Protein AF-0000000087523730 (afdb_homodimer)

Nearest PDB structures (foldseek):
  9f14-assembly1_A  TM=7.411E-01  e=1.279E-22  Klebsiella aerogenes
  5y2v-assembly1_C  TM=6.244E-01  e=4.140E-24  Synechocystis sp. PCC 6803 substr. Kazusa
  5z50-assembly1_B  TM=9.264E-01  e=2.356E-17  Pseudomonas aeruginosa
  5z49-assembly1_A  TM=8.609E-01  e=8.687E-16  Synechococcus elongatus PCC 7942 = FACHB-805
  2hxr-assembly1_B  TM=8.585E-01  e=3.606E-14  Escherichia coli K-12

Radius of gyration: 27.17 Å; Cα contacts (8 Å, |Δi|>4): 1099; chains: 2; bounding box: 100×89×68 Å

Solvent-accessible surface area (backbone atoms only — not comparable to full-atom values): 34033 Å² total; per-residue (Å²): 131,81,76,76,62,86,78,50,71,44,54,87,37,62,63,60,18,47,43,34,44,35,30,22,65,74,42,52,24,61,28,9,15,8,4,59,65,75,38,49,47,66,53,34,49,43,11,40,50,40,45,29,62,73,63,72,43,68,34,61,39,74,60,85,93,41,67,38,71,31,74,58,22,50,52,44,38,68,60,41,42,42,55,46,43,29,60,73,25,35,60,60,32,39,47,45,41,60,52,36,65,80,39,38,62,38,35,37,28,24,33,62,60,42,52,56,56,62,37,50,65,54,52,52,50,43,41,72,77,37,70,73,47,43,52,35,44,42,62,32,53,74,70,57,37,50,50,32,39,36,34,48,71,28,69,33,29,42,46,67,71,91,74,76,54,90,64,44,40,74,49,73,75,44,73,29,46,31,24,36,37,28,27,61,85,37,79,63,68,79,43,88,73,72,48,69,75,69,48,26,84,45,31,28,43,36,44,48,74,90,38,69,65,32,49,52,53,50,49,49,32,52,77,67,71,42,68,74,40,79,48,34,38,37,51,56,69,68,43,51,54,52,42,17,54,70,61,65,26,28,35,76,42,58,43,70,70,60,48,75,72,46,61,74,50,30,34,78,37,79,37,58,90,73,36,72,63,49,49,30,24,46,35,36,45,53,90,62,79,71,50,71,67,48,45,52,51,46,36,71,77,42,74,65,68,90,61,78,70,85,58,80,71,77,77,78,75,131,131,82,78,76,60,83,78,46,69,46,52,88,36,60,63,60,16,46,42,34,43,34,30,22,66,74,40,53,25,63,33,8,14,10,2,57,65,73,39,50,48,65,53,31,48,44,10,39,51,39,44,30,60,74,64,72,43,68,35,62,38,73,60,85,94,42,68,36,73,29,74,57,22,51,52,44,37,60,43,41,41,40,54,46,40,30,60,72,24,32,60,61,30,40,45,45,40,60,52,33,65,81,38,38,61,41,36,36,26,24,33,62,59,42,52,56,56,60,38,51,65,53,52,52,52,44,42,73,75,37,70,72,47,43,53,34,44,42,61,33,53,73,70,58,35,50,51,32,40,27,30,44,70,27,69,32,30,43,46,66,70,91,73,74,52,83,45,43,39,73,47,74,76,44,75,29,44,32,24,36,38,29,27,59,86,35,81,62,67,79,42,87,72,72,47,69,75,70,48,24,84,45,31,27,43,36,44,47,72,89,38,69,65,32,49,52,53,51,48,49,31,54,76,67,69,42,70,74,40,81,48,35,39,36,51,57,67,67,41,50,53,51,43,16,55,71,60,64,26,27,35,76,42,59,41,69,72,61,48,75,72,47,58,74,52,30,34,77,38,76,38,56,90,74,36,72,64,48,50,30,24,46,35,36,44,54,88,61,78,69,50,71,69,49,45,54,51,46,37,70,74,42,72,66,70,90,60,74,70,87,54,79,70,75,75,77,70,129

InterPro domains:
  IPR000847 LysR, HTH, N-terminal domain [PF00126] (15-73)
  IPR000847 LysR, HTH, N-terminal domain [PR00039] (30-41)
  IPR000847 LysR, HTH, N-terminal domain [PR00039] (41-51)
  IPR000847 LysR, HTH, N-terminal domain [PR00039] (51-62)
  IPR000847 LysR, HTH, N-terminal domain [PS50931] (13-70)
  IPR005119 LysR, substrate-binding [PF03466] (102-302)
  IPR036388 Winged helix-like DNA-binding domain superfamily [G3DSA:1.10.10.10] (14-99)
  IPR036390 Winged helix DNA-binding domain superfamily [SSF46785] (14-93)

Foldseek 3Di:
DPDPDPLCVLAPPVLLLLQLLLLCVVVFHLVRSCVVSVHDSVSSVSSPVNVCVVVVHDQWDDDDPGIDGDPVVVLSNLVSVLVNLQVVLVVVLVCCCVVVQPQQEAEEEEAPLCVVQPCPVLVVVLCVVRVRHHYHYHHDDPVVRVSCQSNVVHLWYKWFDPDDRPQKDWDFDDWWFKKKKAFPPDPCVVPQADDLQNQAVWAEEEEDCPDPGNVQVVVLCVVVVRHHHHQHYDDDPVVRLVCRLVVSTMYIDTPSSADPVSVVGIDIHTPVVRGGITTITMMHGPPDDGRPSRLVSNVSSPNCPPVDDPPPPPPPDD/DDDPDPLCVLAPPVLLLLQLLLLCVVVFHLVRSCVVSVHDSVSSVSNPVNVCVVVVHDQWDDDDPGTDGDPVVVLSNLVSVLVNLQVVLVVVLVCCCVVVVPQQEAEEEEAPLCVVFPCPVLVVVLCVVRVRHHYHYHHDDPVVRVSCQSNVVHQWYKWFDPDDGPQKDWDFQDWWFKKKKAFCPDPCVVPQADDLQNQAVWAEEEEDCVDDGNVQVVVLCVVVVRHHHHQHYDDDPVVRLVCRLVVSTMYIDTPSSADPVSVVGIDIHTPVVRGPITTITMMHGPPDDGRPSRQVSNVSSPNCPPVDDPPPPPPPDD

Sequence (636 aa):
MPAQPARYYYKGNRLKQLRAFCALVKFGTLSRAADALYLGQSAVSLQLSALEEEMAVPLLERQGRNLRVTREGMALYELARPLIEGIDGIDESLRQTLSGMDTGELNIAAGESTILHLLPTLVRRNRERHPGVHVHLHNVTGRDGLALIRNDQVDLAIGSMLEVPPDIAYEPVYHFDPMLIAPLDHPLAQIAEPTLEDISPHGLILPPRRLSTWRLVDLVFQQRRVPYKLALEVGGWEVIKQYVAMGLGISIVTGFCLTASDRERLLVRNLRAYFPQRSYGVVVRKGRVLTPHARRFVDLVKPGLFTRGHSDPGHSERMPAQPARYYYKGNRLKQLRAFCALVKFGTLSRAADALYLGQSAVSLQLSALEEEMAVPLLERQGRNLRVTREGMALYELARPLIEGIDGIDESLRQTLSGMDTGELNIAAGESTILHLLPTLVRRNRERHPGVHVHLHNVTGRDGLALIRNDQVDLAIGSMLEVPPDIAYEPVYHFDPMLIAPLDHPLAQIAEPTLEDISPHGLILPPRRLSTWRLVDLVFQQRRVPYKLALEVGGWEVIKQYVAMGLGISIVTGFCLTASDRERLLVRNLRAYFPQRSYGVVVRKGRVLTPHARRFVDLVKPGLFTRGHSDPGHSER

pLDDT: mean 80.4, std 18.06, range [18.38, 98.62]

Organism: NCBI:txid634155

Structure (mmCIF, N/CA/C/O backbone):
data_AF-0000000087523730-model_v1
#
loop_
_entity.id
_entity.type
_entity.pdbx_description
1 polymer 'Transcriptional regulator /LysR family transcriptional regulator'
#
loop_
_atom_site.group_PDB
_atom_site.id
_atom_site.type_symbol
_atom_site.label_atom_id
_atom_site.label_alt_id
_atom_site.label_comp_id
_atom_site.label_asym_id
_atom_site.label_entity_id
_atom_site.label_seq_id
_atom_site.pdbx_PDB_ins_code
_atom_site.Cartn_x
_atom_site.Cartn_y
_atom_site.Cartn_z
_atom_site.occupancy
_atom_site.B_iso_or_equiv
_atom_site.auth_seq_id
_atom_site.auth_comp_id
_atom_site.auth_asym_id
_atom_site.auth_atom_id
_atom_site.pdbx_PDB_model_num
ATOM 1 N N . MET A 1 1 ? -21.469 58.531 0.129 1 28.03 1 MET A N 1
ATOM 2 C CA . MET A 1 1 ? -21.969 57.188 0.402 1 28.03 1 MET A CA 1
ATOM 3 C C . MET A 1 1 ? -20.969 56.406 1.229 1 28.03 1 MET A C 1
ATOM 5 O O . MET A 1 1 ? -19.766 56.375 0.909 1 28.03 1 MET A O 1
ATOM 9 N N . PRO A 1 2 ? -21.188 56.062 2.514 1 32.16 2 PRO A N 1
ATOM 10 C CA . PRO A 1 2 ? -20.172 55.625 3.471 1 32.16 2 PRO A CA 1
ATOM 11 C C . PRO A 1 2 ? -19.484 54.312 3.029 1 32.16 2 PRO A C 1
ATOM 13 O O . PRO A 1 2 ? -20.062 53.562 2.26 1 32.16 2 PRO A O 1
ATOM 16 N N . ALA A 1 3 ? -18.172 54.312 2.877 1 38.19 3 ALA A N 1
ATOM 17 C CA . ALA A 1 3 ? -17.328 53.188 2.473 1 38.19 3 ALA A CA 1
ATOM 18 C C . ALA A 1 3 ? -17.781 51.906 3.146 1 38.19 3 ALA A C 1
ATOM 20 O O . ALA A 1 3 ? -17.938 51.844 4.371 1 38.19 3 ALA A O 1
ATOM 21 N N . GLN A 1 4 ? -18.594 51.156 2.604 1 37.47 4 GLN A N 1
ATOM 22 C CA . GLN A 1 4 ? -19.062 49.875 3.125 1 37.47 4 GLN A CA 1
ATOM 23 C C . GLN A 1 4 ? -17.922 49.062 3.723 1 37.47 4 GLN A C 1
ATOM 25 O O . GLN A 1 4 ? -16.891 48.844 3.068 1 37.47 4 GLN A O 1
ATOM 30 N N . PRO A 1 5 ? -17.734 49.031 5.004 1 38.91 5 PRO A N 1
ATOM 31 C CA . PRO A 1 5 ? -16.562 48.656 5.801 1 38.91 5 PRO A CA 1
ATOM 32 C C . PRO A 1 5 ? -15.938 47.344 5.324 1 38.91 5 PRO A C 1
ATOM 34 O O . PRO A 1 5 ? -16.625 46.5 4.73 1 38.91 5 PRO A O 1
ATOM 37 N N . ALA A 1 6 ? -14.781 47.25 5 1 40.75 6 ALA A N 1
ATOM 38 C CA . ALA A 1 6 ? -13.852 46.156 4.66 1 40.75 6 ALA A CA 1
ATOM 39 C C . ALA A 1 6 ? -14.273 44.844 5.305 1 40.75 6 ALA A C 1
ATOM 41 O O . ALA A 1 6 ? -13.648 43.812 5.074 1 40.75 6 ALA A O 1
ATOM 42 N N . ARG A 1 7 ? -15.156 44.844 6.262 1 40.62 7 ARG A N 1
ATOM 43 C CA . ARG A 1 7 ? -15.711 43.75 7.051 1 40.62 7 ARG A CA 1
ATOM 44 C C . ARG A 1 7 ? -16.562 42.812 6.188 1 40.62 7 ARG A C 1
ATOM 46 O O . ARG A 1 7 ? -16.938 41.75 6.629 1 40.62 7 ARG A O 1
ATOM 53 N N . TYR A 1 8 ? -17.172 43.25 5.086 1 43.41 8 TYR A N 1
ATOM 54 C CA . TYR A 1 8 ? -18.188 42.531 4.305 1 43.41 8 TYR A CA 1
ATOM 55 C C . TYR A 1 8 ? -17.531 41.562 3.332 1 43.41 8 TYR A C 1
ATOM 57 O O . TYR A 1 8 ? -18.234 40.781 2.67 1 43.41 8 TYR A O 1
ATOM 65 N N . TYR A 1 9 ? -16.359 41.75 3.006 1 44.47 9 TYR A N 1
ATOM 66 C CA . TYR A 1 9 ? -15.742 40.938 1.956 1 44.47 9 TYR A CA 1
ATOM 67 C C . TYR A 1 9 ? -15.727 39.469 2.336 1 44.47 9 TYR A C 1
ATOM 69 O O . TYR A 1 9 ? -15.797 38.594 1.465 1 44.47 9 TYR A O 1
ATOM 77 N N . TYR A 1 10 ? -15.875 39.156 3.533 1 48.66 10 TYR A N 1
ATOM 78 C CA . TYR A 1 10 ? -15.867 37.75 3.992 1 48.66 10 TYR A CA 1
ATOM 79 C C . TYR A 1 10 ? -17.25 37.125 3.875 1 48.66 10 TYR A C 1
ATOM 81 O O . TYR A 1 10 ? -17.391 35.906 3.844 1 48.66 10 TYR A O 1
ATOM 89 N N . LYS A 1 11 ? -18.344 38.156 3.686 1 49.78 11 LYS A N 1
ATOM 90 C CA . LYS A 1 11 ? -19.75 37.781 3.523 1 49.78 11 LYS A CA 1
ATOM 91 C C . LYS A 1 11 ? -20.094 37.594 2.051 1 49.78 11 LYS A C 1
ATOM 93 O O . LYS A 1 11 ? -19.656 38.375 1.196 1 49.78 11 LYS A O 1
ATOM 98 N N . GLY A 1 12 ? -20.594 36.406 1.559 1 52.5 12 GLY A N 1
ATOM 99 C CA . GLY A 1 12 ? -21.062 36.125 0.215 1 52.5 12 GLY A CA 1
ATOM 100 C C . GLY A 1 12 ? -20.094 35.25 -0.578 1 52.5 12 GLY A C 1
ATOM 101 O O . GLY A 1 12 ? -20.359 34.938 -1.734 1 52.5 12 GLY A O 1
ATOM 102 N N . ASN A 1 13 ? -19.016 35.156 -0.11 1 58.72 13 ASN A N 1
ATOM 103 C CA . ASN A 1 13 ? -18.109 34.25 -0.839 1 58.72 13 ASN A CA 1
ATOM 104 C C . ASN A 1 13 ? -18.078 32.875 -0.23 1 58.72 13 ASN A C 1
ATOM 106 O O . ASN A 1 13 ? -17.219 32.562 0.585 1 58.72 13 ASN A O 1
ATOM 110 N N . ARG A 1 14 ? -19.156 32.156 -0.625 1 64.06 14 ARG A N 1
ATOM 111 C CA . ARG A 1 14 ? -19.406 30.812 -0.081 1 64.06 14 ARG A CA 1
ATOM 112 C C . ARG A 1 14 ? -18.188 29.906 -0.243 1 64.06 14 ARG A C 1
ATOM 114 O O . ARG A 1 14 ? -17.875 29.109 0.637 1 64.06 14 ARG A O 1
ATOM 121 N N . LEU A 1 15 ? -17.578 30.297 -1.226 1 70.06 15 LEU A N 1
ATOM 122 C CA . LEU A 1 15 ? -16.406 29.453 -1.482 1 70.06 15 LEU A CA 1
ATOM 123 C C . LEU A 1 15 ? -15.32 29.703 -0.445 1 70.06 15 LEU A C 1
ATOM 125 O O . LEU A 1 15 ? -14.734 28.766 0.088 1 70.06 15 LEU A O 1
ATOM 129 N N . LYS A 1 16 ? -15.102 30.953 -0.18 1 75 16 LYS A N 1
ATOM 130 C CA . LYS A 1 16 ? -14.094 31.281 0.816 1 75 16 LYS A CA 1
ATOM 131 C C . LYS A 1 16 ? -14.5 30.812 2.205 1 75 16 LYS A C 1
ATOM 133 O O . LYS A 1 16 ? -13.68 30.297 2.961 1 75 16 LYS A O 1
ATOM 138 N N . GLN A 1 17 ? -15.805 30.922 2.42 1 78.56 17 GLN A N 1
ATOM 139 C CA . GLN A 1 17 ? -16.344 30.5 3.707 1 78.56 17 GLN A CA 1
ATOM 140 C C . GLN A 1 17 ? -16.203 29 3.902 1 78.56 17 GLN A C 1
ATOM 142 O O . GLN A 1 17 ? -15.75 28.547 4.953 1 78.56 17 GLN A O 1
ATOM 147 N N . LEU A 1 18 ? -16.578 28.281 2.869 1 78.69 18 LEU A N 1
ATOM 148 C CA . LEU A 1 18 ? -16.516 26.828 2.938 1 78.69 18 LEU A CA 1
ATOM 149 C C . LEU A 1 18 ? -15.078 26.344 2.98 1 78.69 18 LEU A C 1
ATOM 151 O O . LEU A 1 18 ? -14.766 25.359 3.67 1 78.69 18 LEU A O 1
ATOM 155 N N . ARG A 1 19 ? -14.336 27.078 2.26 1 79 19 ARG A N 1
ATOM 156 C CA . ARG A 1 19 ? -12.914 26.75 2.324 1 79 19 ARG A CA 1
ATOM 157 C C . ARG A 1 19 ? -12.375 26.938 3.738 1 79 19 ARG A C 1
ATOM 159 O O . ARG A 1 19 ? -11.633 26.094 4.238 1 79 19 ARG A O 1
ATOM 166 N N . ALA A 1 20 ? -12.844 28 4.293 1 81.69 20 ALA A N 1
ATOM 167 C CA . ALA A 1 20 ? -12.422 28.297 5.66 1 81.69 20 ALA A CA 1
ATOM 168 C C . ALA A 1 20 ? -12.922 27.219 6.629 1 81.69 20 ALA A C 1
ATOM 170 O O . ALA A 1 20 ? -12.18 26.766 7.492 1 81.69 20 ALA A O 1
ATOM 171 N N . PHE A 1 21 ? -14.125 26.766 6.438 1 86.62 21 PHE A N 1
ATOM 172 C CA . PHE A 1 21 ? -14.766 25.766 7.293 1 86.62 21 PHE A CA 1
ATOM 173 C C . PHE A 1 21 ? -14.086 24.422 7.141 1 86.62 21 PHE A C 1
ATOM 175 O O . PHE A 1 21 ? -13.734 23.781 8.133 1 86.62 21 PHE A O 1
ATOM 182 N N . CYS A 1 22 ? -13.953 24.078 5.934 1 81.06 22 CYS A N 1
ATOM 183 C CA . CYS A 1 22 ? -13.312 22.797 5.668 1 81.06 22 CYS A CA 1
ATOM 184 C C . CYS A 1 22 ? -11.891 22.766 6.219 1 81.06 22 CYS A C 1
ATOM 186 O O . CYS A 1 22 ? -11.453 21.75 6.766 1 81.06 22 CYS A O 1
ATOM 188 N N . ALA A 1 23 ? -11.266 23.891 6.047 1 79.81 23 ALA A N 1
ATOM 189 C CA . ALA A 1 23 ? -9.906 23.984 6.57 1 79.81 23 ALA A CA 1
ATOM 190 C C . ALA A 1 23 ? -9.898 23.875 8.094 1 79.81 23 ALA A C 1
ATOM 192 O O . ALA A 1 23 ? -9.039 23.203 8.664 1 79.81 23 ALA A O 1
ATOM 193 N N . LEU A 1 24 ? -10.906 24.422 8.641 1 83.38 24 LEU A N 1
ATOM 194 C CA . LEU A 1 24 ? -11.008 24.359 10.102 1 83.38 24 LEU A CA 1
ATOM 195 C C . LEU A 1 24 ? -11.234 22.922 10.562 1 83.38 24 LEU A C 1
ATOM 197 O O . LEU A 1 24 ? -10.609 22.469 11.523 1 83.38 24 LEU A O 1
ATOM 201 N N . VAL A 1 25 ? -12.086 22.25 9.977 1 80.25 25 VAL A N 1
ATOM 202 C CA . VAL A 1 25 ? -12.43 20.875 10.359 1 80.25 25 VAL A CA 1
ATOM 203 C C . VAL A 1 25 ? -11.234 19.953 10.109 1 80.25 25 VAL A C 1
ATOM 205 O O . VAL A 1 25 ? -10.906 19.109 10.945 1 80.25 25 VAL A O 1
ATOM 208 N N . LYS A 1 26 ? -10.719 20.203 8.953 1 74.5 26 LYS A N 1
ATOM 209 C CA . LYS A 1 26 ? -9.602 19.375 8.516 1 74.5 26 LYS A CA 1
ATOM 210 C C . LYS A 1 26 ? -8.398 19.547 9.438 1 74.5 26 LYS A C 1
ATOM 212 O O . LYS A 1 26 ? -7.746 18.562 9.805 1 74.5 26 LYS A O 1
ATOM 217 N N . PHE A 1 27 ? -8.281 20.828 9.859 1 73.69 27 PHE A N 1
ATOM 218 C CA . PHE A 1 27 ? -7.031 21.125 10.539 1 73.69 27 PHE A CA 1
ATOM 219 C C . PHE A 1 27 ? -7.27 21.328 12.031 1 73.69 27 PHE A C 1
ATOM 221 O O . PHE A 1 27 ? -6.316 21.375 12.82 1 73.69 27 PHE A O 1
ATOM 228 N N . GLY A 1 28 ? -8.523 21.422 12.43 1 76.81 28 GLY A N 1
ATOM 229 C CA . GLY A 1 28 ? -8.93 21.297 13.82 1 76.81 28 GLY A CA 1
ATOM 230 C C . GLY A 1 28 ? -8.953 22.625 14.547 1 76.81 28 GLY A C 1
ATOM 231 O O . GLY A 1 28 ? -9.688 22.781 15.531 1 76.81 28 GLY A O 1
ATOM 232 N N . THR A 1 29 ? -8.148 23.594 14.125 1 78.88 29 THR A N 1
ATOM 233 C CA . THR A 1 29 ? -8.148 24.875 14.828 1 78.88 29 THR A CA 1
ATOM 234 C C . THR A 1 29 ? -8.219 26.031 13.844 1 78.88 29 THR A C 1
ATOM 236 O O . THR A 1 29 ? -7.867 25.875 12.672 1 78.88 29 THR A O 1
ATOM 239 N N . LEU A 1 30 ? -8.531 27.281 14.32 1 80.44 30 LEU A N 1
ATOM 240 C CA . LEU A 1 30 ? -8.703 28.484 13.5 1 80.44 30 LEU A CA 1
ATOM 241 C C . LEU A 1 30 ? -7.363 28.953 12.938 1 80.44 30 LEU A C 1
ATOM 243 O O . LEU A 1 30 ? -7.285 29.375 11.789 1 80.44 30 LEU A O 1
ATOM 247 N N . SER A 1 31 ? -6.477 28.766 13.727 1 79.75 31 SER A N 1
ATOM 248 C CA . SER A 1 31 ? -5.148 29.219 13.32 1 79.75 31 SER A CA 1
ATOM 249 C C . SER A 1 31 ? -4.586 28.344 12.211 1 79.75 31 SER A C 1
ATOM 251 O O . SER A 1 31 ? -4.07 28.844 11.211 1 79.75 31 SER A O 1
ATOM 253 N N . ARG A 1 32 ? -4.703 27.125 12.328 1 78.12 32 ARG A N 1
ATOM 254 C CA . ARG A 1 32 ? -4.238 26.172 11.312 1 78.12 32 ARG A CA 1
ATOM 255 C C . ARG A 1 32 ? -5.031 26.328 10.016 1 78.12 32 ARG A C 1
ATOM 257 O O . ARG A 1 32 ? -4.473 26.219 8.93 1 78.12 32 ARG A O 1
ATOM 264 N N . ALA A 1 33 ? -6.219 26.484 10.156 1 81.81 33 ALA A N 1
ATOM 265 C CA . ALA A 1 33 ? -7.078 26.719 9 1 81.81 33 ALA A CA 1
ATOM 266 C C . ALA A 1 33 ? -6.668 28 8.266 1 81.81 33 ALA A C 1
ATOM 268 O O . ALA A 1 33 ? -6.605 28.016 7.031 1 81.81 33 ALA A O 1
ATOM 269 N N . ALA A 1 34 ? -6.414 29.016 8.938 1 80.31 34 ALA A N 1
ATOM 270 C CA . ALA A 1 34 ? -6.012 30.297 8.367 1 80.31 34 ALA A CA 1
ATOM 271 C C . ALA A 1 34 ? -4.688 30.172 7.621 1 80.31 34 ALA A C 1
ATOM 273 O O . ALA A 1 34 ? -4.551 30.672 6.5 1 80.31 34 ALA A O 1
ATOM 274 N N . ASP A 1 35 ? -3.863 29.406 8.117 1 75.06 35 ASP A N 1
ATOM 275 C CA . ASP A 1 35 ? -2.572 29.141 7.488 1 75.06 35 ASP A CA 1
ATOM 276 C C . ASP A 1 35 ? -2.746 28.375 6.176 1 75.06 35 ASP A C 1
ATOM 278 O O . ASP A 1 35 ? -2.125 28.719 5.168 1 75.06 35 ASP A O 1
ATOM 282 N N . ALA A 1 36 ? -3.578 27.469 6.25 1 74.12 36 ALA A N 1
ATOM 283 C CA . ALA A 1 36 ? -3.82 26.609 5.09 1 74.12 36 ALA A CA 1
ATOM 284 C C . ALA A 1 36 ? -4.445 27.406 3.945 1 74.12 36 ALA A C 1
ATOM 286 O O . ALA A 1 36 ? -4.207 27.109 2.773 1 74.12 36 ALA A O 1
ATOM 287 N N . LEU A 1 37 ? -5.066 28.391 4.273 1 74.5 37 LEU A N 1
ATOM 288 C CA . LEU A 1 37 ? -5.824 29.141 3.285 1 74.5 37 LEU A CA 1
ATOM 289 C C . LEU A 1 37 ? -5.102 30.438 2.916 1 74.5 37 LEU A C 1
ATOM 291 O O . LEU A 1 37 ? -5.562 31.188 2.059 1 74.5 37 LEU A O 1
ATOM 295 N N . TYR A 1 38 ? -3.973 30.609 3.52 1 71.31 38 TYR A N 1
ATOM 296 C CA . TYR A 1 38 ? -3.221 31.844 3.322 1 71.31 38 TYR A CA 1
ATOM 297 C C . TYR A 1 38 ? -4.086 33.062 3.613 1 71.31 38 TYR A C 1
ATOM 299 O O . TYR A 1 38 ? -4.109 34.031 2.834 1 71.31 38 TYR A O 1
ATOM 307 N N . LEU A 1 39 ? -4.754 32.906 4.746 1 76.69 39 LEU A N 1
ATOM 308 C CA . LEU A 1 39 ? -5.613 34 5.207 1 76.69 39 LEU A CA 1
ATOM 309 C C . LEU A 1 39 ? -5.297 34.344 6.652 1 76.69 39 LEU A C 1
ATOM 311 O O . LEU A 1 39 ? -4.598 33.625 7.348 1 76.69 39 LEU A O 1
ATOM 315 N N . GLY A 1 40 ? -5.703 35.5 7.066 1 75.88 40 GLY A N 1
ATOM 316 C CA . GLY A 1 40 ? -5.652 35.875 8.469 1 75.88 40 GLY A CA 1
ATOM 317 C C . GLY A 1 40 ? -6.68 35.156 9.312 1 75.88 40 GLY A C 1
ATOM 318 O O . GLY A 1 40 ? -7.754 34.781 8.828 1 75.88 40 GLY A O 1
ATOM 319 N N . GLN A 1 41 ? -6.219 34.906 10.57 1 81.44 41 GLN A N 1
ATOM 320 C CA . GLN A 1 41 ? -7.137 34.25 11.484 1 81.44 41 GLN A CA 1
ATOM 321 C C . GLN A 1 41 ? -8.461 35 11.578 1 81.44 41 GLN A C 1
ATOM 323 O O . GLN A 1 41 ? -9.523 34.375 11.664 1 81.44 41 GLN A O 1
ATOM 328 N N . SER A 1 42 ? -8.273 36.25 11.672 1 82.06 42 SER A N 1
ATOM 329 C CA . SER A 1 42 ? -9.484 37.062 11.734 1 82.06 42 SER A CA 1
ATOM 330 C C . SER A 1 42 ? -10.344 36.844 10.484 1 82.06 42 SER A C 1
ATOM 332 O O . SER A 1 42 ? -11.57 36.781 10.578 1 82.06 42 SER A O 1
ATOM 334 N N . ALA A 1 43 ? -9.656 36.781 9.422 1 79.5 43 ALA A N 1
ATOM 335 C CA . ALA A 1 43 ? -10.383 36.562 8.172 1 79.5 43 ALA A CA 1
ATOM 336 C C . ALA A 1 43 ? -11.086 35.219 8.164 1 79.5 43 ALA A C 1
ATOM 338 O O . ALA A 1 43 ? -12.25 35.125 7.75 1 79.5 43 ALA A O 1
ATOM 339 N N . VAL A 1 44 ? -10.469 34.281 8.672 1 85.06 44 VAL A N 1
ATOM 340 C CA . VAL A 1 44 ? -11.062 32.938 8.727 1 85.06 44 VAL A CA 1
ATOM 341 C C . VAL A 1 44 ? -12.219 32.938 9.719 1 85.06 44 VAL A C 1
ATOM 343 O O . VAL A 1 44 ? -13.281 32.375 9.43 1 85.06 44 VAL A O 1
ATOM 346 N N . SER A 1 45 ? -11.992 33.562 10.797 1 85 45 SER A N 1
ATOM 347 C CA . SER A 1 45 ? -13.047 33.656 11.805 1 85 45 SER A CA 1
ATOM 348 C C . SER A 1 45 ? -14.281 34.375 11.266 1 85 45 SER A C 1
ATOM 350 O O . SER A 1 45 ? -15.406 33.938 11.508 1 85 45 SER A O 1
ATOM 352 N N . LEU A 1 46 ? -13.898 35.344 10.609 1 81.38 46 LEU A N 1
ATOM 353 C CA . LEU A 1 46 ? -14.992 36.094 10.023 1 81.38 46 LEU A CA 1
ATOM 354 C C . LEU A 1 46 ? -15.734 35.281 8.977 1 81.38 46 LEU A C 1
ATOM 356 O O . LEU A 1 46 ? -16.969 35.344 8.898 1 81.38 46 LEU A O 1
ATOM 360 N N . GLN A 1 47 ? -14.977 34.594 8.219 1 83.25 47 GLN A N 1
ATOM 361 C CA . GLN A 1 47 ? -15.586 33.719 7.23 1 83.25 47 GLN A CA 1
ATOM 362 C C . GLN A 1 47 ? -16.469 32.656 7.902 1 83.25 47 GLN A C 1
ATOM 364 O O . GLN A 1 47 ? -17.562 32.375 7.43 1 83.25 47 GLN A O 1
ATOM 369 N N . LEU A 1 48 ? -16 32.156 9 1 85.69 48 LEU A N 1
ATOM 370 C CA . LEU A 1 48 ? -16.703 31.109 9.727 1 85.69 48 LEU A CA 1
ATOM 371 C C . LEU A 1 48 ? -17.984 31.656 10.367 1 85.69 48 LEU A C 1
ATOM 373 O O . LEU A 1 48 ? -19.031 31.016 10.305 1 85.69 48 LEU A O 1
ATOM 377 N N . SER A 1 49 ? -17.781 32.781 10.953 1 83.5 49 SER A N 1
ATOM 378 C CA . SER A 1 49 ? -18.938 33.438 11.562 1 83.5 49 SER A CA 1
ATOM 379 C C . SER A 1 49 ? -20 33.781 10.523 1 83.5 49 SER A C 1
ATOM 381 O O . SER A 1 49 ? -21.188 33.594 10.75 1 83.5 49 SER A O 1
ATOM 383 N N . ALA A 1 50 ? -19.438 34.25 9.469 1 79.25 50 ALA A N 1
ATOM 384 C CA . ALA A 1 50 ? -20.344 34.594 8.375 1 79.25 50 ALA A CA 1
ATOM 385 C C . ALA A 1 50 ? -21.062 33.344 7.855 1 79.25 50 ALA A C 1
ATOM 387 O O . ALA A 1 50 ? -22.25 33.375 7.566 1 79.25 50 ALA A O 1
ATOM 388 N N . LEU A 1 51 ? -20.391 32.25 7.75 1 80.81 51 LEU A N 1
ATOM 389 C CA . LEU A 1 51 ? -20.953 30.984 7.281 1 80.81 51 LEU A CA 1
ATOM 390 C C . LEU A 1 51 ? -22.047 30.5 8.227 1 80.81 51 LEU A C 1
ATOM 392 O O . LEU A 1 51 ? -23.125 30.109 7.781 1 80.81 51 LEU A O 1
ATOM 396 N N . GLU A 1 52 ? -21.75 30.594 9.5 1 81.69 52 GLU A N 1
ATOM 397 C CA . GLU A 1 52 ? -22.703 30.156 10.5 1 81.69 52 GLU A CA 1
ATOM 398 C C . GLU A 1 52 ? -23.953 31.047 10.5 1 81.69 52 GLU A C 1
ATOM 400 O O . GLU A 1 52 ? -25.078 30.547 10.617 1 81.69 52 GLU A O 1
ATOM 405 N N . GLU A 1 53 ? -23.672 32.25 10.383 1 79.81 53 GLU A N 1
ATOM 406 C CA . GLU A 1 53 ? -24.766 33.219 10.359 1 79.81 53 GLU A CA 1
ATOM 407 C C . GLU A 1 53 ? -25.656 33 9.125 1 79.81 53 GLU A C 1
ATOM 409 O O . GLU A 1 53 ? -26.891 32.969 9.234 1 79.81 53 GLU A O 1
ATOM 414 N N . GLU A 1 54 ? -24.969 32.781 8.047 1 76.88 54 GLU A N 1
ATOM 415 C CA . GLU A 1 54 ? -25.719 32.656 6.805 1 76.88 54 GLU A CA 1
ATOM 416 C C . GLU A 1 54 ? -26.453 31.312 6.766 1 76.88 54 GLU A C 1
ATOM 418 O O . GLU A 1 54 ? -27.547 31.219 6.211 1 76.88 54 GLU A O 1
ATOM 423 N N . MET A 1 55 ? -25.891 30.297 7.332 1 76.31 55 MET A N 1
ATOM 424 C CA . MET A 1 55 ? -26.5 28.969 7.312 1 76.31 55 MET A CA 1
ATOM 425 C C . MET A 1 55 ? -27.484 28.797 8.461 1 76.31 55 MET A C 1
ATOM 427 O O . MET A 1 55 ? -28.25 27.844 8.484 1 76.31 55 MET A O 1
ATOM 431 N N . ALA A 1 56 ? -27.469 29.688 9.359 1 78.25 56 ALA A N 1
ATOM 432 C CA . ALA A 1 56 ? -28.359 29.703 10.523 1 78.25 56 ALA A CA 1
ATOM 433 C C . ALA A 1 56 ? -28.297 28.375 11.281 1 78.25 56 ALA A C 1
ATOM 435 O O . ALA A 1 56 ? -29.312 27.891 11.773 1 78.25 56 ALA A O 1
ATOM 436 N N . VAL A 1 57 ? -27.234 27.703 11.203 1 78.12 57 VAL A N 1
ATOM 437 C CA . VAL A 1 57 ? -26.969 26.469 11.938 1 78.12 57 VAL A CA 1
ATOM 438 C C . VAL A 1 57 ? -25.609 26.562 12.633 1 78.12 57 VAL A C 1
ATOM 440 O O . VAL A 1 57 ? -24.641 27.078 12.07 1 78.12 57 VAL A O 1
ATOM 443 N N . PRO A 1 58 ? -25.609 26.156 13.867 1 82.19 58 PRO A N 1
ATOM 444 C CA . PRO A 1 58 ? -24.297 26.125 14.531 1 82.19 58 PRO A CA 1
ATOM 445 C C . PRO A 1 58 ? -23.359 25.062 13.969 1 82.19 58 PRO A C 1
ATOM 447 O O . PRO A 1 58 ? -23.734 23.891 13.891 1 82.19 58 PRO A O 1
ATOM 450 N N . LEU A 1 59 ? -22.266 25.516 13.445 1 84.94 59 LEU A N 1
ATOM 451 C CA . LEU A 1 59 ? -21.312 24.594 12.852 1 84.94 59 LEU A CA 1
ATOM 452 C C . LEU A 1 59 ? -20.188 24.281 13.82 1 84.94 59 LEU A C 1
ATOM 454 O O . LEU A 1 59 ? -19.562 23.234 13.734 1 84.94 59 LEU A O 1
ATOM 458 N N . LEU A 1 60 ? -20 25.219 14.68 1 85.25 60 LEU A N 1
ATOM 459 C CA . LEU A 1 60 ? -18.922 25.125 15.664 1 85.25 60 LEU A CA 1
ATOM 460 C C . LEU A 1 60 ? -19.453 25.438 17.062 1 85.25 60 LEU A C 1
ATOM 462 O O . LEU A 1 60 ? -20.391 26.219 17.219 1 85.25 60 LEU A O 1
ATOM 466 N N . GLU A 1 61 ? -18.984 24.625 17.953 1 81.38 61 GLU A N 1
ATOM 467 C CA . GLU A 1 61 ? -19.344 24.906 19.344 1 81.38 61 GLU A CA 1
ATOM 468 C C . GLU A 1 61 ? -18.109 25.094 20.203 1 81.38 61 GLU A C 1
ATOM 470 O O . GLU A 1 61 ? -17.094 24.438 19.984 1 81.38 61 GLU A O 1
ATOM 475 N N . ARG A 1 62 ? -18.125 26.016 20.953 1 71.94 62 ARG A N 1
ATOM 476 C CA . ARG A 1 62 ? -17.016 26.281 21.859 1 71.94 62 ARG A CA 1
ATOM 477 C C . ARG A 1 62 ? -17.047 25.359 23.078 1 71.94 62 ARG A C 1
ATOM 479 O O . ARG A 1 62 ? -18.109 25.188 23.688 1 71.94 62 ARG A O 1
ATOM 486 N N . GLN A 1 63 ? -16.234 24.578 23.219 1 68.62 63 GLN A N 1
ATOM 487 C CA . GLN A 1 63 ? -16.047 23.828 24.469 1 68.62 63 GLN A CA 1
ATOM 488 C C . GLN A 1 63 ? -14.82 24.312 25.234 1 68.62 63 GLN A C 1
ATOM 490 O O . GLN A 1 63 ? -13.703 23.844 25 1 68.62 63 GLN A O 1
ATOM 495 N N . GLY A 1 64 ? -15 25.25 26.047 1 61.66 64 GLY A N 1
ATOM 496 C CA . GLY A 1 64 ? -13.891 25.922 26.703 1 61.66 64 GLY A CA 1
ATOM 497 C C . GLY A 1 64 ? -13.047 26.75 25.75 1 61.66 64 GLY A C 1
ATOM 498 O O . GLY A 1 64 ? -13.562 27.625 25.047 1 61.66 64 GLY A O 1
ATOM 499 N N . ARG A 1 65 ? -11.773 26.312 25.547 1 61.34 65 ARG A N 1
ATOM 500 C CA . ARG A 1 65 ? -10.852 27.047 24.688 1 61.34 65 ARG A CA 1
ATOM 501 C C . ARG A 1 65 ? -10.789 26.422 23.297 1 61.34 65 ARG A C 1
ATOM 503 O O . ARG A 1 65 ? -10.211 27.016 22.375 1 61.34 65 ARG A O 1
ATOM 510 N N . ASN A 1 66 ? -11.492 25.375 23.141 1 67.94 66 ASN A N 1
ATOM 511 C CA . ASN A 1 66 ? -11.367 24.656 21.891 1 67.94 66 ASN A CA 1
ATOM 512 C C . ASN A 1 66 ? -12.633 24.766 21.047 1 67.94 66 ASN A C 1
ATOM 514 O O . ASN A 1 66 ? -13.734 24.891 21.594 1 67.94 66 ASN A O 1
ATOM 518 N N . LEU A 1 67 ? -12.43 24.875 19.766 1 75.94 67 LEU A N 1
ATOM 519 C CA . LEU A 1 67 ? -13.531 24.828 18.812 1 75.94 67 LEU A CA 1
ATOM 520 C C . LEU A 1 67 ? -13.805 23.406 18.344 1 75.94 67 LEU A C 1
ATOM 522 O O . LEU A 1 67 ? -12.875 22.703 17.938 1 75.94 67 LEU A O 1
ATOM 526 N N . ARG A 1 68 ? -15.023 23.031 18.672 1 80.81 68 ARG A N 1
ATOM 527 C CA . ARG A 1 68 ? -15.438 21.703 18.219 1 80.81 68 ARG A CA 1
ATOM 528 C C . ARG A 1 68 ? -16.469 21.797 17.094 1 80.81 68 ARG A C 1
ATOM 530 O O . ARG A 1 68 ? -17.312 22.688 17.094 1 80.81 68 ARG A O 1
ATOM 537 N N . VAL A 1 69 ? -16.375 20.828 16.25 1 81.25 69 VAL A N 1
ATOM 538 C CA . VAL A 1 69 ? -17.312 20.75 15.148 1 81.25 69 VAL A CA 1
ATOM 539 C C . VAL A 1 69 ? -18.609 20.094 15.609 1 81.25 69 VAL A C 1
ATOM 541 O O . VAL A 1 69 ? -18.578 19.062 16.281 1 81.25 69 VAL A O 1
ATOM 544 N N . THR A 1 70 ? -19.812 20.75 15.422 1 79.81 70 THR A N 1
ATOM 545 C CA . THR A 1 70 ? -21.109 20.203 15.773 1 79.81 70 THR A CA 1
ATOM 546 C C . THR A 1 70 ? -21.516 19.078 14.828 1 79.81 70 THR A C 1
ATOM 548 O O . THR A 1 70 ? -20.812 18.812 13.844 1 79.81 70 THR A O 1
ATOM 551 N N . ARG A 1 71 ? -22.516 18.453 15.156 1 71.94 71 ARG A N 1
ATOM 552 C CA . ARG A 1 71 ? -23.078 17.438 14.273 1 71.94 71 ARG A CA 1
ATOM 553 C C . ARG A 1 71 ? -23.422 18.031 12.914 1 71.94 71 ARG A C 1
ATOM 555 O O . ARG A 1 71 ? -23.156 17.422 11.875 1 71.94 71 ARG A O 1
ATOM 562 N N . GLU A 1 72 ? -23.922 19.188 13.016 1 73.75 72 GLU A N 1
ATOM 563 C CA . GLU A 1 72 ? -24.266 19.922 11.797 1 73.75 72 GLU A CA 1
ATOM 564 C C . GLU A 1 72 ? -23.016 20.312 11.023 1 73.75 72 GLU A C 1
ATOM 566 O O . GLU A 1 72 ? -23 20.266 9.789 1 73.75 72 GLU A O 1
ATOM 571 N N . GLY A 1 73 ? -22.047 20.594 11.805 1 78.5 73 GLY A N 1
ATOM 572 C CA . GLY A 1 73 ? -20.766 20.938 11.188 1 78.5 73 GLY A CA 1
ATOM 573 C C . GLY A 1 73 ? -20.125 19.766 10.469 1 78.5 73 GLY A C 1
ATOM 574 O O . GLY A 1 73 ? -19.625 19.906 9.352 1 78.5 73 GLY A O 1
ATOM 575 N N . MET A 1 74 ? -20.234 18.719 11.094 1 76.75 74 MET A N 1
ATOM 576 C CA . MET A 1 74 ? -19.656 17.531 10.484 1 76.75 74 MET A CA 1
ATOM 577 C C . MET A 1 74 ? -20.406 17.141 9.219 1 76.75 74 MET A C 1
ATOM 579 O O . MET A 1 74 ? -19.797 16.734 8.227 1 76.75 74 MET A O 1
ATOM 583 N N . ALA A 1 75 ? -21.641 17.375 9.312 1 68.75 75 ALA A N 1
ATOM 584 C CA . ALA A 1 75 ? -22.469 17.109 8.133 1 68.75 75 ALA A CA 1
ATOM 585 C C . ALA A 1 75 ? -22.094 18.062 6.988 1 68.75 75 ALA A C 1
ATOM 587 O O . ALA A 1 75 ? -21.969 17.625 5.84 1 68.75 75 ALA A O 1
ATOM 588 N N . LEU A 1 76 ? -21.859 19.266 7.312 1 74.12 76 LEU A N 1
ATOM 589 C CA . LEU A 1 76 ? -21.469 20.234 6.301 1 74.12 76 LEU A CA 1
ATOM 590 C C . LEU A 1 76 ? -20.078 19.922 5.75 1 74.12 76 LEU A C 1
ATOM 592 O O . LEU A 1 76 ? -19.859 20.031 4.543 1 74.12 76 LEU A O 1
ATOM 596 N N . TYR A 1 77 ? -19.297 19.531 6.656 1 77.81 77 TYR A N 1
ATOM 597 C CA . TYR A 1 77 ? -17.938 19.203 6.23 1 77.81 77 TYR A CA 1
ATOM 598 C C . TYR A 1 77 ? -17.938 18.062 5.215 1 77.81 77 TYR A C 1
ATOM 600 O O . TYR A 1 77 ? -17.266 18.141 4.188 1 77.81 77 TYR A O 1
ATOM 608 N N . GLU A 1 78 ? -18.688 17.25 5.469 1 65.94 78 GLU A N 1
ATOM 609 C CA . GLU A 1 78 ? -18.797 16.094 4.59 1 65.94 78 GLU A CA 1
ATOM 610 C C . GLU A 1 78 ? -19.344 16.484 3.219 1 65.94 78 GLU A C 1
ATOM 612 O O . GLU A 1 78 ? -18.906 15.938 2.197 1 65.94 78 GLU A O 1
ATOM 617 N N . LEU A 1 79 ? -20.125 17.5 3.316 1 60.19 79 LEU A N 1
ATOM 618 C CA . LEU A 1 79 ? -20.766 17.969 2.082 1 60.19 79 LEU A CA 1
ATOM 619 C C . LEU A 1 79 ? -19.844 18.922 1.327 1 60.19 79 LEU A C 1
ATOM 621 O O . LEU A 1 79 ? -19.766 18.859 0.099 1 60.19 79 LEU A O 1
ATOM 625 N N . ALA A 1 80 ? -19.156 19.719 2.09 1 69.31 80 ALA A N 1
ATOM 626 C CA . ALA A 1 80 ? -18.438 20.844 1.494 1 69.31 80 ALA A CA 1
ATOM 627 C C . ALA A 1 80 ? -17.047 20.422 1.038 1 69.31 80 ALA A C 1
ATOM 629 O O . ALA A 1 80 ? -16.531 20.922 0.032 1 69.31 80 ALA A O 1
ATOM 630 N N . ARG A 1 81 ? -16.516 19.562 1.738 1 69.25 81 ARG A N 1
ATOM 631 C CA . ARG A 1 81 ? -15.102 19.219 1.539 1 69.25 81 ARG A CA 1
ATOM 632 C C . ARG A 1 81 ? -14.844 18.766 0.106 1 69.25 81 ARG A C 1
ATOM 634 O O . ARG A 1 81 ? -13.961 19.297 -0.569 1 69.25 81 ARG A O 1
ATOM 641 N N . PRO A 1 82 ? -15.617 18.062 -0.443 1 57.34 82 PRO A N 1
ATOM 642 C CA . PRO A 1 82 ? -15.383 17.656 -1.83 1 57.34 82 PRO A CA 1
ATOM 643 C C . PRO A 1 82 ? -15.594 18.797 -2.822 1 57.34 82 PRO A C 1
ATOM 645 O O . PRO A 1 82 ? -14.898 18.875 -3.838 1 57.34 82 PRO A O 1
ATOM 648 N N . LEU A 1 83 ? -16.406 19.625 -2.51 1 56.19 83 LEU A N 1
ATOM 649 C CA . LEU A 1 83 ? -16.688 20.766 -3.367 1 56.19 83 LEU A CA 1
ATOM 650 C C . LEU A 1 83 ? -15.523 21.75 -3.389 1 56.19 83 LEU A C 1
ATOM 652 O O . LEU A 1 83 ? -15.125 22.234 -4.453 1 56.19 83 LEU A O 1
ATOM 656 N N . ILE A 1 84 ? -14.992 21.938 -2.258 1 62.53 84 ILE A N 1
ATOM 657 C CA . ILE A 1 84 ? -13.875 22.875 -2.141 1 62.53 84 ILE A CA 1
ATOM 658 C C . ILE A 1 84 ? -12.633 22.281 -2.795 1 62.53 84 ILE A C 1
ATOM 660 O O . ILE A 1 84 ? -11.922 22.953 -3.535 1 62.53 84 ILE A O 1
ATOM 664 N N . GLU A 1 85 ? -12.383 21.109 -2.545 1 59.41 85 GLU A N 1
ATOM 665 C CA . GLU A 1 85 ? -11.242 20.422 -3.156 1 59.41 85 GLU A CA 1
ATOM 666 C C . GLU A 1 85 ? -11.375 20.391 -4.676 1 59.41 85 GLU A C 1
ATOM 668 O O . GLU A 1 85 ? -10.383 20.562 -5.391 1 59.41 85 GLU A O 1
ATOM 673 N N . GLY A 1 86 ? -12.492 20.25 -5.207 1 53.03 86 GLY A N 1
ATOM 674 C CA . GLY A 1 86 ? -12.789 20.312 -6.629 1 53.03 86 GLY A CA 1
ATOM 675 C C . GLY A 1 86 ? -12.523 21.672 -7.238 1 53.03 86 GLY A C 1
ATOM 676 O O . GLY A 1 86 ? -11.922 21.766 -8.312 1 53.03 86 GLY A O 1
ATOM 677 N N . ILE A 1 87 ? -12.867 22.641 -6.551 1 52.31 87 ILE A N 1
ATOM 678 C CA . ILE A 1 87 ? -12.68 24.016 -7.031 1 52.31 87 ILE A CA 1
ATOM 679 C C . ILE A 1 87 ? -11.195 24.359 -7.031 1 52.31 87 ILE A C 1
ATOM 681 O O . ILE A 1 87 ? -10.695 24.953 -7.988 1 52.31 87 ILE A O 1
ATOM 685 N N . ASP A 1 88 ? -10.586 23.891 -6.043 1 53.94 88 ASP A N 1
ATOM 686 C CA . ASP A 1 88 ? -9.164 24.219 -5.93 1 53.94 88 ASP A CA 1
ATOM 687 C C . ASP A 1 88 ? -8.344 23.438 -6.945 1 53.94 88 ASP A C 1
ATOM 689 O O . ASP A 1 88 ? -7.285 23.891 -7.383 1 53.94 88 ASP A O 1
ATOM 693 N N . GLY A 1 89 ? -8.852 22.328 -7.309 1 50.41 89 GLY A N 1
ATOM 694 C CA . GLY A 1 89 ? -8.18 21.484 -8.281 1 50.41 89 GLY A CA 1
ATOM 695 C C . GLY A 1 89 ? -8.633 21.734 -9.711 1 50.41 89 GLY A C 1
ATOM 696 O O . GLY A 1 89 ? -8.266 21 -10.625 1 50.41 89 GLY A O 1
ATOM 697 N N . ILE A 1 90 ? -9.32 22.734 -9.852 1 47.12 90 ILE A N 1
ATOM 698 C CA . ILE A 1 90 ? -9.977 22.953 -11.125 1 47.12 90 ILE A CA 1
ATOM 699 C C . ILE A 1 90 ? -8.938 23.203 -12.211 1 47.12 90 ILE A C 1
ATOM 701 O O . ILE A 1 90 ? -9.094 22.75 -13.352 1 47.12 90 ILE A O 1
ATOM 705 N N . ASP A 1 91 ? -8.023 23.938 -11.789 1 46 91 ASP A N 1
ATOM 706 C CA . ASP A 1 91 ? -7.027 24.203 -12.812 1 46 91 ASP A CA 1
ATOM 707 C C . ASP A 1 91 ? -6.312 22.922 -13.242 1 46 91 ASP A C 1
ATOM 709 O O . ASP A 1 91 ? -6.105 22.688 -14.438 1 46 91 ASP A O 1
ATOM 713 N N . GLU A 1 92 ? -5.922 22.203 -12.289 1 44.41 92 GLU A N 1
ATOM 714 C CA . GLU A 1 92 ? -5.289 20.938 -12.633 1 44.41 92 GLU A CA 1
ATOM 715 C C . GLU A 1 92 ? -6.254 20.031 -13.391 1 44.41 92 GLU A C 1
ATOM 717 O O . GLU A 1 92 ? -5.867 19.391 -14.367 1 44.41 92 GLU A O 1
ATOM 722 N N . SER A 1 93 ? -7.434 20.188 -12.906 1 44.5 93 SER A N 1
ATOM 723 C CA . SER A 1 93 ? -8.477 19.438 -13.594 1 44.5 93 SER A CA 1
ATOM 724 C C . SER A 1 93 ? -8.711 19.984 -15 1 44.5 93 SER A C 1
ATOM 726 O O . SER A 1 93 ? -8.914 19.219 -15.945 1 44.5 93 SER A O 1
ATOM 728 N N . LEU A 1 94 ? -8.656 21.266 -14.977 1 41.69 94 LEU A N 1
ATOM 729 C CA . LEU A 1 94 ? -8.797 21.906 -16.281 1 41.69 94 LEU A CA 1
ATOM 730 C C . LEU A 1 94 ? -7.625 21.547 -17.188 1 41.69 94 LEU A C 1
ATOM 732 O O . LEU A 1 94 ? -7.82 21.234 -18.359 1 41.69 94 LEU A O 1
ATOM 736 N N . ARG A 1 95 ? -6.531 21.703 -16.656 1 42 95 ARG A N 1
ATOM 737 C CA . ARG A 1 95 ? -5.383 21.312 -17.469 1 42 95 ARG A CA 1
ATOM 738 C C . ARG A 1 95 ? -5.477 19.844 -17.875 1 42 95 ARG A C 1
ATOM 740 O O . ARG A 1 95 ? -5.18 19.5 -19.016 1 42 95 ARG A O 1
ATOM 747 N N . GLN A 1 96 ? -5.836 19.141 -16.891 1 42.5 96 GLN A N 1
ATOM 748 C CA . GLN A 1 96 ? -6.039 17.734 -17.219 1 42.5 96 GLN A CA 1
ATOM 749 C C . GLN A 1 96 ? -7.168 17.562 -18.234 1 42.5 96 GLN A C 1
ATOM 751 O O . GLN A 1 96 ? -7.062 16.75 -19.156 1 42.5 96 GLN A O 1
ATOM 756 N N . THR A 1 97 ? -8.18 18.328 -17.938 1 40.72 97 THR A N 1
ATOM 757 C CA . THR A 1 97 ? -9.281 18.359 -18.891 1 40.72 97 THR A CA 1
ATOM 758 C C . THR A 1 97 ? -8.82 18.938 -20.234 1 40.72 97 THR A C 1
ATOM 760 O O . THR A 1 97 ? -9.164 18.406 -21.297 1 40.72 97 THR A O 1
ATOM 763 N N . LEU A 1 98 ? -8.258 20.047 -20.062 1 40.44 98 LEU A N 1
ATOM 764 C CA . LEU A 1 98 ? -7.789 20.641 -21.312 1 40.44 98 LEU A CA 1
ATOM 765 C C . LEU A 1 98 ? -6.734 19.75 -21.969 1 40.44 98 LEU A C 1
ATOM 767 O O . LEU A 1 98 ? -6.699 19.625 -23.188 1 40.44 98 LEU A O 1
ATOM 771 N N . SER A 1 99 ? -5.832 19.438 -21.172 1 40.53 99 SER A N 1
ATOM 772 C CA . SER A 1 99 ? -4.902 18.484 -21.75 1 40.53 99 SER A CA 1
ATOM 773 C C . SER A 1 99 ? -5.602 17.156 -22.062 1 40.53 99 SER A C 1
ATOM 775 O O . SER A 1 99 ? -5.199 16.438 -22.969 1 40.53 99 SER A O 1
ATOM 777 N N . GLY A 1 100 ? -6.566 16.766 -21.234 1 42.59 100 GLY A N 1
ATOM 778 C CA . GLY A 1 100 ? -7.398 15.586 -21.469 1 42.59 100 GLY A CA 1
ATOM 779 C C . GLY A 1 100 ? -8.344 15.75 -22.641 1 42.59 100 GLY A C 1
ATOM 780 O O . GLY A 1 100 ? -9.094 14.828 -22.969 1 42.59 100 GLY A O 1
ATOM 781 N N . MET A 1 101 ? -8.867 16.938 -22.891 1 39.66 101 MET A N 1
ATOM 782 C CA . MET A 1 101 ? -9.75 17 -24.062 1 39.66 101 MET A CA 1
ATOM 783 C C . MET A 1 101 ? -9.25 16.078 -25.156 1 39.66 101 MET A C 1
ATOM 785 O O . MET A 1 101 ? -10.023 15.336 -25.766 1 39.66 101 MET A O 1
ATOM 789 N N . ASP A 1 102 ? -8.195 16.516 -25.828 1 41.56 102 ASP A N 1
ATOM 790 C CA . ASP A 1 102 ? -7.785 15.602 -26.891 1 41.56 102 ASP A CA 1
ATOM 791 C C . ASP A 1 102 ? -6.863 14.508 -26.344 1 41.56 102 ASP A C 1
ATOM 793 O O . ASP A 1 102 ? -6.32 13.711 -27.109 1 41.56 102 ASP A O 1
ATOM 797 N N . THR A 1 103 ? -6.328 14.625 -25.156 1 50.72 103 THR A N 1
ATOM 798 C CA . THR A 1 103 ? -5.273 13.672 -24.828 1 50.72 103 THR A CA 1
ATOM 799 C C . THR A 1 103 ? -5.863 12.375 -24.281 1 50.72 103 THR A C 1
ATOM 801 O O . THR A 1 103 ? -6.898 12.398 -23.609 1 50.72 103 THR A O 1
ATOM 804 N N . GLY A 1 104 ? -5.969 11.273 -24.953 1 73.19 104 GLY A N 1
ATOM 805 C CA . GLY A 1 104 ? -6.316 9.859 -24.906 1 73.19 104 GLY A CA 1
ATOM 806 C C . GLY A 1 104 ? -5.984 9.203 -23.578 1 73.19 104 GLY A C 1
ATOM 807 O O . GLY A 1 104 ? -5.617 8.031 -23.547 1 73.19 104 GLY A O 1
ATOM 808 N N . GLU A 1 105 ? -6.188 10.117 -22.328 1 82.62 105 GLU A N 1
ATOM 809 C CA . GLU A 1 105 ? -5.859 9.461 -21.078 1 82.62 105 GLU A CA 1
ATOM 810 C C . GLU A 1 105 ? -7.117 9.156 -20.266 1 82.62 105 GLU A C 1
ATOM 812 O O . GLU A 1 105 ? -8.047 9.969 -20.219 1 82.62 105 GLU A O 1
ATOM 817 N N . LEU A 1 106 ? -7.164 8.07 -19.641 1 89.88 106 LEU A N 1
ATOM 818 C CA . LEU A 1 106 ? -8.242 7.609 -18.766 1 89.88 106 LEU A CA 1
ATOM 819 C C . LEU A 1 106 ? -7.699 7.199 -17.406 1 89.88 106 LEU A C 1
ATOM 821 O O . LEU A 1 106 ? -6.891 6.273 -17.312 1 89.88 106 LEU A O 1
ATOM 825 N N . ASN A 1 107 ? -8.102 8 -16.328 1 92.69 107 ASN A N 1
ATOM 826 C CA . ASN A 1 107 ? -7.672 7.723 -14.953 1 92.69 107 ASN A CA 1
ATOM 827 C C . ASN A 1 107 ? -8.758 7.004 -14.164 1 92.69 107 ASN A C 1
ATOM 829 O O . ASN A 1 107 ? -9.844 7.551 -13.953 1 92.69 107 ASN A O 1
ATOM 833 N N . ILE A 1 108 ? -8.422 5.77 -13.711 1 95.31 108 ILE A N 1
ATOM 834 C CA . ILE A 1 108 ? -9.383 4.949 -12.977 1 95.31 108 ILE A CA 1
ATOM 835 C C . ILE A 1 108 ? -8.82 4.594 -11.609 1 95.31 108 ILE A C 1
ATOM 837 O O . ILE A 1 108 ? -7.707 4.066 -11.508 1 95.31 108 ILE A O 1
ATOM 841 N N . ALA A 1 109 ? -9.578 4.918 -10.578 1 95.88 109 ALA A N 1
ATOM 842 C CA . ALA A 1 109 ? -9.203 4.492 -9.234 1 95.88 109 ALA A CA 1
ATOM 843 C C . ALA A 1 109 ? -9.922 3.201 -8.852 1 95.88 109 ALA A C 1
ATOM 845 O O . ALA A 1 109 ? -11.102 3.02 -9.164 1 95.88 109 ALA A O 1
ATOM 846 N N . ALA A 1 110 ? -9.195 2.293 -8.242 1 95.31 110 ALA A N 1
ATOM 847 C CA . ALA A 1 110 ? -9.766 1.043 -7.746 1 95.31 110 ALA A CA 1
ATOM 848 C C . ALA A 1 110 ? -8.844 0.386 -6.723 1 95.31 110 ALA A C 1
ATOM 850 O O . ALA A 1 110 ? -7.641 0.658 -6.699 1 95.31 110 ALA A O 1
ATOM 851 N N . GLY A 1 111 ? -9.461 -0.37 -5.891 1 92 111 GLY A N 1
ATOM 852 C CA . GLY A 1 111 ? -8.641 -1.193 -5.012 1 92 111 GLY A CA 1
ATOM 853 C C . GLY A 1 111 ? -7.871 -2.271 -5.754 1 92 111 GLY A C 1
ATOM 854 O O . GLY A 1 111 ? -8.219 -2.629 -6.879 1 92 111 GLY A O 1
ATOM 855 N N . GLU A 1 112 ? -6.918 -2.836 -5.086 1 91 112 GLU A N 1
ATOM 856 C CA . GLU A 1 112 ? -6.008 -3.797 -5.699 1 91 112 GLU A CA 1
ATOM 857 C C . GLU A 1 112 ? -6.762 -5.012 -6.23 1 91 112 GLU A C 1
ATOM 859 O O . GLU A 1 112 ? -6.527 -5.449 -7.359 1 91 112 GLU A O 1
ATOM 864 N N . SER A 1 113 ? -7.605 -5.504 -5.48 1 91.62 113 SER A N 1
ATOM 865 C CA . SER A 1 113 ? -8.336 -6.695 -5.895 1 91.62 113 SER A CA 1
ATOM 866 C C . SER A 1 113 ? -9.203 -6.414 -7.117 1 91.62 113 SER A C 1
ATOM 868 O O . SER A 1 113 ? -9.359 -7.273 -7.984 1 91.62 113 SER A O 1
ATOM 870 N N . THR A 1 114 ? -9.781 -5.266 -7.082 1 93.69 114 THR A N 1
ATOM 871 C CA . THR A 1 114 ? -10.586 -4.871 -8.234 1 93.69 114 THR A CA 1
ATOM 872 C C . THR A 1 114 ? -9.719 -4.773 -9.484 1 93.69 114 THR A C 1
ATOM 874 O O . THR A 1 114 ? -10.109 -5.25 -10.555 1 93.69 114 THR A O 1
ATOM 877 N N . ILE A 1 115 ? -8.578 -4.23 -9.359 1 95.12 115 ILE A N 1
ATOM 878 C CA . ILE A 1 115 ? -7.652 -4.055 -10.469 1 95.12 115 ILE A CA 1
ATOM 879 C C . ILE A 1 115 ? -7.156 -5.418 -10.945 1 95.12 115 ILE A C 1
ATOM 881 O O . ILE A 1 115 ? -6.961 -5.629 -12.148 1 95.12 115 ILE A O 1
ATOM 885 N N . LEU A 1 116 ? -7.105 -6.348 -10.078 1 94 116 LEU A N 1
ATOM 886 C CA . LEU A 1 116 ? -6.539 -7.656 -10.383 1 94 116 LEU A CA 1
ATOM 887 C C . LEU A 1 116 ? -7.578 -8.562 -11.031 1 94 116 LEU A C 1
ATOM 889 O O . LEU A 1 116 ? -7.254 -9.352 -11.914 1 94 116 LEU A O 1
ATOM 893 N N . HIS A 1 117 ? -8.82 -8.398 -10.586 1 93.69 117 HIS A N 1
ATOM 894 C CA . HIS A 1 117 ? -9.742 -9.492 -10.891 1 93.69 117 HIS A CA 1
ATOM 895 C C . HIS A 1 117 ? -10.938 -8.992 -11.703 1 93.69 117 HIS A C 1
ATOM 897 O O . HIS A 1 117 ? -11.57 -9.773 -12.414 1 93.69 117 HIS A O 1
ATOM 903 N N . LEU A 1 118 ? -11.242 -7.762 -11.594 1 93.06 118 LEU A N 1
ATOM 904 C CA . LEU A 1 118 ? -12.43 -7.262 -12.266 1 93.06 118 LEU A CA 1
ATOM 905 C C . LEU A 1 118 ? -12.055 -6.43 -13.492 1 93.06 118 LEU A C 1
ATOM 907 O O . LEU A 1 118 ? -12.672 -6.566 -14.555 1 93.06 118 LEU A O 1
ATOM 911 N N . LEU A 1 119 ? -10.969 -5.688 -13.43 1 94.81 119 LEU A N 1
ATOM 912 C CA . LEU A 1 119 ? -10.672 -4.664 -14.422 1 94.81 119 LEU A CA 1
ATOM 913 C C . LEU A 1 119 ? -9.914 -5.258 -15.609 1 94.81 119 LEU A C 1
ATOM 915 O O . LEU A 1 119 ? -9.938 -4.703 -16.703 1 94.81 119 LEU A O 1
ATOM 919 N N . PRO A 1 120 ? -9.234 -6.375 -15.422 1 92.38 120 PRO A N 1
ATOM 920 C CA . PRO A 1 120 ? -8.367 -6.82 -16.516 1 92.38 120 PRO A CA 1
ATOM 921 C C . PRO A 1 120 ? -9.117 -7 -17.828 1 92.38 120 PRO A C 1
ATOM 923 O O . PRO A 1 120 ? -8.664 -6.523 -18.875 1 92.38 120 PRO A O 1
ATOM 926 N N . THR A 1 121 ? -10.227 -7.578 -17.812 1 90.88 121 THR A N 1
ATOM 927 C CA . THR A 1 121 ? -10.992 -7.805 -19.031 1 90.88 121 THR A CA 1
ATOM 928 C C . THR A 1 121 ? -11.5 -6.48 -19.609 1 90.88 121 THR A C 1
ATOM 930 O O . THR A 1 121 ? -11.516 -6.289 -20.828 1 90.88 121 THR A O 1
ATOM 933 N N . LEU A 1 122 ? -11.852 -5.613 -18.734 1 93.5 122 LEU A N 1
ATOM 934 C CA . LEU A 1 122 ? -12.352 -4.305 -19.156 1 93.5 122 LEU A CA 1
ATOM 935 C C . LEU A 1 122 ? -11.227 -3.471 -19.766 1 93.5 122 LEU A C 1
ATOM 937 O O . LEU A 1 122 ? -11.43 -2.807 -20.781 1 93.5 122 LEU A O 1
ATOM 941 N N . VAL A 1 123 ? -10.125 -3.523 -19.141 1 92.94 123 VAL A N 1
ATOM 942 C CA . VAL A 1 123 ? -8.969 -2.779 -19.625 1 92.94 123 VAL A CA 1
ATOM 943 C C . VAL A 1 123 ? -8.531 -3.326 -20.984 1 92.94 123 VAL A C 1
ATOM 945 O O . VAL A 1 123 ? -8.219 -2.559 -21.891 1 92.94 123 VAL A O 1
ATOM 948 N N . ARG A 1 124 ? -8.5 -4.633 -21.109 1 91.44 124 ARG A N 1
ATOM 949 C CA . ARG A 1 124 ? -8.141 -5.258 -22.375 1 91.44 124 ARG A CA 1
ATOM 950 C C . ARG A 1 124 ? -9.094 -4.836 -23.484 1 91.44 124 ARG A C 1
ATOM 952 O O . ARG A 1 124 ? -8.664 -4.449 -24.562 1 91.44 124 ARG A O 1
ATOM 959 N N . ARG A 1 125 ? -10.352 -4.863 -23.234 1 91.81 125 ARG A N 1
ATOM 960 C CA . ARG A 1 125 ? -11.359 -4.488 -24.219 1 91.81 125 ARG A CA 1
ATOM 961 C C . ARG A 1 125 ? -11.234 -3.018 -24.609 1 91.81 125 ARG A C 1
ATOM 963 O O . ARG A 1 125 ? -11.406 -2.654 -25.766 1 91.81 125 ARG A O 1
ATOM 970 N N . ASN A 1 126 ? -10.992 -2.264 -23.609 1 91.56 126 ASN A N 1
ATOM 971 C CA . ASN A 1 126 ? -10.812 -0.842 -23.875 1 91.56 126 ASN A CA 1
ATOM 972 C C . ASN A 1 126 ? -9.625 -0.593 -24.797 1 91.56 126 ASN A C 1
ATOM 974 O O . ASN A 1 126 ? -9.695 0.243 -25.703 1 91.56 126 ASN A O 1
ATOM 978 N N . ARG A 1 127 ? -8.602 -1.253 -24.531 1 87.19 127 ARG A N 1
ATOM 979 C CA . ARG A 1 127 ? -7.398 -1.103 -25.328 1 87.19 127 ARG A CA 1
ATOM 980 C C . ARG A 1 127 ? -7.652 -1.539 -26.781 1 87.19 127 ARG A C 1
ATOM 982 O O . ARG A 1 127 ? -7.148 -0.919 -27.719 1 87.19 127 ARG A O 1
ATOM 989 N N . GLU A 1 128 ? -8.328 -2.586 -26.969 1 88.5 128 GLU A N 1
ATOM 990 C CA . GLU A 1 128 ? -8.656 -3.104 -28.297 1 88.5 128 GLU A CA 1
ATOM 991 C C . GLU A 1 128 ? -9.555 -2.133 -29.062 1 88.5 128 GLU A C 1
ATOM 993 O O . GLU A 1 128 ? -9.359 -1.918 -30.266 1 88.5 128 GLU A O 1
ATOM 998 N N . ARG A 1 129 ? -10.453 -1.546 -28.391 1 88.56 129 ARG A N 1
ATOM 999 C CA . ARG A 1 129 ? -11.445 -0.678 -29.031 1 88.56 129 ARG A CA 1
ATOM 1000 C C . ARG A 1 129 ? -10.906 0.741 -29.188 1 88.56 129 ARG A C 1
ATOM 1002 O O . ARG A 1 129 ? -11.273 1.448 -30.125 1 88.56 129 ARG A O 1
ATOM 1009 N N . HIS A 1 130 ? -10.078 1.118 -28.203 1 87.06 130 HIS A N 1
ATOM 1010 C CA . HIS A 1 130 ? -9.562 2.482 -28.172 1 87.06 130 HIS A CA 1
ATOM 1011 C C . HIS A 1 130 ? -8.062 2.5 -27.906 1 87.06 130 HIS A C 1
ATOM 1013 O O . HIS A 1 130 ? -7.617 3.025 -26.891 1 87.06 130 HIS A O 1
ATOM 1019 N N . PRO A 1 131 ? -7.316 2.094 -28.875 1 81.25 131 PRO A N 1
ATOM 1020 C CA . PRO A 1 131 ? -5.871 1.948 -28.672 1 81.25 131 PRO A CA 1
ATOM 1021 C C . PRO A 1 131 ? -5.176 3.281 -28.406 1 81.25 131 PRO A C 1
ATOM 1023 O O . PRO A 1 131 ? -4.062 3.303 -27.875 1 81.25 131 PRO A O 1
ATOM 1026 N N . GLY A 1 132 ? -5.75 4.371 -28.672 1 77.31 132 GLY A N 1
ATOM 1027 C CA . GLY A 1 132 ? -5.133 5.672 -28.469 1 77.31 132 GLY A CA 1
ATOM 1028 C C . GLY A 1 132 ? -5.34 6.215 -27.062 1 77.31 132 GLY A C 1
ATOM 1029 O O . GLY A 1 132 ? -4.727 7.215 -26.688 1 77.31 132 GLY A O 1
ATOM 1030 N N . VAL A 1 133 ? -6.133 5.5 -26.312 1 82.19 133 VAL A N 1
ATOM 1031 C CA . VAL A 1 133 ? -6.422 5.965 -24.953 1 82.19 133 VAL A CA 1
ATOM 1032 C C . VAL A 1 133 ? -5.43 5.348 -23.969 1 82.19 133 VAL A C 1
ATOM 1034 O O . VAL A 1 133 ? -5.254 4.129 -23.938 1 82.19 133 VAL A O 1
ATOM 1037 N N . HIS A 1 134 ? -4.75 6.16 -23.219 1 83.19 134 HIS A N 1
ATOM 1038 C CA . HIS A 1 134 ? -3.83 5.699 -22.188 1 83.19 134 HIS A CA 1
ATOM 1039 C C . HIS A 1 134 ? -4.535 5.57 -20.844 1 83.19 134 HIS A C 1
ATOM 1041 O O . HIS A 1 134 ? -4.992 6.566 -20.281 1 83.19 134 HIS A O 1
ATOM 1047 N N . VAL A 1 135 ? -4.516 4.344 -20.375 1 88.25 135 VAL A N 1
ATOM 1048 C CA . VAL A 1 135 ? -5.211 4.074 -19.125 1 88.25 135 VAL A CA 1
ATOM 1049 C C . VAL A 1 135 ? -4.219 4.141 -17.953 1 88.25 135 VAL A C 1
ATOM 1051 O O . VAL A 1 135 ? -3.133 3.561 -18.031 1 88.25 135 VAL A O 1
ATOM 1054 N N . HIS A 1 136 ? -4.621 4.895 -16.953 1 90.75 136 HIS A N 1
ATOM 1055 C CA . HIS A 1 136 ? -3.896 4.961 -15.68 1 90.75 136 HIS A CA 1
ATOM 1056 C C . HIS A 1 136 ? -4.73 4.395 -14.539 1 90.75 136 HIS A C 1
ATOM 1058 O O . HIS A 1 136 ? -5.777 4.945 -14.195 1 90.75 136 HIS A O 1
ATOM 1064 N N . LEU A 1 137 ? -4.234 3.289 -14.016 1 94.06 137 LEU A N 1
ATOM 1065 C CA . LEU A 1 137 ? -4.926 2.674 -12.883 1 94.06 137 LEU A CA 1
ATOM 1066 C C . LEU A 1 137 ? -4.301 3.109 -11.562 1 94.06 137 LEU A C 1
ATOM 1068 O O . LEU A 1 137 ? -3.117 2.861 -11.32 1 94.06 137 LEU A O 1
ATOM 1072 N N . HIS A 1 138 ? -5.125 3.734 -10.805 1 91.94 138 HIS A N 1
ATOM 1073 C CA . HIS A 1 138 ? -4.699 4.152 -9.469 1 91.94 138 HIS A CA 1
ATOM 1074 C C . HIS A 1 138 ? -5.09 3.127 -8.414 1 91.94 138 HIS A C 1
ATOM 1076 O O . HIS A 1 138 ? -6.273 2.98 -8.094 1 91.94 138 HIS A O 1
ATOM 1082 N N . ASN A 1 139 ? -4.086 2.473 -7.949 1 91.06 139 ASN A N 1
ATOM 1083 C CA . ASN A 1 139 ? -4.285 1.499 -6.883 1 91.06 139 ASN A CA 1
ATOM 1084 C C . ASN A 1 139 ? -4.418 2.178 -5.52 1 91.06 139 ASN A C 1
ATOM 1086 O O . ASN A 1 139 ? -3.416 2.568 -4.918 1 91.06 139 ASN A O 1
ATOM 1090 N N . VAL A 1 140 ? -5.621 2.215 -5.035 1 85 140 VAL A N 1
ATOM 1091 C CA . VAL A 1 140 ? -5.871 3.008 -3.838 1 85 140 VAL A CA 1
ATOM 1092 C C . VAL A 1 140 ? -6.93 2.322 -2.977 1 85 140 VAL A C 1
ATOM 1094 O O . VAL A 1 140 ? -7.688 1.48 -3.465 1 85 140 VAL A O 1
ATOM 1097 N N . THR A 1 141 ? -6.859 2.703 -1.681 1 76.62 141 THR A N 1
ATOM 1098 C CA . THR A 1 141 ? -7.922 2.271 -0.78 1 76.62 141 THR A CA 1
ATOM 1099 C C . THR A 1 141 ? -9.18 3.117 -0.979 1 76.62 141 THR A C 1
ATOM 1101 O O . THR A 1 141 ? -9.148 4.129 -1.681 1 76.62 141 THR A O 1
ATOM 1104 N N . GLY A 1 142 ? -10.328 2.643 -0.355 1 74.19 142 GLY A N 1
ATOM 1105 C CA . GLY A 1 142 ? -11.594 3.342 -0.493 1 74.19 142 GLY A CA 1
ATOM 1106 C C . GLY A 1 142 ? -11.5 4.816 -0.149 1 74.19 142 GLY A C 1
ATOM 1107 O O . GLY A 1 142 ? -11.953 5.668 -0.918 1 74.19 142 GLY A O 1
ATOM 1108 N N . ARG A 1 143 ? -10.82 5.098 0.925 1 69.06 143 ARG A N 1
ATOM 1109 C CA . ARG A 1 143 ? -10.719 6.488 1.368 1 69.06 143 ARG A CA 1
ATOM 1110 C C . ARG A 1 143 ? -9.883 7.312 0.399 1 69.06 143 ARG A C 1
ATOM 1112 O O . ARG A 1 143 ? -10.281 8.414 0.007 1 69.06 143 ARG A O 1
ATOM 1119 N N . ASP A 1 144 ? -8.852 6.812 0.006 1 75.38 144 ASP A N 1
ATOM 1120 C CA . ASP A 1 144 ? -7.973 7.512 -0.929 1 75.38 144 ASP A CA 1
ATOM 1121 C C . ASP A 1 144 ? -8.625 7.645 -2.303 1 75.38 144 ASP A C 1
ATOM 1123 O O . ASP A 1 144 ? -8.461 8.656 -2.982 1 75.38 144 ASP A O 1
ATOM 1127 N N . GLY A 1 145 ? -9.359 6.648 -2.594 1 85.44 145 GLY A N 1
ATOM 1128 C CA . GLY A 1 145 ? -10.078 6.707 -3.859 1 85.44 145 GLY A CA 1
ATOM 1129 C C . GLY A 1 145 ? -11.109 7.812 -3.912 1 85.44 145 GLY A C 1
ATOM 1130 O O . GLY A 1 145 ? -11.227 8.516 -4.918 1 85.44 145 GLY A O 1
ATOM 1131 N N . LEU A 1 146 ? -11.773 7.965 -2.859 1 83.94 146 LEU A N 1
ATOM 1132 C CA . LEU A 1 146 ? -12.781 9.016 -2.779 1 83.94 146 LEU A CA 1
ATOM 1133 C C . LEU A 1 146 ? -12.148 10.391 -2.881 1 83.94 146 LEU A C 1
ATOM 1135 O O . LEU A 1 146 ? -12.703 11.289 -3.518 1 83.94 146 LEU A O 1
ATOM 1139 N N . ALA A 1 147 ? -11.023 10.484 -2.285 1 79.19 147 ALA A N 1
ATOM 1140 C CA . ALA A 1 147 ? -10.305 11.75 -2.359 1 79.19 147 ALA A CA 1
ATOM 1141 C C . ALA A 1 147 ? -9.906 12.07 -3.797 1 79.19 147 ALA A C 1
ATOM 1143 O O . ALA A 1 147 ? -10.008 13.219 -4.238 1 79.19 147 ALA A O 1
ATOM 1144 N N . LEU A 1 148 ? -9.531 11.078 -4.508 1 85.56 148 LEU A N 1
ATOM 1145 C CA . LEU A 1 148 ? -9.133 11.266 -5.898 1 85.56 148 LEU A CA 1
ATOM 1146 C C . LEU A 1 148 ? -10.328 11.68 -6.75 1 85.56 148 LEU A C 1
ATOM 1148 O O . LEU A 1 148 ? -10.203 12.531 -7.633 1 85.56 148 LEU A O 1
ATOM 1152 N N . ILE A 1 149 ? -11.469 11.086 -6.438 1 88.25 149 ILE A N 1
ATOM 1153 C CA . ILE A 1 149 ? -12.695 11.414 -7.156 1 88.25 149 ILE A CA 1
ATOM 1154 C C . ILE A 1 149 ? -13.109 12.852 -6.848 1 88.25 149 ILE A C 1
ATOM 1156 O O . ILE A 1 149 ? -13.414 13.625 -7.762 1 88.25 149 ILE A O 1
ATOM 1160 N N . ARG A 1 150 ? -13 13.156 -5.637 1 80.25 150 ARG A N 1
ATOM 1161 C CA . ARG A 1 150 ? -13.438 14.469 -5.184 1 80.25 150 ARG A CA 1
ATOM 1162 C C . ARG A 1 150 ? -12.547 15.57 -5.754 1 80.25 150 ARG A C 1
ATOM 1164 O O . ARG A 1 150 ? -13.023 16.672 -6.055 1 80.25 150 ARG A O 1
ATOM 1171 N N . ASN A 1 151 ? -11.344 15.203 -5.934 1 74.69 151 ASN A N 1
ATOM 1172 C CA . ASN A 1 151 ? -10.375 16.172 -6.43 1 74.69 151 ASN A CA 1
ATOM 1173 C C . ASN A 1 151 ? -10.203 16.078 -7.941 1 74.69 151 ASN A C 1
ATOM 1175 O O . ASN A 1 151 ? -9.289 16.688 -8.508 1 74.69 151 ASN A O 1
ATOM 1179 N N . ASP A 1 152 ? -10.93 15.352 -8.516 1 78.88 152 ASP A N 1
ATOM 1180 C CA . ASP A 1 152 ? -10.953 15.172 -9.961 1 78.88 152 ASP A CA 1
ATOM 1181 C C . ASP A 1 152 ? -9.594 14.719 -10.492 1 78.88 152 ASP A C 1
ATOM 1183 O O . ASP A 1 152 ? -9.164 15.148 -11.562 1 78.88 152 ASP A O 1
ATOM 1187 N N . GLN A 1 153 ? -8.984 13.953 -9.68 1 82.12 153 GLN A N 1
ATOM 1188 C CA . GLN A 1 153 ? -7.691 13.414 -10.086 1 82.12 153 GLN A CA 1
ATOM 1189 C C . GLN A 1 153 ? -7.855 12.117 -10.859 1 82.12 153 GLN A C 1
ATOM 1191 O O . GLN A 1 153 ? -6.91 11.648 -11.5 1 82.12 153 GLN A O 1
ATOM 1196 N N . VAL A 1 154 ? -9.062 11.633 -10.766 1 92.12 154 VAL A N 1
ATOM 1197 C CA . VAL A 1 154 ? -9.422 10.469 -11.57 1 92.12 154 VAL A CA 1
ATOM 1198 C C . VAL A 1 154 ? -10.773 10.703 -12.25 1 92.12 154 VAL A C 1
ATOM 1200 O O . VAL A 1 154 ? -11.57 11.531 -11.797 1 92.12 154 VAL A O 1
ATOM 1203 N N . ASP A 1 155 ? -10.938 9.977 -13.375 1 91 155 ASP A N 1
ATOM 1204 C CA . ASP A 1 155 ? -12.172 10.117 -14.125 1 91 155 ASP A CA 1
ATOM 1205 C C . ASP A 1 155 ? -13.312 9.352 -13.461 1 91 155 ASP A C 1
ATOM 1207 O O . ASP A 1 155 ? -14.469 9.781 -13.492 1 91 155 ASP A O 1
ATOM 1211 N N . LEU A 1 156 ? -13 8.281 -12.914 1 94.75 156 LEU A N 1
ATOM 1212 C CA . LEU A 1 156 ? -13.961 7.41 -12.25 1 94.75 156 LEU A CA 1
ATOM 1213 C C . LEU A 1 156 ? -13.25 6.414 -11.336 1 94.75 156 LEU A C 1
ATOM 1215 O O . LEU A 1 156 ? -12.016 6.324 -11.352 1 94.75 156 LEU A O 1
ATOM 1219 N N . ALA A 1 157 ? -14.07 5.797 -10.555 1 96.62 157 ALA A N 1
ATOM 1220 C CA . ALA A 1 157 ? -13.578 4.68 -9.758 1 96.62 157 ALA A CA 1
ATOM 1221 C C . ALA A 1 157 ? -14.469 3.449 -9.922 1 96.62 157 ALA A C 1
ATOM 1223 O O . ALA A 1 157 ? -15.625 3.564 -10.32 1 96.62 157 ALA A O 1
ATOM 1224 N N . ILE A 1 158 ? -13.82 2.334 -9.781 1 96.19 158 ILE A N 1
ATOM 1225 C CA . ILE A 1 158 ? -14.547 1.073 -9.727 1 96.19 158 ILE A CA 1
ATOM 1226 C C . ILE A 1 158 ? -14.312 0.405 -8.367 1 96.19 158 ILE A C 1
ATOM 1228 O O . ILE A 1 158 ? -13.172 0.148 -7.988 1 96.19 158 ILE A O 1
ATOM 1232 N N . GLY A 1 159 ? -15.367 0.192 -7.672 1 93.81 159 GLY A N 1
ATOM 1233 C CA . GLY A 1 159 ? -15.234 -0.413 -6.355 1 93.81 159 GLY A CA 1
ATOM 1234 C C . GLY A 1 159 ? -16.562 -0.619 -5.656 1 93.81 159 GLY A C 1
ATOM 1235 O O . GLY A 1 159 ? -17.609 -0.681 -6.309 1 93.81 159 GLY A O 1
ATOM 1236 N N . SER A 1 160 ? -16.422 -0.838 -4.363 1 91 160 SER A N 1
ATOM 1237 C CA . SER A 1 160 ? -17.594 -1.095 -3.521 1 91 160 SER A CA 1
ATOM 1238 C C . SER A 1 160 ? -17.844 0.067 -2.568 1 91 160 SER A C 1
ATOM 1240 O O . SER A 1 160 ? -16.906 0.661 -2.035 1 91 160 SER A O 1
ATOM 1242 N N . MET A 1 161 ? -19.125 0.381 -2.479 1 86.44 161 MET A N 1
ATOM 1243 C CA . MET A 1 161 ? -19.547 1.406 -1.525 1 86.44 161 MET A CA 1
ATOM 1244 C C . MET A 1 161 ? -20.734 0.928 -0.691 1 86.44 161 MET A C 1
ATOM 1246 O O . MET A 1 161 ? -21.766 0.553 -1.238 1 86.44 161 MET A O 1
ATOM 1250 N N . LEU A 1 162 ? -20.453 0.977 0.602 1 77.75 162 LEU A N 1
ATOM 1251 C CA . LEU A 1 162 ? -21.562 0.642 1.483 1 77.75 162 LEU A CA 1
ATOM 1252 C C . LEU A 1 162 ? -22.438 1.868 1.761 1 77.75 162 LEU A C 1
ATOM 1254 O O . LEU A 1 162 ? -23.656 1.788 1.728 1 77.75 162 LEU A O 1
ATOM 1258 N N . GLU A 1 163 ? -21.734 2.906 2.1 1 79.44 163 GLU A N 1
ATOM 1259 C CA . GLU A 1 163 ? -22.375 4.207 2.25 1 79.44 163 GLU A CA 1
ATOM 1260 C C . GLU A 1 163 ? -21.938 5.172 1.154 1 79.44 163 GLU A C 1
ATOM 1262 O O . GLU A 1 163 ? -20.734 5.363 0.933 1 79.44 163 GLU A O 1
ATOM 1267 N N . VAL A 1 164 ? -22.969 5.672 0.521 1 86.25 164 VAL A N 1
ATOM 1268 C CA . VAL A 1 164 ? -22.672 6.574 -0.587 1 86.25 164 VAL A CA 1
ATOM 1269 C C . VAL A 1 164 ? -22.828 8.023 -0.135 1 86.25 164 VAL A C 1
ATOM 1271 O O . VAL A 1 164 ? -23.953 8.461 0.161 1 86.25 164 VAL A O 1
ATOM 1274 N N . PRO A 1 165 ? -21.75 8.703 -0.135 1 84.12 165 PRO A N 1
ATOM 1275 C CA . PRO A 1 165 ? -21.875 10.125 0.211 1 84.12 165 PRO A CA 1
ATOM 1276 C C . PRO A 1 165 ? -22.719 10.898 -0.787 1 84.12 165 PRO A C 1
ATOM 1278 O O . PRO A 1 165 ? -22.812 10.523 -1.958 1 84.12 165 PRO A O 1
ATOM 1281 N N . PRO A 1 166 ? -23.25 12 -0.333 1 82 166 PRO A N 1
ATOM 1282 C CA . PRO A 1 166 ? -24.188 12.758 -1.181 1 82 166 PRO A CA 1
ATOM 1283 C C . PRO A 1 166 ? -23.516 13.328 -2.426 1 82 166 PRO A C 1
ATOM 1285 O O . PRO A 1 166 ? -24.172 13.562 -3.439 1 82 166 PRO A O 1
ATOM 1288 N N . ASP A 1 167 ? -22.266 13.516 -2.357 1 84.44 167 ASP A N 1
ATOM 1289 C CA . ASP A 1 167 ? -21.547 14.141 -3.467 1 84.44 167 ASP A CA 1
ATOM 1290 C C . ASP A 1 167 ? -21.031 13.102 -4.449 1 84.44 167 ASP A C 1
ATOM 1292 O O . ASP A 1 167 ? -20.344 13.438 -5.414 1 84.44 167 ASP A O 1
ATOM 1296 N N . ILE A 1 168 ? -21.469 11.898 -4.195 1 92.19 168 ILE A N 1
ATOM 1297 C CA . ILE A 1 168 ? -20.953 10.789 -4.988 1 92.19 168 ILE A CA 1
ATOM 1298 C C . ILE A 1 168 ? -22.109 10.062 -5.668 1 92.19 168 ILE A C 1
ATOM 1300 O O . ILE A 1 168 ? -23.172 9.859 -5.066 1 92.19 168 ILE A O 1
ATOM 1304 N N . ALA A 1 169 ? -21.938 9.789 -6.949 1 92.44 169 ALA A N 1
ATOM 1305 C CA . ALA A 1 169 ? -22.844 8.875 -7.648 1 92.44 169 ALA A CA 1
ATOM 1306 C C . ALA A 1 169 ? -22.234 7.473 -7.73 1 92.44 169 ALA A C 1
ATOM 1308 O O . ALA A 1 169 ? -21.062 7.312 -8.086 1 92.44 169 ALA A O 1
ATOM 1309 N N . TYR A 1 170 ? -22.984 6.574 -7.348 1 94.69 170 TYR A N 1
ATOM 1310 C CA . TYR A 1 170 ? -22.562 5.176 -7.328 1 94.69 170 TYR A CA 1
ATOM 1311 C C . TYR A 1 170 ? -23.594 4.297 -8.039 1 94.69 170 TYR A C 1
ATOM 1313 O O . TYR A 1 170 ? -24.781 4.332 -7.727 1 94.69 170 TYR A O 1
ATOM 1321 N N . GLU A 1 171 ? -23.156 3.5 -9.039 1 95 171 GLU A N 1
ATOM 1322 C CA . GLU A 1 171 ? -24 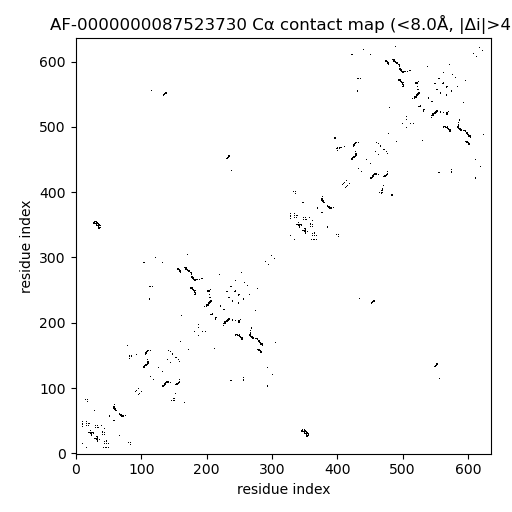2.531 -9.734 1 95 171 GLU A CA 1
ATOM 1323 C C . GLU A 1 171 ? -23.438 1.118 -9.609 1 95 171 GLU A C 1
ATOM 1325 O O . GLU A 1 171 ? -22.484 0.763 -10.297 1 95 171 GLU A O 1
ATOM 1330 N N . PRO A 1 172 ? -24.094 0.375 -8.75 1 94.75 172 PRO A N 1
ATOM 1331 C CA . PRO A 1 172 ? -23.656 -1.021 -8.641 1 94.75 172 PRO A CA 1
ATOM 1332 C C . PRO A 1 172 ? -23.969 -1.83 -9.898 1 94.75 172 PRO A C 1
ATOM 1334 O O . PRO A 1 172 ? -25.016 -1.654 -10.516 1 94.75 172 PRO A O 1
ATOM 1337 N N . VAL A 1 173 ? -23.031 -2.668 -10.312 1 96.06 173 VAL A N 1
ATOM 1338 C CA . VAL A 1 173 ? -23.172 -3.471 -11.523 1 96.06 173 VAL A CA 1
ATOM 1339 C C . VAL A 1 173 ? -22.969 -4.949 -11.188 1 96.06 173 VAL A C 1
ATOM 1341 O O . VAL A 1 173 ? -23.719 -5.805 -11.664 1 96.06 173 VAL A O 1
ATOM 1344 N N . TYR A 1 174 ? -22 -5.195 -10.336 1 95.75 174 TYR A N 1
ATOM 1345 C CA . TYR A 1 174 ? -21.656 -6.57 -9.977 1 95.75 174 TYR A CA 1
ATOM 1346 C C . TYR A 1 174 ? -22.078 -6.879 -8.547 1 95.75 174 TYR A C 1
ATOM 1348 O O . TYR A 1 174 ? -22.109 -5.984 -7.695 1 95.75 174 TYR A O 1
ATOM 1356 N N . HIS A 1 175 ? -22.375 -8.109 -8.289 1 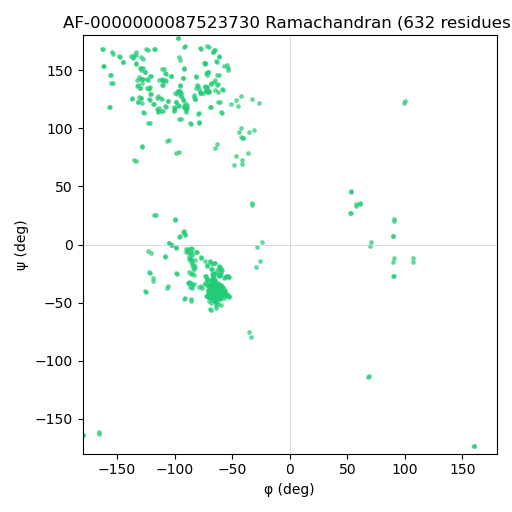95.94 175 HIS A N 1
ATOM 1357 C CA . HIS A 1 175 ? -22.688 -8.625 -6.961 1 95.94 175 HIS A CA 1
ATOM 1358 C C . HIS A 1 175 ? -22 -9.961 -6.715 1 95.94 175 HIS A C 1
ATOM 1360 O O . HIS A 1 175 ? -22.125 -10.891 -7.516 1 95.94 175 HIS A O 1
ATOM 1366 N N . PHE A 1 176 ? -21.281 -9.961 -5.617 1 96.31 176 PHE A N 1
ATOM 1367 C CA . PHE A 1 176 ? -20.484 -11.156 -5.359 1 96.31 176 PHE A CA 1
ATOM 1368 C C . PHE A 1 176 ? -20.797 -11.719 -3.977 1 96.31 176 PHE A C 1
ATOM 1370 O O . PHE A 1 176 ? -21.016 -10.969 -3.029 1 96.31 176 PHE A O 1
ATOM 1377 N N . ASP A 1 177 ? -20.688 -12.992 -3.898 1 96.69 177 ASP A N 1
ATOM 1378 C CA . ASP A 1 177 ? -20.969 -13.688 -2.65 1 96.69 177 ASP A CA 1
ATOM 1379 C C . ASP A 1 177 ? -19.781 -13.625 -1.696 1 96.69 177 ASP A C 1
ATOM 1381 O O . ASP A 1 177 ? -18.641 -13.562 -2.135 1 96.69 177 ASP A O 1
ATOM 1385 N N . PRO A 1 178 ? -20.156 -13.539 -0.356 1 95.88 178 PRO A N 1
ATOM 1386 C CA . PRO A 1 178 ? -19.109 -13.773 0.632 1 95.88 178 PRO A CA 1
ATOM 1387 C C . PRO A 1 178 ? -18.656 -15.234 0.689 1 95.88 178 PRO A C 1
ATOM 1389 O O . PRO A 1 178 ? -19.5 -16.141 0.725 1 95.88 178 PRO A O 1
ATOM 1392 N N . MET A 1 179 ? -17.406 -15.484 0.652 1 97.75 179 MET A N 1
ATOM 1393 C CA . MET A 1 179 ? -16.875 -16.844 0.603 1 97.75 179 MET A CA 1
ATOM 1394 C C . MET A 1 179 ? -15.969 -17.125 1.798 1 97.75 179 MET A C 1
ATOM 1396 O O . MET A 1 179 ? -15.078 -16.328 2.098 1 97.75 179 MET A O 1
ATOM 1400 N N . LEU A 1 180 ? -16.234 -18.156 2.408 1 98.25 180 LEU A N 1
ATOM 1401 C CA . LEU A 1 180 ? -15.32 -18.672 3.418 1 98.25 180 LEU A CA 1
ATOM 1402 C C . LEU A 1 180 ? -14.133 -19.375 2.764 1 98.25 180 LEU A C 1
ATOM 1404 O O . LEU A 1 180 ? -14.312 -20.188 1.855 1 98.25 180 LEU A O 1
ATOM 1408 N N . ILE A 1 181 ? -12.914 -19.031 3.221 1 98.5 181 ILE A N 1
ATOM 1409 C CA . ILE A 1 181 ? -11.75 -19.766 2.736 1 98.5 181 ILE A CA 1
ATOM 1410 C C . ILE A 1 181 ? -10.977 -20.344 3.918 1 98.5 181 ILE A C 1
ATOM 1412 O O . ILE A 1 181 ? -10.906 -19.734 4.984 1 98.5 181 ILE A O 1
ATOM 1416 N N . ALA A 1 182 ? -10.484 -21.484 3.734 1 98.62 182 ALA A N 1
ATOM 1417 C CA . ALA A 1 182 ? -9.68 -22.234 4.695 1 98.62 182 ALA A CA 1
ATOM 1418 C C . ALA A 1 182 ? -8.648 -23.109 3.986 1 98.62 182 ALA A C 1
ATOM 1420 O O . ALA A 1 182 ? -8.719 -23.297 2.77 1 98.62 182 ALA A O 1
ATOM 1421 N N . PRO A 1 183 ? -7.605 -23.547 4.789 1 97.56 183 PRO A N 1
ATOM 1422 C CA . PRO A 1 183 ? -6.707 -24.531 4.172 1 97.56 183 PRO A CA 1
ATOM 1423 C C . PRO A 1 183 ? -7.441 -25.781 3.676 1 97.56 183 PRO A C 1
ATOM 1425 O O . PRO A 1 183 ? -8.492 -26.141 4.215 1 97.56 183 PRO A O 1
ATOM 1428 N N . LEU A 1 184 ? -6.867 -26.438 2.682 1 95.44 184 LEU A N 1
ATOM 1429 C CA . LEU A 1 184 ? -7.512 -27.578 2.033 1 95.44 184 LEU A CA 1
ATOM 1430 C C . LEU A 1 184 ? -7.789 -28.703 3.037 1 95.44 184 LEU A C 1
ATOM 1432 O O . LEU A 1 184 ? -8.82 -29.359 2.963 1 95.44 184 LEU A O 1
ATOM 1436 N N . ASP A 1 185 ? -6.934 -28.844 3.955 1 94.81 185 ASP A N 1
ATOM 1437 C CA . ASP A 1 185 ? -7.059 -29.938 4.91 1 94.81 185 ASP A CA 1
ATOM 1438 C C . ASP A 1 185 ? -7.672 -29.453 6.223 1 94.81 185 ASP A C 1
ATOM 1440 O O . ASP A 1 185 ? -7.539 -30.109 7.258 1 94.81 185 ASP A O 1
ATOM 1444 N N . HIS A 1 186 ? -8.32 -28.406 6.199 1 96.56 186 HIS A N 1
ATOM 1445 C CA . HIS A 1 186 ? -8.938 -27.828 7.395 1 96.56 186 HIS A CA 1
ATOM 1446 C C . HIS A 1 186 ? -10.133 -28.656 7.848 1 96.56 186 HIS A C 1
ATOM 1448 O O . HIS A 1 186 ? -10.852 -29.234 7.023 1 96.56 186 HIS A O 1
ATOM 1454 N N . PRO A 1 187 ? -10.445 -28.734 9.094 1 96.12 187 PRO A N 1
ATOM 1455 C CA . PRO A 1 187 ? -11.594 -29.484 9.609 1 96.12 187 PRO A CA 1
ATOM 1456 C C . PRO A 1 187 ? -12.906 -29.047 8.969 1 96.12 187 PRO A C 1
ATOM 1458 O O . PRO A 1 187 ? -13.828 -29.859 8.844 1 96.12 187 PRO A O 1
ATOM 1461 N N . LEU A 1 188 ? -13.016 -27.953 8.57 1 97 188 LEU A N 1
ATOM 1462 C CA . LEU A 1 188 ? -14.227 -27.422 7.957 1 97 188 LEU A CA 1
ATOM 1463 C C . LEU A 1 188 ? -14.484 -28.094 6.609 1 97 188 LEU A C 1
ATOM 1465 O O . LEU A 1 188 ? -15.578 -27.969 6.051 1 97 188 LEU A O 1
ATOM 1469 N N . ALA A 1 189 ? -13.453 -28.734 6.074 1 95.25 189 ALA A N 1
ATOM 1470 C CA . ALA A 1 189 ? -13.594 -29.422 4.793 1 95.25 189 ALA A CA 1
ATOM 1471 C C . ALA A 1 189 ? -14.656 -30.516 4.867 1 95.25 189 ALA A C 1
ATOM 1473 O O . ALA A 1 189 ? -15.258 -30.875 3.854 1 95.25 189 ALA A O 1
ATOM 1474 N N . GLN A 1 190 ? -14.953 -30.906 6.035 1 95.31 190 GLN A N 1
ATOM 1475 C CA . GLN A 1 190 ? -15.906 -32 6.242 1 95.31 190 GLN A CA 1
ATOM 1476 C C . GLN A 1 190 ? -17.328 -31.469 6.363 1 95.31 190 GLN A C 1
ATOM 1478 O O . GLN A 1 190 ? -18.281 -32.25 6.434 1 95.31 190 GLN A O 1
ATOM 1483 N N . ILE A 1 191 ? -17.453 -30.234 6.398 1 95.56 191 ILE A N 1
ATOM 1484 C CA . ILE A 1 191 ? -18.75 -29.609 6.535 1 95.56 191 ILE A CA 1
ATOM 1485 C C . ILE A 1 191 ? -19.141 -28.906 5.23 1 95.56 191 ILE A C 1
ATOM 1487 O O . ILE A 1 191 ? -18.5 -27.922 4.84 1 95.56 191 ILE A O 1
ATOM 1491 N N . ALA A 1 192 ? -20.109 -29.281 4.547 1 93.44 192 ALA A N 1
ATOM 1492 C CA . ALA A 1 192 ? -20.5 -28.75 3.244 1 93.44 192 ALA A CA 1
ATOM 1493 C C . ALA A 1 192 ? -21.031 -27.328 3.373 1 93.44 192 ALA A C 1
ATOM 1495 O O . ALA A 1 192 ? -20.734 -26.469 2.537 1 93.44 192 ALA A O 1
ATOM 1496 N N . GLU A 1 193 ? -21.828 -27.062 4.449 1 95.69 193 GLU A N 1
ATOM 1497 C CA . GLU A 1 193 ? -22.391 -25.75 4.719 1 95.69 193 GLU A CA 1
ATOM 1498 C C . GLU A 1 193 ? -22.094 -25.297 6.148 1 95.69 193 GLU A C 1
ATOM 1500 O O . GLU A 1 193 ? -22.953 -25.406 7.027 1 95.69 193 GLU A O 1
ATOM 1505 N N . PRO A 1 194 ? -20.984 -24.75 6.316 1 96.81 194 PRO A N 1
ATOM 1506 C CA . PRO A 1 194 ? -20.594 -24.359 7.68 1 96.81 194 PRO A CA 1
ATOM 1507 C C . PRO A 1 194 ? -21.484 -23.25 8.242 1 96.81 194 PRO A C 1
ATOM 1509 O O . PRO A 1 194 ? -21.859 -22.328 7.52 1 96.81 194 PRO A O 1
ATOM 1512 N N . THR A 1 195 ? -21.797 -23.391 9.492 1 96.94 195 THR A N 1
ATOM 1513 C CA . THR A 1 195 ? -22.484 -22.344 10.234 1 96.94 195 THR A CA 1
ATOM 1514 C C . THR A 1 195 ? -21.5 -21.406 10.906 1 96.94 195 THR A C 1
ATOM 1516 O O . THR A 1 195 ? -20.281 -21.656 10.898 1 96.94 195 THR A O 1
ATOM 1519 N N . LEU A 1 196 ? -22.047 -20.344 11.422 1 97.12 196 LEU A N 1
ATOM 1520 C CA . LEU A 1 196 ? -21.188 -19.438 12.164 1 97.12 196 LEU A CA 1
ATOM 1521 C C . LEU A 1 196 ? -20.594 -20.109 13.383 1 97.12 196 LEU A C 1
ATOM 1523 O O . LEU A 1 196 ? -19.453 -19.828 13.766 1 97.12 196 LEU A O 1
ATOM 1527 N N . GLU A 1 197 ? -21.344 -21 13.953 1 96.75 197 GLU A N 1
ATOM 1528 C CA . GLU A 1 197 ? -20.875 -21.75 15.109 1 96.75 197 GLU A CA 1
ATOM 1529 C C . GLU A 1 197 ? -19.719 -22.672 14.727 1 96.75 197 GLU A C 1
ATOM 1531 O O . GLU A 1 197 ? -18.812 -22.906 15.531 1 96.75 197 GLU A O 1
ATOM 1536 N N . ASP A 1 198 ? -19.812 -23.172 13.531 1 97.25 198 ASP A N 1
ATOM 1537 C CA . ASP A 1 198 ? -18.719 -24.016 13.039 1 97.25 198 ASP A CA 1
ATOM 1538 C C . ASP A 1 198 ? -17.453 -23.188 12.828 1 97.25 198 ASP A C 1
ATOM 1540 O O . ASP A 1 198 ? -16.344 -23.719 12.984 1 97.25 198 ASP A O 1
ATOM 1544 N N . ILE A 1 199 ? -17.594 -21.891 12.461 1 97.5 199 ILE A N 1
ATOM 1545 C CA . ILE A 1 199 ? -16.5 -21 12.109 1 97.5 199 ILE A CA 1
ATOM 1546 C C . ILE A 1 199 ? -15.891 -20.406 13.375 1 97.5 199 ILE A C 1
ATOM 1548 O O . ILE A 1 199 ? -14.672 -20.188 13.445 1 97.5 199 ILE A O 1
ATOM 1552 N N . SER A 1 200 ? -16.641 -20.328 14.352 1 95.81 200 SER A N 1
ATOM 1553 C CA . SER A 1 200 ? -16.375 -19.578 15.578 1 95.81 200 SER A CA 1
ATOM 1554 C C . SER A 1 200 ? -15.086 -20.047 16.25 1 95.81 200 SER A C 1
ATOM 1556 O O . SER A 1 200 ? -14.297 -19.234 16.734 1 95.81 200 SER A O 1
ATOM 1558 N N . PRO A 1 201 ? -14.805 -21.312 16.203 1 95 201 PRO A N 1
ATOM 1559 C CA . PRO A 1 201 ? -13.625 -21.766 16.938 1 95 201 PRO A CA 1
ATOM 1560 C C . PRO A 1 201 ? -12.312 -21.453 16.219 1 95 201 PRO A C 1
ATOM 1562 O O . PRO A 1 201 ? -11.234 -21.594 16.812 1 95 201 PRO A O 1
ATOM 1565 N N . HIS A 1 202 ? -12.391 -21.078 15.07 1 95.75 202 HIS A N 1
ATOM 1566 C CA . HIS A 1 202 ? -11.195 -20.906 14.258 1 95.75 202 HIS A CA 1
ATOM 1567 C C . HIS A 1 202 ? -10.828 -19.422 14.133 1 95.75 202 HIS A C 1
ATOM 1569 O O . HIS A 1 202 ? -11.711 -18.562 14.07 1 95.75 202 HIS A O 1
ATOM 1575 N N . GLY A 1 203 ? -9.523 -19.141 14.102 1 93.88 203 GLY A N 1
ATOM 1576 C CA . GLY A 1 203 ? -9.055 -17.766 13.977 1 93.88 203 GLY A CA 1
ATOM 1577 C C . GLY A 1 203 ? -9.273 -17.172 12.602 1 93.88 203 GLY A C 1
ATOM 1578 O O . GLY A 1 203 ? -8.898 -17.781 11.594 1 93.88 203 GLY A O 1
ATOM 1579 N N . LEU A 1 204 ? -9.836 -15.992 12.609 1 95.06 204 LEU A N 1
ATOM 1580 C CA . LEU A 1 204 ? -10.117 -15.297 11.359 1 95.06 204 LEU A CA 1
ATOM 1581 C C . LEU A 1 204 ? -8.992 -14.32 11.016 1 95.06 204 LEU A C 1
ATOM 1583 O O . LEU A 1 204 ? -8.508 -13.602 11.891 1 95.06 204 LEU A O 1
ATOM 1587 N N . ILE A 1 205 ? -8.57 -14.383 9.805 1 94.5 205 ILE A N 1
ATOM 1588 C CA . ILE A 1 205 ? -7.738 -13.336 9.227 1 94.5 205 ILE A CA 1
ATOM 1589 C C . ILE A 1 205 ? -8.617 -12.273 8.578 1 94.5 205 ILE A C 1
ATOM 1591 O O . ILE A 1 205 ? -9.328 -12.547 7.609 1 94.5 205 ILE A O 1
ATOM 1595 N N . LEU A 1 206 ? -8.586 -11.102 9.086 1 92.38 206 LEU A N 1
ATOM 1596 C CA . LEU A 1 206 ? -9.508 -10.07 8.633 1 92.38 206 LEU A CA 1
ATOM 1597 C C . LEU A 1 206 ? -8.766 -8.789 8.273 1 92.38 206 LEU A C 1
ATOM 1599 O O . LEU A 1 206 ? -7.66 -8.547 8.773 1 92.38 206 LEU A O 1
ATOM 1603 N N . PRO A 1 207 ? -9.375 -8.039 7.34 1 88.12 207 PRO A N 1
ATOM 1604 C CA . PRO A 1 207 ? -8.812 -6.711 7.098 1 88.12 207 PRO A CA 1
ATOM 1605 C C . PRO A 1 207 ? -8.953 -5.785 8.305 1 88.12 207 PRO A C 1
ATOM 1607 O O . PRO A 1 207 ? -9.633 -6.125 9.273 1 88.12 207 PRO A O 1
ATOM 1610 N N . PRO A 1 208 ? -8.219 -4.668 8.219 1 77.94 208 PRO A N 1
ATOM 1611 C CA . PRO A 1 208 ? -8.281 -3.736 9.352 1 77.94 208 PRO A CA 1
ATOM 1612 C C . PRO A 1 208 ? -9.711 -3.334 9.703 1 77.94 208 PRO A C 1
ATOM 1614 O O . PRO A 1 208 ? -10.57 -3.23 8.82 1 77.94 208 PRO A O 1
ATOM 1617 N N . ARG A 1 209 ? -9.891 -3.016 10.953 1 69.25 209 ARG A N 1
ATOM 1618 C CA . ARG A 1 209 ? -11.195 -2.766 11.562 1 69.25 209 ARG A CA 1
ATOM 1619 C C . ARG A 1 209 ? -11.898 -1.586 10.891 1 69.25 209 ARG A C 1
ATOM 1621 O O . ARG A 1 209 ? -13.125 -1.531 10.844 1 69.25 209 ARG A O 1
ATOM 1628 N N . ARG A 1 210 ? -11.164 -0.738 10.305 1 60.78 210 ARG A N 1
ATOM 1629 C CA . ARG A 1 210 ? -11.766 0.465 9.742 1 60.78 210 ARG A CA 1
ATOM 1630 C C . ARG A 1 210 ? -12.375 0.181 8.375 1 60.78 210 ARG A C 1
ATOM 1632 O O . ARG A 1 210 ? -13.156 0.983 7.859 1 60.78 210 ARG A O 1
ATOM 1639 N N . LEU A 1 211 ? -12.125 -0.956 7.965 1 67.44 211 LEU A N 1
ATOM 1640 C CA . LEU A 1 211 ? -12.625 -1.281 6.633 1 67.44 211 LEU A CA 1
ATOM 1641 C C . LEU A 1 211 ? -13.969 -1.999 6.719 1 67.44 211 LEU A C 1
ATOM 1643 O O . LEU A 1 211 ? -14.289 -2.609 7.738 1 67.44 211 LEU A O 1
ATOM 1647 N N . SER A 1 212 ? -14.734 -2.002 5.699 1 71.06 212 SER A N 1
ATOM 1648 C CA . SER A 1 212 ? -16.125 -2.434 5.617 1 71.06 212 SER A CA 1
ATOM 1649 C C . SER A 1 212 ? -16.25 -3.932 5.879 1 71.06 212 SER A C 1
ATOM 1651 O O . SER A 1 212 ? -17.219 -4.375 6.492 1 71.06 212 SER A O 1
ATOM 1653 N N . THR A 1 213 ? -15.266 -4.641 5.512 1 78.62 213 THR A N 1
ATOM 1654 C CA . THR A 1 213 ? -15.391 -6.09 5.637 1 78.62 213 THR A CA 1
ATOM 1655 C C . THR A 1 213 ? -15.414 -6.508 7.102 1 78.62 213 THR A C 1
ATOM 1657 O O . THR A 1 213 ? -16.234 -7.34 7.504 1 78.62 213 THR A O 1
ATOM 1660 N N . TRP A 1 214 ? -14.547 -5.891 7.84 1 80.69 214 TRP A N 1
ATOM 1661 C CA . TRP A 1 214 ? -14.516 -6.219 9.258 1 80.69 214 TRP A CA 1
ATOM 1662 C C . TRP A 1 214 ? -15.844 -5.898 9.93 1 80.69 214 TRP A C 1
ATOM 1664 O O . TRP A 1 214 ? -16.375 -6.699 10.703 1 80.69 214 TRP A O 1
ATOM 1674 N N . ARG A 1 215 ? -16.344 -4.781 9.625 1 78.94 215 ARG A N 1
ATOM 1675 C CA . ARG A 1 215 ? -17.594 -4.34 10.219 1 78.94 215 ARG A CA 1
ATOM 1676 C C . ARG A 1 215 ? -18.734 -5.316 9.906 1 78.94 215 ARG A C 1
ATOM 1678 O O . ARG A 1 215 ? -19.547 -5.625 10.773 1 78.94 215 ARG A O 1
ATOM 1685 N N . LEU A 1 216 ? -18.766 -5.727 8.742 1 83.31 216 LEU A N 1
ATOM 1686 C CA . LEU A 1 216 ? -19.812 -6.66 8.328 1 83.31 216 LEU A CA 1
ATOM 1687 C C . LEU A 1 216 ? -19.672 -7.992 9.055 1 83.31 216 LEU A C 1
ATOM 1689 O O . LEU A 1 216 ? -20.656 -8.555 9.531 1 83.31 216 LEU A O 1
ATOM 1693 N N . VAL A 1 217 ? -18.469 -8.461 9.148 1 90.25 217 VAL A N 1
ATOM 1694 C CA . VAL A 1 217 ? -18.219 -9.727 9.828 1 90.25 217 VAL A CA 1
ATOM 1695 C C . VAL A 1 217 ? -18.578 -9.594 11.305 1 90.25 217 VAL A C 1
ATOM 1697 O O . VAL A 1 217 ? -19.297 -10.445 11.852 1 90.25 217 VAL A O 1
ATOM 1700 N N . ASP A 1 218 ? -18.156 -8.523 11.812 1 87.44 218 ASP A N 1
ATOM 1701 C CA . ASP A 1 218 ? -18.422 -8.273 13.227 1 87.44 218 ASP A CA 1
ATOM 1702 C C . ASP A 1 218 ? -19.922 -8.18 13.492 1 87.44 218 ASP A C 1
ATOM 1704 O O . ASP A 1 218 ? -20.438 -8.797 14.43 1 87.44 218 ASP A O 1
ATOM 1708 N N . LEU A 1 219 ? -20.625 -7.469 12.672 1 86.44 219 LEU A N 1
ATOM 1709 C CA . LEU A 1 219 ? -22.062 -7.258 12.82 1 86.44 219 LEU A CA 1
ATOM 1710 C C . LEU A 1 219 ? -22.812 -8.578 12.719 1 86.44 219 LEU A C 1
ATOM 1712 O O . LEU A 1 219 ? -23.688 -8.859 13.531 1 86.44 219 LEU A O 1
ATOM 1716 N N . VAL A 1 220 ? -22.453 -9.391 11.812 1 91.12 220 VAL A N 1
ATOM 1717 C CA . VAL A 1 220 ? -23.172 -10.641 11.562 1 91.12 220 VAL A CA 1
ATOM 1718 C C . VAL A 1 220 ? -22.953 -11.609 12.719 1 91.12 220 VAL A C 1
ATOM 1720 O O . VAL A 1 220 ? -23.906 -12.227 13.211 1 91.12 220 VAL A O 1
ATOM 1723 N N . PHE A 1 221 ? -21.766 -11.703 13.203 1 92.94 221 PHE A N 1
ATOM 1724 C CA . PHE A 1 221 ? -21.484 -12.594 14.328 1 92.94 221 PHE A CA 1
ATOM 1725 C C . PHE A 1 221 ? -22.156 -12.086 15.602 1 92.94 221 PHE A C 1
ATOM 1727 O O . PHE A 1 221 ? -22.688 -12.883 16.375 1 92.94 221 PHE A O 1
ATOM 1734 N N . GLN A 1 222 ? -22.125 -10.836 15.758 1 90.31 222 GLN A N 1
ATOM 1735 C CA . GLN A 1 222 ? -22.75 -10.234 16.922 1 90.31 222 GLN A CA 1
ATOM 1736 C C . GLN A 1 222 ? -24.266 -10.445 16.906 1 90.31 222 GLN A C 1
ATOM 1738 O O . GLN A 1 222 ? -24.875 -10.781 17.922 1 90.31 222 GLN A O 1
ATOM 1743 N N . GLN A 1 223 ? -24.875 -10.164 15.805 1 89.44 223 GLN A N 1
ATOM 1744 C CA . GLN A 1 223 ? -26.328 -10.305 15.648 1 89.44 223 GLN A CA 1
ATOM 1745 C C . GLN A 1 223 ? -26.781 -11.719 15.984 1 89.44 223 GLN A C 1
ATOM 1747 O O . GLN A 1 223 ? -27.891 -11.914 16.5 1 89.44 223 GLN A O 1
ATOM 1752 N N . ARG A 1 224 ? -25.906 -12.664 15.805 1 92.62 224 ARG A N 1
ATOM 1753 C CA . ARG A 1 224 ? -26.25 -14.062 16.047 1 92.62 224 ARG A CA 1
ATOM 1754 C C . ARG A 1 224 ? -25.656 -14.539 17.375 1 92.62 224 ARG A C 1
ATOM 1756 O O . ARG A 1 224 ? -25.766 -15.719 17.719 1 92.62 224 ARG A O 1
ATOM 1763 N N . ARG A 1 225 ? -24.984 -13.68 18.031 1 93.81 225 ARG A N 1
ATOM 1764 C CA . ARG A 1 225 ? -24.422 -13.93 19.344 1 93.81 225 ARG A CA 1
ATOM 1765 C C . ARG A 1 225 ? -23.422 -15.078 19.312 1 93.81 225 ARG A C 1
ATOM 1767 O O . ARG A 1 225 ? -23.453 -15.969 20.172 1 93.81 225 ARG A O 1
ATOM 1774 N N . VAL A 1 226 ? -22.734 -15.188 18.297 1 94.38 226 VAL A N 1
ATOM 1775 C CA . VAL A 1 226 ? -21.656 -16.141 18.141 1 94.38 226 VAL A CA 1
ATOM 1776 C C . VAL A 1 226 ? -20.312 -15.422 18.219 1 94.38 226 VAL A C 1
ATOM 1778 O O . VAL A 1 226 ? -20.078 -14.438 17.5 1 94.38 226 VAL A O 1
ATOM 1781 N N . PRO A 1 227 ? -19.484 -15.828 19.109 1 93.25 227 PRO A N 1
ATOM 1782 C CA . PRO A 1 227 ? -18.172 -15.18 19.172 1 93.25 227 PRO A CA 1
ATOM 1783 C C . PRO A 1 227 ? -17.25 -15.602 18.016 1 93.25 227 PRO A C 1
ATOM 1785 O O . PRO A 1 227 ? -17.5 -16.609 17.359 1 93.25 227 PRO A O 1
ATOM 1788 N N . TYR A 1 228 ? -16.312 -14.758 17.734 1 91.06 228 TYR A N 1
ATOM 1789 C CA . TYR A 1 228 ? -15.258 -15.148 16.797 1 91.06 228 TYR A CA 1
ATOM 1790 C C . TYR A 1 228 ? -13.883 -14.734 17.312 1 91.06 228 TYR A C 1
ATOM 1792 O O . TYR A 1 228 ? -13.781 -13.914 18.219 1 91.06 228 TYR A O 1
ATOM 1800 N N . LYS A 1 229 ? -12.844 -15.383 16.688 1 87.81 229 LYS A N 1
ATOM 1801 C CA . LYS A 1 229 ? -11.461 -15.125 17.062 1 87.81 229 LYS A CA 1
ATOM 1802 C C . LYS A 1 229 ? -10.703 -14.453 15.906 1 87.81 229 LYS A C 1
ATOM 1804 O O . LYS A 1 229 ? -10.914 -14.805 14.742 1 87.81 229 LYS A O 1
ATOM 1809 N N . LEU A 1 230 ? -9.883 -13.555 16.359 1 86.19 230 LEU A N 1
ATOM 1810 C CA . LEU A 1 230 ? -9.016 -12.922 15.367 1 86.19 230 LEU A CA 1
ATOM 1811 C C . LEU A 1 230 ? -7.629 -13.555 15.375 1 86.19 230 LEU A C 1
ATOM 1813 O O . LEU A 1 230 ? -6.969 -13.594 16.406 1 86.19 230 LEU A O 1
ATOM 1817 N N . ALA A 1 231 ? -7.199 -14.062 14.25 1 87.56 231 ALA A N 1
ATOM 1818 C CA . ALA A 1 231 ? -5.867 -14.648 14.125 1 87.56 231 ALA A CA 1
ATOM 1819 C C . ALA A 1 231 ? -4.844 -13.609 13.68 1 87.56 231 ALA A C 1
ATOM 1821 O O . ALA A 1 231 ? -3.709 -13.602 14.156 1 87.56 231 ALA A O 1
ATOM 1822 N N . LEU A 1 232 ? -5.203 -12.82 12.68 1 88.62 232 LEU A N 1
ATOM 1823 C CA . LEU A 1 232 ? -4.312 -11.852 12.047 1 88.62 232 LEU A CA 1
ATOM 1824 C C . LEU A 1 232 ? -5.113 -10.719 11.406 1 88.62 232 LEU A C 1
ATOM 1826 O O . LEU A 1 232 ? -6.16 -10.961 10.805 1 88.62 232 LEU A O 1
ATOM 1830 N N . GLU A 1 233 ? -4.617 -9.531 11.555 1 89.25 233 GLU A N 1
ATOM 1831 C CA . GLU A 1 233 ? -5.191 -8.375 10.867 1 89.25 233 GLU A CA 1
ATOM 1832 C C . GLU A 1 233 ? -4.273 -7.891 9.75 1 89.25 233 GLU A C 1
ATOM 1834 O O . GLU A 1 233 ? -3.125 -7.516 10 1 89.25 233 GLU A O 1
ATOM 1839 N N . VAL A 1 234 ? -4.824 -7.945 8.562 1 90.12 234 VAL A N 1
ATOM 1840 C CA . VAL A 1 234 ? -3.998 -7.52 7.441 1 90.12 234 VAL A CA 1
ATOM 1841 C C . VAL A 1 234 ? -4.891 -7.078 6.281 1 90.12 234 VAL A C 1
ATOM 1843 O O . VAL A 1 234 ? -5.969 -7.637 6.07 1 90.12 234 VAL A O 1
ATOM 1846 N N . GLY A 1 235 ? -4.41 -6.113 5.574 1 87.5 235 GLY A N 1
ATOM 1847 C CA . GLY A 1 235 ? -5.133 -5.652 4.398 1 87.5 235 GLY A CA 1
ATOM 1848 C C . GLY A 1 235 ? -4.707 -6.359 3.123 1 87.5 235 GLY A C 1
ATOM 1849 O O . GLY A 1 235 ? -3.549 -6.758 2.984 1 87.5 235 GLY A O 1
ATOM 1850 N N . GLY A 1 236 ? -5.695 -6.461 2.105 1 89.75 236 GLY A N 1
ATOM 1851 C CA . GLY A 1 236 ? -5.41 -7.039 0.802 1 89.75 236 GLY A CA 1
ATOM 1852 C C . GLY A 1 236 ? -5.867 -8.477 0.673 1 89.75 236 GLY A C 1
ATOM 1853 O O . GLY A 1 236 ? -5.352 -9.367 1.358 1 89.75 236 GLY A O 1
ATOM 1854 N N . TRP A 1 237 ? -6.699 -8.727 -0.269 1 92.25 237 TRP A N 1
ATOM 1855 C CA . TRP A 1 237 ? -7.266 -10.062 -0.449 1 92.25 237 TRP A CA 1
ATOM 1856 C C . TRP A 1 237 ? -6.184 -11.062 -0.831 1 92.25 237 TRP A C 1
ATOM 1858 O O . TRP A 1 237 ? -6.223 -12.219 -0.404 1 92.25 237 TRP A O 1
ATOM 1868 N N . GLU A 1 238 ? -5.242 -10.641 -1.571 1 93.88 238 GLU A N 1
ATOM 1869 C CA . GLU A 1 238 ? -4.164 -11.547 -1.957 1 93.88 238 GLU A CA 1
ATOM 1870 C C . GLU A 1 238 ? -3.354 -11.992 -0.742 1 93.88 238 GLU A C 1
ATOM 1872 O O . GLU A 1 238 ? -2.975 -13.156 -0.636 1 93.88 238 GLU A O 1
ATOM 1877 N N . VAL A 1 239 ? -3.123 -11.031 0.104 1 93.56 239 VAL A N 1
ATOM 1878 C CA . VAL A 1 239 ? -2.387 -11.336 1.327 1 93.56 239 VAL A CA 1
ATOM 1879 C C . VAL A 1 239 ? -3.186 -12.32 2.178 1 93.56 239 VAL A C 1
ATOM 1881 O O . VAL A 1 239 ? -2.641 -13.32 2.656 1 93.56 239 VAL A O 1
ATOM 1884 N N . ILE A 1 240 ? -4.418 -12.031 2.303 1 95.38 240 ILE A N 1
ATOM 1885 C CA . ILE A 1 240 ? -5.285 -12.875 3.125 1 95.38 240 ILE A CA 1
ATOM 1886 C C . ILE A 1 240 ? -5.316 -14.289 2.562 1 95.38 240 ILE A C 1
ATOM 1888 O O . ILE A 1 240 ? -5.145 -15.266 3.303 1 95.38 240 ILE A O 1
ATOM 1892 N N . LYS A 1 241 ? -5.484 -14.453 1.29 1 96.31 241 LYS A N 1
ATOM 1893 C CA . LYS A 1 241 ? -5.512 -15.773 0.661 1 96.31 241 LYS A CA 1
ATOM 1894 C C . LYS A 1 241 ? -4.215 -16.531 0.922 1 96.31 241 LYS A C 1
ATOM 1896 O O . LYS A 1 241 ? -4.238 -17.719 1.239 1 96.31 241 LYS A O 1
ATOM 1901 N N . GLN A 1 242 ? -3.115 -15.789 0.816 1 93.88 242 GLN A N 1
ATOM 1902 C CA . GLN A 1 242 ? -1.813 -16.422 1.016 1 93.88 242 GLN A CA 1
ATOM 1903 C C . GLN A 1 242 ? -1.656 -16.922 2.451 1 93.88 242 GLN A C 1
ATOM 1905 O O . GLN A 1 242 ? -1.202 -18.031 2.68 1 93.88 242 GLN A O 1
ATOM 1910 N N . TYR A 1 243 ? -2.006 -16.156 3.393 1 95.12 243 TYR A N 1
ATOM 1911 C CA . TYR A 1 243 ? -1.816 -16.5 4.797 1 95.12 243 TYR A CA 1
ATOM 1912 C C . TYR A 1 243 ? -2.787 -17.594 5.223 1 95.12 243 TYR A C 1
ATOM 1914 O O . TYR A 1 243 ? -2.461 -18.422 6.074 1 95.12 243 TYR A O 1
ATOM 1922 N N . VAL A 1 244 ? -3.963 -17.625 4.613 1 96.94 244 VAL A N 1
ATOM 1923 C CA . VAL A 1 244 ? -4.883 -18.734 4.84 1 96.94 244 VAL A CA 1
ATOM 1924 C C . VAL A 1 244 ? -4.285 -20.031 4.285 1 96.94 244 VAL A C 1
ATOM 1926 O O . VAL A 1 244 ? -4.293 -21.062 4.957 1 96.94 244 VAL A O 1
ATOM 1929 N N . ALA A 1 245 ? -3.752 -19.969 3.121 1 95.19 245 ALA A N 1
ATOM 1930 C CA . ALA A 1 245 ? -3.15 -21.141 2.49 1 95.19 245 ALA A CA 1
ATOM 1931 C C . ALA A 1 245 ? -1.996 -21.688 3.328 1 95.19 245 ALA A C 1
ATOM 1933 O O . ALA A 1 245 ? -1.731 -22.891 3.322 1 95.19 245 ALA A O 1
ATOM 1934 N N . MET A 1 246 ? -1.419 -20.797 4.09 1 92.19 246 MET A N 1
ATOM 1935 C CA . MET A 1 246 ? -0.278 -21.156 4.922 1 92.19 246 MET A CA 1
ATOM 1936 C C . MET A 1 246 ? -0.741 -21.75 6.254 1 92.19 246 MET A C 1
ATOM 1938 O O . MET A 1 246 ? 0.08 -22.141 7.078 1 92.19 246 MET A O 1
ATOM 1942 N N . GLY A 1 247 ? -1.985 -21.672 6.48 1 92.81 247 GLY A N 1
ATOM 1943 C CA . GLY A 1 247 ? -2.533 -22.297 7.672 1 92.81 247 GLY A CA 1
ATOM 1944 C C . GLY A 1 247 ? -2.562 -21.375 8.875 1 92.81 247 GLY A C 1
ATOM 1945 O O . GLY A 1 247 ? -2.664 -21.828 10.016 1 92.81 247 GLY A O 1
ATOM 1946 N N . LEU A 1 248 ? -2.531 -20.094 8.625 1 92.12 248 LEU A N 1
ATOM 1947 C CA . LEU A 1 248 ? -2.449 -19.156 9.742 1 92.12 248 LEU A CA 1
ATOM 1948 C C . LEU A 1 248 ? -3.844 -18.766 10.227 1 92.12 248 LEU A C 1
ATOM 1950 O O . LEU A 1 248 ? -3.982 -18.062 11.227 1 92.12 248 LEU A O 1
ATOM 1954 N N . GLY A 1 249 ? -4.832 -19.234 9.57 1 94.81 249 GLY A N 1
ATOM 1955 C CA . GLY A 1 249 ? -6.219 -18.953 9.906 1 94.81 249 GLY A CA 1
ATOM 1956 C C . GLY A 1 249 ? -7.176 -19.203 8.75 1 94.81 249 GLY A C 1
ATOM 1957 O O . GLY A 1 249 ? -6.809 -19.844 7.762 1 94.81 249 GLY A O 1
ATOM 1958 N N . ILE A 1 250 ? -8.422 -18.828 8.961 1 98.06 250 ILE A N 1
ATOM 1959 C CA . ILE A 1 250 ? -9.453 -18.844 7.926 1 98.06 250 ILE A CA 1
ATOM 1960 C C . ILE A 1 250 ? -9.961 -17.422 7.688 1 98.06 250 ILE A C 1
ATOM 1962 O O . ILE A 1 250 ? -9.594 -16.5 8.414 1 98.06 250 ILE A O 1
ATOM 1966 N N . SER A 1 251 ? -10.711 -17.266 6.617 1 97.75 251 SER A N 1
ATOM 1967 C CA . SER A 1 251 ? -11.18 -15.898 6.348 1 97.75 251 SER A CA 1
ATOM 1968 C C . SER A 1 251 ? -12.477 -15.914 5.543 1 97.75 251 SER A C 1
ATOM 1970 O O . SER A 1 251 ? -12.945 -16.969 5.121 1 97.75 251 SER A O 1
ATOM 1972 N N . ILE A 1 252 ? -13.125 -14.766 5.508 1 96.62 252 ILE A N 1
ATOM 1973 C CA . ILE A 1 252 ? -14.289 -14.5 4.668 1 96.62 252 ILE A CA 1
ATOM 1974 C C . ILE A 1 252 ? -13.945 -13.43 3.637 1 96.62 252 ILE A C 1
ATOM 1976 O O . ILE A 1 252 ? -13.625 -12.289 4 1 96.62 252 ILE A O 1
ATOM 1980 N N . VAL A 1 253 ? -13.992 -13.828 2.412 1 96.19 253 VAL A N 1
ATOM 1981 C CA . VAL A 1 253 ? -13.578 -12.914 1.351 1 96.19 253 VAL A CA 1
ATOM 1982 C C . VAL A 1 253 ? -14.719 -12.742 0.349 1 96.19 253 VAL A C 1
ATOM 1984 O O . VAL A 1 253 ? -15.711 -13.461 0.401 1 96.19 253 VAL A O 1
ATOM 1987 N N . THR A 1 254 ? -14.57 -11.734 -0.522 1 94.31 254 THR A N 1
ATOM 1988 C CA . THR A 1 254 ? -15.523 -11.562 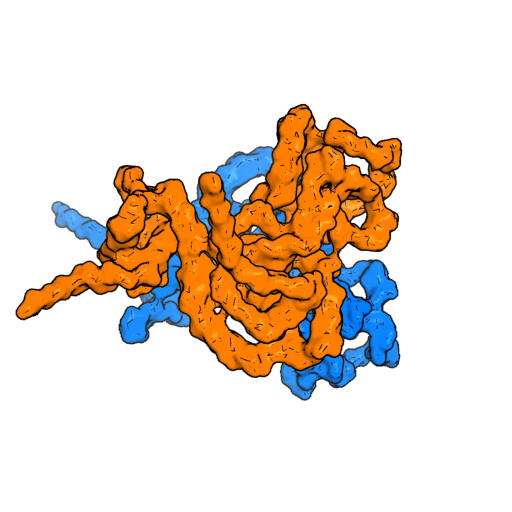-1.612 1 94.31 254 THR A CA 1
ATOM 1989 C C . THR A 1 254 ? -15.219 -12.523 -2.756 1 94.31 254 THR A C 1
ATOM 1991 O O . THR A 1 254 ? -14.07 -12.633 -3.193 1 94.31 254 THR A O 1
ATOM 1994 N N . GLY A 1 255 ? -16.109 -13.125 -3.307 1 95.94 255 GLY A N 1
ATOM 1995 C CA . GLY A 1 255 ? -15.977 -14.25 -4.219 1 95.94 255 GLY A CA 1
ATOM 1996 C C . GLY A 1 255 ? -15.203 -13.898 -5.477 1 95.94 255 GLY A C 1
ATOM 1997 O O . GLY A 1 255 ? -14.547 -14.758 -6.066 1 95.94 255 GLY A O 1
ATOM 1998 N N . PHE A 1 256 ? -15.219 -12.633 -5.898 1 93.88 256 PHE A N 1
ATOM 1999 C CA . PHE A 1 256 ? -14.641 -12.305 -7.191 1 93.88 256 PHE A CA 1
ATOM 2000 C C . PHE A 1 256 ? -13.117 -12.406 -7.141 1 93.88 256 PHE A C 1
ATOM 2002 O O . PHE A 1 256 ? -12.461 -12.461 -8.18 1 93.88 256 PHE A O 1
ATOM 2009 N N . CYS A 1 257 ? -12.539 -12.406 -5.898 1 94.94 257 CYS A N 1
ATOM 2010 C CA . CYS A 1 257 ? -11.086 -12.422 -5.812 1 94.94 257 CYS A CA 1
ATOM 2011 C C . CYS A 1 257 ? -10.547 -13.844 -5.871 1 94.94 257 CYS A C 1
ATOM 2013 O O . CYS A 1 257 ? -9.336 -14.062 -5.879 1 94.94 257 CYS A O 1
ATOM 2015 N N . LEU A 1 258 ? -11.438 -14.828 -5.926 1 96.81 258 LEU A N 1
ATOM 2016 C CA . LEU A 1 258 ? -11.039 -16.234 -5.957 1 96.81 258 LEU A CA 1
ATOM 2017 C C . LEU A 1 258 ? -10.898 -16.734 -7.391 1 96.81 258 LEU A C 1
ATOM 2019 O O . LEU A 1 258 ? -11.875 -16.766 -8.133 1 96.81 258 LEU A O 1
ATOM 2023 N N . THR A 1 259 ? -9.68 -17.125 -7.68 1 93.25 259 THR A N 1
ATOM 2024 C CA . THR A 1 259 ? -9.383 -17.656 -9.008 1 93.25 259 THR A CA 1
ATOM 2025 C C . THR A 1 259 ? -9.414 -19.172 -9 1 93.25 259 THR A C 1
ATOM 2027 O O . THR A 1 259 ? -9.602 -19.797 -7.953 1 93.25 259 THR A O 1
ATOM 2030 N N . ALA A 1 260 ? -9.195 -19.766 -10.234 1 91.38 260 ALA A N 1
ATOM 2031 C CA . ALA A 1 260 ? -9.086 -21.219 -10.336 1 91.38 260 ALA A CA 1
ATOM 2032 C C . ALA A 1 260 ? -7.898 -21.75 -9.539 1 91.38 260 ALA A C 1
ATOM 2034 O O . ALA A 1 260 ? -8 -22.781 -8.883 1 91.38 260 ALA A O 1
ATOM 2035 N N . SER A 1 261 ? -6.816 -20.953 -9.57 1 90.5 261 SER A N 1
ATOM 2036 C CA . SER A 1 261 ? -5.629 -21.344 -8.82 1 90.5 261 SER A CA 1
ATOM 2037 C C . SER A 1 261 ? -5.891 -21.328 -7.32 1 90.5 261 SER A C 1
ATOM 2039 O O . SER A 1 261 ? -5.379 -22.172 -6.586 1 90.5 261 SER A O 1
ATOM 2041 N N . ASP A 1 262 ? -6.66 -20.406 -6.883 1 95.12 262 ASP A N 1
ATOM 2042 C CA . ASP A 1 262 ? -7.016 -20.344 -5.469 1 95.12 262 ASP A CA 1
ATOM 2043 C C . ASP A 1 262 ? -7.824 -21.578 -5.055 1 95.12 262 ASP A C 1
ATOM 2045 O O . ASP A 1 262 ? -7.609 -22.125 -3.979 1 95.12 262 ASP A O 1
ATOM 2049 N N . ARG A 1 263 ? -8.711 -21.984 -5.934 1 94.5 263 ARG A N 1
ATOM 2050 C CA . ARG A 1 263 ? -9.602 -23.109 -5.625 1 94.5 263 ARG A CA 1
ATOM 2051 C C . ARG A 1 263 ? -8.836 -24.422 -5.57 1 94.5 263 ARG A C 1
ATOM 2053 O O . ARG A 1 263 ? -9.336 -25.422 -5.043 1 94.5 263 ARG A O 1
ATOM 2060 N N . GLU A 1 264 ? -7.617 -24.438 -6.062 1 93.81 264 GLU A N 1
ATOM 2061 C CA . GLU A 1 264 ? -6.762 -25.625 -5.988 1 93.81 264 GLU A CA 1
ATOM 2062 C C . GLU A 1 264 ? -6.027 -25.688 -4.652 1 93.81 264 GLU A C 1
ATOM 2064 O O . GLU A 1 264 ? -5.582 -26.766 -4.242 1 93.81 264 GLU A O 1
ATOM 2069 N N . ARG A 1 265 ? -5.973 -24.578 -3.988 1 94.88 265 ARG A N 1
ATOM 2070 C CA . ARG A 1 265 ? -5.121 -24.578 -2.803 1 94.88 265 ARG A CA 1
ATOM 2071 C C . ARG A 1 265 ? -5.91 -24.188 -1.56 1 94.88 265 ARG A C 1
ATOM 2073 O O . ARG A 1 265 ? -5.391 -24.25 -0.443 1 94.88 265 ARG A O 1
ATOM 2080 N N . LEU A 1 266 ? -7.145 -23.812 -1.767 1 97.75 266 LEU A N 1
ATOM 2081 C CA . LEU A 1 266 ? -7.977 -23.375 -0.652 1 97.75 266 LEU A CA 1
ATOM 2082 C C . LEU A 1 266 ? -9.328 -24.078 -0.665 1 97.75 266 LEU A C 1
ATOM 2084 O O . LEU A 1 266 ? -9.867 -24.375 -1.733 1 97.75 266 LEU A O 1
ATOM 2088 N N . LEU A 1 267 ? -9.828 -24.359 0.489 1 98.19 267 LEU A N 1
ATOM 2089 C CA . LEU A 1 267 ? -11.234 -24.688 0.658 1 98.19 267 LEU A CA 1
ATOM 2090 C C . LEU A 1 267 ? -12.109 -23.453 0.495 1 98.19 267 LEU A C 1
ATOM 2092 O O . LEU A 1 267 ? -11.812 -22.406 1.067 1 98.19 267 LEU A O 1
ATOM 2096 N N . VAL A 1 268 ? -13.117 -23.609 -0.252 1 98.12 268 VAL A N 1
ATOM 2097 C CA . VAL A 1 268 ? -14.008 -22.484 -0.501 1 98.12 268 VAL A CA 1
ATOM 2098 C C . VAL A 1 268 ? -15.453 -22.906 -0.241 1 98.12 268 VAL A C 1
ATOM 2100 O O . VAL A 1 268 ? -15.938 -23.875 -0.814 1 98.12 268 VAL A O 1
ATOM 2103 N N . ARG A 1 269 ? -16.141 -22.125 0.622 1 98.06 269 ARG A N 1
ATOM 2104 C CA . ARG A 1 269 ? -17.531 -22.359 0.94 1 98.06 269 ARG A CA 1
ATOM 2105 C C . ARG A 1 269 ? -18.344 -21.062 0.865 1 98.06 269 ARG A C 1
ATOM 2107 O O . ARG A 1 269 ? -17.875 -20.016 1.304 1 98.06 269 ARG A O 1
ATOM 2114 N N . ASN A 1 270 ? -19.469 -21.203 0.383 1 97.56 270 ASN A N 1
ATOM 2115 C CA . ASN A 1 270 ? -20.328 -20.047 0.247 1 97.56 270 ASN A CA 1
ATOM 2116 C C . ASN A 1 270 ? -21.031 -19.703 1.562 1 97.56 270 ASN A C 1
ATOM 2118 O O . ASN A 1 270 ? -21.562 -20.594 2.234 1 97.56 270 ASN A O 1
ATOM 2122 N N . LEU A 1 271 ? -21.062 -18.406 1.948 1 97.06 271 LEU A N 1
ATOM 2123 C CA . LEU A 1 271 ? -21.688 -17.984 3.203 1 97.06 271 LEU A CA 1
ATOM 2124 C C . LEU A 1 271 ? -22.859 -17.047 2.945 1 97.06 271 LEU A C 1
ATOM 2126 O O . LEU A 1 271 ? -23.203 -16.219 3.803 1 97.06 271 LEU A O 1
ATOM 2130 N N . ARG A 1 272 ? -23.438 -17.172 1.792 1 95.12 272 ARG A N 1
ATOM 2131 C CA . ARG A 1 272 ? -24.531 -16.312 1.392 1 95.12 272 ARG A CA 1
ATOM 2132 C C . ARG A 1 272 ? -25.703 -16.422 2.361 1 95.12 272 ARG A C 1
ATOM 2134 O O . ARG A 1 272 ? -26.547 -15.523 2.445 1 95.12 272 ARG A O 1
ATOM 2141 N N . ALA A 1 273 ? -25.812 -17.438 3.076 1 95.19 273 ALA A N 1
ATOM 2142 C CA . ALA A 1 273 ? -26.875 -17.641 4.059 1 95.19 273 ALA A CA 1
ATOM 2143 C C . ALA A 1 273 ? -26.734 -16.656 5.227 1 95.19 273 ALA A C 1
ATOM 2145 O O . ALA A 1 273 ? -27.703 -16.359 5.906 1 95.19 273 ALA A O 1
ATOM 2146 N N . TYR A 1 274 ? -25.562 -16.125 5.406 1 94.5 274 TYR A N 1
ATOM 2147 C CA . TYR A 1 274 ? -25.297 -15.336 6.602 1 94.5 274 TYR A CA 1
ATOM 2148 C C . TYR A 1 274 ? -24.922 -13.906 6.234 1 94.5 274 TYR A C 1
ATOM 2150 O O . TYR A 1 274 ? -25.125 -12.984 7.023 1 94.5 274 TYR A O 1
ATOM 2158 N N . PHE A 1 275 ? -24.297 -13.766 5.086 1 93.69 275 PHE A N 1
ATOM 2159 C CA . PHE A 1 275 ? -23.797 -12.461 4.688 1 93.69 275 PHE A CA 1
ATOM 2160 C C . PHE A 1 275 ? -24.422 -12.008 3.377 1 93.69 275 PHE A C 1
ATOM 2162 O O . PHE A 1 275 ? -24.656 -12.82 2.477 1 93.69 275 PHE A O 1
ATOM 2169 N N . PRO A 1 276 ? -24.641 -10.672 3.297 1 90.31 276 PRO A N 1
ATOM 2170 C CA . PRO A 1 276 ? -25.141 -10.164 2.018 1 90.31 276 PRO A CA 1
ATOM 2171 C C . PRO A 1 276 ? -24.062 -10.148 0.929 1 90.31 276 PRO A C 1
ATOM 2173 O O . PRO A 1 276 ? -22.875 -10.148 1.234 1 90.31 276 PRO A O 1
ATOM 2176 N N . GLN A 1 277 ? -24.562 -10.195 -0.277 1 94.19 277 GLN A N 1
ATOM 2177 C CA . GLN A 1 277 ? -23.641 -9.977 -1.388 1 94.19 277 GLN A CA 1
ATOM 2178 C C . GLN A 1 277 ? -23.016 -8.586 -1.326 1 94.19 277 GLN A C 1
ATOM 2180 O O . GLN A 1 277 ? -23.656 -7.633 -0.888 1 94.19 277 GLN A O 1
ATOM 2185 N N . ARG A 1 278 ? -21.766 -8.586 -1.768 1 92.44 278 ARG A N 1
ATOM 2186 C CA . ARG A 1 278 ? -21.062 -7.309 -1.888 1 92.44 278 ARG A CA 1
ATOM 2187 C C . ARG A 1 278 ? -21.188 -6.754 -3.303 1 92.44 278 ARG A C 1
ATOM 2189 O O . ARG A 1 278 ? -20.922 -7.461 -4.277 1 92.44 278 ARG A O 1
ATOM 2196 N N . SER A 1 279 ? -21.625 -5.5 -3.391 1 93.12 279 SER A N 1
ATOM 2197 C CA . SER A 1 279 ? -21.781 -4.887 -4.707 1 93.12 279 SER A CA 1
ATOM 2198 C C . SER A 1 279 ? -20.516 -4.129 -5.109 1 93.12 279 SER A C 1
ATOM 2200 O O . SER A 1 279 ? -19.812 -3.578 -4.258 1 93.12 279 SER A O 1
ATOM 2202 N N . TYR A 1 280 ? -20.25 -4.215 -6.387 1 95 280 TYR A N 1
ATOM 2203 C CA . TYR A 1 280 ? -19.203 -3.416 -7.023 1 95 280 TYR A CA 1
ATOM 2204 C C . TYR A 1 280 ? -19.75 -2.678 -8.242 1 95 280 TYR A C 1
ATOM 2206 O O . TYR A 1 280 ? -20.609 -3.193 -8.953 1 95 280 TYR A O 1
ATOM 2214 N N . GLY A 1 281 ? -19.25 -1.463 -8.391 1 96 281 GLY A N 1
ATOM 2215 C CA . GLY A 1 281 ? -19.75 -0.674 -9.508 1 96 281 GLY A CA 1
ATOM 2216 C C . GLY A 1 281 ? -18.906 0.546 -9.805 1 96 281 GLY A C 1
ATOM 2217 O O . GLY A 1 281 ? -17.719 0.579 -9.469 1 96 281 GLY A O 1
ATOM 2218 N N . VAL A 1 282 ? -19.531 1.425 -10.516 1 96.69 282 VAL A N 1
ATOM 2219 C CA . VAL A 1 282 ? -18.859 2.629 -10.977 1 96.69 282 VAL A CA 1
ATOM 2220 C C . VAL A 1 282 ? -19.156 3.789 -10.031 1 96.69 282 VAL A C 1
ATOM 2222 O O . VAL A 1 282 ? -20.297 3.969 -9.602 1 96.69 282 VAL A O 1
ATOM 2225 N N . VAL A 1 283 ? -18.109 4.453 -9.68 1 95.56 283 VAL A N 1
ATOM 2226 C CA . VAL A 1 283 ? -18.188 5.609 -8.797 1 95.56 283 VAL A CA 1
ATOM 2227 C C . VAL A 1 283 ? -17.75 6.867 -9.547 1 95.56 283 VAL A C 1
ATOM 2229 O O . VAL A 1 283 ? -16.656 6.895 -10.125 1 95.56 283 VAL A O 1
ATOM 2232 N N . VAL A 1 284 ? -18.562 7.828 -9.539 1 93.44 284 VAL A N 1
ATOM 2233 C CA . VAL A 1 284 ? -18.203 9.117 -10.117 1 93.44 284 VAL A CA 1
ATOM 2234 C C . VAL A 1 284 ? -18.656 10.242 -9.195 1 93.44 284 VAL A C 1
ATOM 2236 O O . VAL A 1 284 ? -19.469 10.031 -8.289 1 93.44 284 VAL A O 1
ATOM 2239 N N . ARG A 1 285 ? -18.047 11.344 -9.414 1 89.06 285 ARG A N 1
ATOM 2240 C CA . ARG A 1 285 ? -18.516 12.523 -8.695 1 89.06 285 ARG A CA 1
ATOM 2241 C C . ARG A 1 285 ? -19.859 13 -9.227 1 89.06 285 ARG A C 1
ATOM 2243 O O . ARG A 1 285 ? -20.062 13.047 -10.445 1 89.06 285 ARG A O 1
ATOM 2250 N N . LYS A 1 286 ? -20.688 13.289 -8.289 1 84.62 286 LYS A N 1
ATOM 2251 C CA . LYS A 1 286 ? -21.984 13.805 -8.727 1 84.62 286 LYS A CA 1
ATOM 2252 C C . LYS A 1 286 ? -21.844 15.117 -9.477 1 84.62 286 LYS A C 1
ATOM 2254 O O . LYS A 1 286 ? -21.094 16 -9.047 1 84.62 286 LYS A O 1
ATOM 2259 N N . GLY A 1 287 ? -22.484 15.195 -10.617 1 76.38 287 GLY A N 1
ATOM 2260 C CA . GLY A 1 287 ? -22.484 16.422 -11.391 1 76.38 287 GLY A CA 1
ATOM 2261 C C . GLY A 1 287 ? -21.328 16.484 -12.391 1 76.38 287 GLY A C 1
ATOM 2262 O O . GLY A 1 287 ? -21.328 17.344 -13.273 1 76.38 287 GLY A O 1
ATOM 2263 N N . ARG A 1 288 ? -20.469 15.633 -12.25 1 77.38 288 ARG A N 1
ATOM 2264 C CA . ARG A 1 288 ? -19.359 15.641 -13.188 1 77.38 288 ARG A CA 1
ATOM 2265 C C . ARG A 1 288 ? -19.766 15.023 -14.523 1 77.38 288 ARG A C 1
ATOM 2267 O O . ARG A 1 288 ? -20.438 13.992 -14.555 1 77.38 288 ARG A O 1
ATOM 2274 N N . VAL A 1 289 ? -19.422 15.797 -15.562 1 73.88 289 VAL A N 1
ATOM 2275 C CA . VAL A 1 289 ? -19.625 15.25 -16.906 1 73.88 289 VAL A CA 1
ATOM 2276 C C . VAL A 1 289 ? -18.438 14.359 -17.281 1 73.88 289 VAL A C 1
ATOM 2278 O O . VAL A 1 289 ? -17.281 14.789 -17.188 1 73.88 289 VAL A O 1
ATOM 2281 N N . LEU A 1 290 ? -18.766 13.18 -17.672 1 83.88 290 LEU A N 1
ATOM 2282 C CA . LEU A 1 290 ? -17.719 12.234 -18.062 1 83.88 290 LEU A CA 1
ATOM 2283 C C . LEU A 1 290 ? -17.094 12.633 -19.391 1 83.88 290 LEU A C 1
ATOM 2285 O O . LEU A 1 290 ? -17.797 13.062 -20.312 1 83.88 290 LEU A O 1
ATOM 2289 N N . THR A 1 291 ? -15.781 12.555 -19.391 1 79.81 291 THR A N 1
ATOM 2290 C CA . THR A 1 291 ? -15.133 12.688 -20.688 1 79.81 291 THR A CA 1
ATOM 2291 C C . THR A 1 291 ? -15.578 11.57 -21.641 1 79.81 291 THR A C 1
ATOM 2293 O O . THR A 1 291 ? -16.094 10.547 -21.188 1 79.81 291 THR A O 1
ATOM 2296 N N . PRO A 1 292 ? -15.367 11.766 -22.938 1 80.81 292 PRO A N 1
ATOM 2297 C CA . PRO A 1 292 ? -15.742 10.719 -23.891 1 80.81 292 PRO A CA 1
ATOM 2298 C C . PRO A 1 292 ? -15.055 9.383 -23.609 1 80.81 292 PRO A C 1
ATOM 2300 O O . PRO A 1 292 ? -15.688 8.328 -23.703 1 80.81 292 PRO A O 1
ATOM 2303 N N . HIS A 1 293 ? -13.805 9.43 -23.266 1 85.69 293 HIS A N 1
ATOM 2304 C CA . HIS A 1 293 ? -13.086 8.195 -22.984 1 85.69 293 HIS A CA 1
ATOM 2305 C C . HIS A 1 293 ? -13.609 7.527 -21.719 1 85.69 293 HIS A C 1
ATOM 2307 O O . HIS A 1 293 ? -13.703 6.301 -21.641 1 85.69 293 HIS A O 1
ATOM 2313 N N . ALA A 1 294 ? -13.938 8.336 -20.766 1 90.62 294 ALA A N 1
ATOM 2314 C CA . ALA A 1 294 ? -14.516 7.801 -19.531 1 90.62 294 ALA A CA 1
ATOM 2315 C C . ALA A 1 294 ? -15.898 7.199 -19.797 1 90.62 294 ALA A C 1
ATOM 2317 O O . ALA A 1 294 ? -16.234 6.137 -19.266 1 90.62 294 ALA A O 1
ATOM 2318 N N . ARG A 1 295 ? -16.672 7.914 -20.609 1 89.31 295 ARG A N 1
ATOM 2319 C CA . ARG A 1 295 ? -18 7.43 -2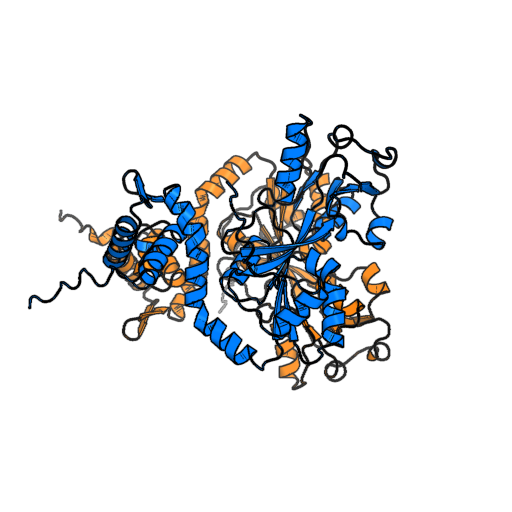0.984 1 89.31 295 ARG A CA 1
ATOM 2320 C C . ARG A 1 295 ? -17.906 6.094 -21.719 1 89.31 295 ARG A C 1
ATOM 2322 O O . ARG A 1 295 ? -18.672 5.168 -21.422 1 89.31 295 ARG A O 1
ATOM 2329 N N . ARG A 1 296 ? -17.016 5.961 -22.594 1 89.12 296 ARG A N 1
ATOM 2330 C CA . ARG A 1 296 ? -16.844 4.719 -23.344 1 89.12 296 ARG A CA 1
ATOM 2331 C C . ARG A 1 296 ? -16.438 3.578 -22.406 1 89.12 296 ARG A C 1
ATOM 2333 O O . ARG A 1 296 ? -16.891 2.443 -22.578 1 89.12 296 ARG A O 1
ATOM 2340 N N . PHE A 1 297 ? -15.602 3.877 -21.422 1 93.81 297 PHE A N 1
ATOM 2341 C CA . PHE A 1 297 ? -15.188 2.848 -20.484 1 93.81 297 PHE A CA 1
ATOM 2342 C C . PHE A 1 297 ? -16.359 2.414 -19.609 1 93.81 297 PHE A C 1
ATOM 2344 O O . PHE A 1 297 ? -16.531 1.223 -19.344 1 93.81 297 PHE A O 1
ATOM 2351 N N . VAL A 1 298 ? -17.094 3.373 -19.188 1 93.94 298 VAL A N 1
ATOM 2352 C CA . VAL A 1 298 ? -18.266 3.084 -18.359 1 93.94 298 VAL A CA 1
ATOM 2353 C C . VAL A 1 298 ? -19.234 2.211 -19.156 1 93.94 298 VAL A C 1
ATOM 2355 O O . VAL A 1 298 ? -19.844 1.288 -18.609 1 93.94 298 VAL A O 1
ATOM 2358 N N . ASP A 1 299 ? -19.375 2.453 -20.422 1 92.31 299 ASP A N 1
ATOM 2359 C CA . ASP A 1 299 ? -20.25 1.66 -21.266 1 92.31 299 ASP A CA 1
ATOM 2360 C C . ASP A 1 299 ? -19.734 0.23 -21.422 1 92.31 299 ASP A C 1
ATOM 2362 O O . ASP A 1 299 ? -20.516 -0.697 -21.641 1 92.31 299 ASP A O 1
ATOM 2366 N N . LEU A 1 300 ? -18.406 0.061 -21.344 1 92.81 300 LEU A N 1
ATOM 2367 C CA . LEU A 1 300 ? -17.844 -1.283 -21.344 1 92.81 300 LEU A CA 1
ATOM 2368 C C . LEU A 1 300 ? -18.234 -2.049 -20.094 1 92.81 300 LEU A C 1
ATOM 2370 O O . LEU A 1 300 ? -18.391 -3.271 -20.125 1 92.81 300 LEU A O 1
ATOM 2374 N N . VAL A 1 301 ? -18.344 -1.306 -18.938 1 94.06 301 VAL A N 1
ATOM 2375 C CA . VAL A 1 301 ? -18.766 -1.939 -17.688 1 94.06 301 VAL A CA 1
ATOM 2376 C C . VAL A 1 301 ? -20.234 -2.336 -17.797 1 94.06 301 VAL A C 1
ATOM 2378 O O . VAL A 1 301 ? -20.594 -3.5 -17.594 1 94.06 301 VAL A O 1
ATOM 2381 N N . LYS A 1 302 ? -21.031 -1.398 -18.094 1 91.25 302 LYS A N 1
ATOM 2382 C CA . LYS A 1 302 ? -22.469 -1.576 -18.344 1 91.25 302 LYS A CA 1
ATOM 2383 C C . LYS A 1 302 ? -23.016 -0.44 -19.188 1 91.25 302 LYS A C 1
ATOM 2385 O O . LYS A 1 302 ? -23.016 0.717 -18.766 1 91.25 302 LYS A O 1
ATOM 2390 N N . PRO A 1 303 ? -23.516 -0.833 -20.359 1 86.25 303 PRO A N 1
ATOM 2391 C CA . PRO A 1 303 ? -24.031 0.21 -21.25 1 86.25 303 PRO A CA 1
ATOM 2392 C C . PRO A 1 303 ? -25.156 1.022 -20.594 1 86.25 303 PRO A C 1
ATOM 2394 O O . PRO A 1 303 ? -26.047 0.455 -19.969 1 86.25 303 PRO A O 1
ATOM 2397 N N . GLY A 1 304 ? -25.109 2.379 -20.688 1 77.75 304 GLY A N 1
ATOM 2398 C CA . GLY A 1 304 ? -26.203 3.264 -20.297 1 77.75 304 GLY A CA 1
ATOM 2399 C C . GLY A 1 304 ? -26.141 3.693 -18.844 1 77.75 304 GLY A C 1
ATOM 2400 O O . GLY A 1 304 ? -27.047 4.348 -18.344 1 77.75 304 GLY A O 1
ATOM 2401 N N . LEU A 1 305 ? -25.047 3.324 -18.266 1 81.88 305 LEU A N 1
ATOM 2402 C CA . LEU A 1 305 ? -24.922 3.758 -16.891 1 81.88 305 LEU A CA 1
ATOM 2403 C C . LEU A 1 305 ? -24.875 5.281 -16.797 1 81.88 305 LEU A C 1
ATOM 2405 O O . LEU A 1 305 ? -24.234 5.941 -17.609 1 81.88 305 LEU A O 1
ATOM 2409 N N . PHE A 1 306 ? -25.594 5.84 -15.828 1 74.88 306 PHE A N 1
ATOM 2410 C CA . PHE A 1 306 ? -25.656 7.258 -15.477 1 74.88 306 PHE A CA 1
ATOM 2411 C C . PHE A 1 306 ? -26.391 8.047 -16.547 1 74.88 306 PHE A C 1
ATOM 2413 O O . PHE A 1 306 ? -26.281 9.273 -16.609 1 74.88 306 PHE A O 1
ATOM 2420 N N . THR A 1 307 ? -26.953 7.488 -17.656 1 63.09 307 THR A N 1
ATOM 2421 C CA . THR A 1 307 ? -27.734 8.211 -18.641 1 63.09 307 THR A CA 1
ATOM 2422 C C . THR A 1 307 ? -29.125 8.508 -18.125 1 63.09 307 THR A C 1
ATOM 2424 O O . THR A 1 307 ? -29.812 9.398 -18.641 1 63.09 307 THR A O 1
ATOM 2427 N N . ARG A 1 308 ? -29.922 7.66 -17.328 1 52.25 308 ARG A N 1
ATOM 2428 C CA . ARG A 1 308 ? -31.297 8.039 -16.984 1 52.25 308 ARG A CA 1
ATOM 2429 C C . ARG A 1 308 ? -31.312 9.375 -16.234 1 52.25 308 ARG A C 1
ATOM 2431 O O . ARG A 1 308 ? -30.484 9.617 -15.359 1 52.25 308 ARG A O 1
ATOM 2438 N N . GLY A 1 309 ? -31.844 10.461 -16.75 1 43.22 309 GLY A N 1
ATOM 2439 C CA . GLY A 1 309 ? -32.312 11.719 -16.203 1 43.22 309 GLY A CA 1
ATOM 2440 C C . GLY A 1 309 ? -32.906 11.578 -14.805 1 43.22 309 GLY A C 1
ATOM 2441 O O . GLY A 1 309 ? -33.344 10.5 -14.414 1 43.22 309 GLY A O 1
ATOM 2442 N N . HIS A 1 310 ? -32.406 12.352 -13.836 1 38.47 310 HIS A N 1
ATOM 2443 C CA . HIS A 1 310 ? -33.094 12.844 -12.641 1 38.47 310 HIS A CA 1
ATOM 2444 C C . HIS A 1 310 ? -34.594 13 -12.883 1 38.47 310 HIS A C 1
ATOM 2446 O O . HIS A 1 310 ? -35.281 13.641 -12.094 1 38.47 310 HIS A O 1
ATOM 2452 N N . SER A 1 311 ? -35.125 12.758 -14.047 1 34.19 311 SER A N 1
ATOM 2453 C CA . SER A 1 311 ? -36.5 13.312 -14.117 1 34.19 311 SER A CA 1
ATOM 2454 C C . SER A 1 311 ? -37.438 12.562 -13.188 1 34.19 311 SER A C 1
ATOM 2456 O O . SER A 1 311 ? -38.656 12.797 -13.203 1 34.19 311 SER A O 1
ATOM 2458 N N . ASP A 1 312 ? -37.312 11.414 -12.805 1 33.12 312 ASP A N 1
ATOM 2459 C CA . ASP A 1 312 ? -38.625 11.016 -12.312 1 33.12 312 ASP A CA 1
ATOM 2460 C C . ASP A 1 312 ? -39.062 11.867 -11.117 1 33.12 312 ASP A C 1
ATOM 2462 O O . ASP A 1 312 ? -38.438 11.812 -10.055 1 33.12 312 ASP A O 1
ATOM 2466 N N . PRO A 1 313 ? -39.719 13.094 -11.422 1 35.09 313 PRO A N 1
ATOM 2467 C CA . PRO A 1 313 ? -40.625 13.703 -10.477 1 35.09 313 PRO A CA 1
ATOM 2468 C C . PRO A 1 313 ? -41.656 12.711 -9.914 1 35.09 313 PRO A C 1
ATOM 2470 O O . PRO A 1 313 ? -42.406 12.117 -10.672 1 35.09 313 PRO A O 1
ATOM 2473 N N . GLY A 1 314 ? -41.438 11.797 -9.18 1 31.95 314 GLY A N 1
ATOM 2474 C CA . GLY A 1 314 ? -42.562 11.172 -8.5 1 31.95 314 GLY A CA 1
ATOM 2475 C C . GLY A 1 314 ? -43.656 12.148 -8.117 1 31.95 314 GLY A C 1
ATOM 2476 O O . GLY A 1 314 ? -43.375 13.195 -7.527 1 31.95 314 GLY A O 1
ATOM 2477 N N . HIS A 1 315 ? -44.781 12.273 -9 1 31.33 315 HIS A N 1
ATOM 2478 C CA . HIS A 1 315 ? -46.156 12.711 -8.734 1 31.33 315 HIS A CA 1
ATOM 2479 C C . HIS A 1 315 ? -46.656 12.141 -7.414 1 31.33 315 HIS A C 1
ATOM 2481 O O . HIS A 1 315 ? -46.656 10.922 -7.211 1 31.33 315 HIS A O 1
ATOM 2487 N N . SER A 1 316 ? -46.5 12.844 -6.324 1 27.59 316 SER A N 1
ATOM 2488 C CA . SER A 1 316 ? -47.5 12.734 -5.25 1 27.59 316 SER A CA 1
ATOM 2489 C C . SER A 1 316 ? -48.906 12.82 -5.789 1 27.59 316 SER A C 1
ATOM 2491 O O . SER A 1 316 ? -49.344 13.875 -6.266 1 27.59 316 SER A O 1
ATOM 2493 N N . GLU A 1 317 ? -49.5 11.836 -6.41 1 23.34 317 GLU A N 1
ATOM 2494 C CA . GLU A 1 317 ? -50.938 11.75 -6.281 1 23.34 317 GLU A CA 1
ATOM 2495 C C . GLU A 1 317 ? -51.375 11.805 -4.82 1 23.34 317 GLU A C 1
ATOM 2497 O O . GLU A 1 317 ? -50.844 11.07 -3.982 1 23.34 317 GLU A O 1
ATOM 2502 N N . ARG A 1 318 ? -52.281 13 -4.762 1 19.25 318 ARG A N 1
ATOM 2503 C CA . ARG A 1 318 ? -53.656 12.906 -4.262 1 19.25 318 ARG A CA 1
ATOM 2504 C C . ARG A 1 318 ? -54.5 12.016 -5.168 1 19.25 318 ARG A C 1
ATOM 2506 O O . ARG A 1 318 ? -54.375 12.062 -6.395 1 19.25 318 ARG A O 1
ATOM 2513 N N . MET B 1 1 ? 15.141 41.938 40.438 1 28.55 1 MET B N 1
ATOM 2514 C CA . MET B 1 1 ? 15.602 41.094 39.344 1 28.55 1 MET B CA 1
ATOM 2515 C C . MET B 1 1 ? 14.633 41.156 38.156 1 28.55 1 MET B C 1
ATOM 2517 O O . MET B 1 1 ? 13.43 40.969 38.344 1 28.55 1 MET B O 1
ATOM 2521 N N . PRO B 1 2 ? 14.867 41.812 37.031 1 32.69 2 PRO B N 1
ATOM 2522 C CA . PRO B 1 2 ? 13.891 42.219 36 1 32.69 2 PRO B CA 1
ATOM 2523 C C . PRO B 1 2 ? 13.172 41 35.375 1 32.69 2 PRO B C 1
ATOM 2525 O O . PRO B 1 2 ? 13.711 39.906 35.406 1 32.69 2 PRO B O 1
ATOM 2528 N N . ALA B 1 3 ? 11.82 40.969 35.438 1 38.25 3 ALA B N 1
ATOM 2529 C CA . ALA B 1 3 ? 10.953 39.938 34.875 1 38.25 3 ALA B CA 1
ATOM 2530 C C . ALA B 1 3 ? 11.445 39.531 33.469 1 38.25 3 ALA B C 1
ATOM 2532 O O . ALA B 1 3 ? 11.633 40.375 32.594 1 38.25 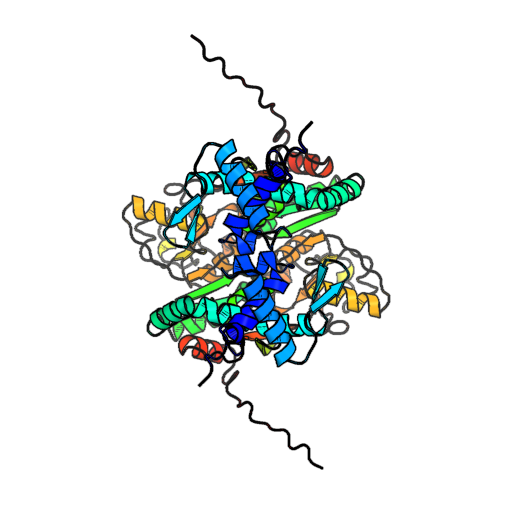3 ALA B O 1
ATOM 2533 N N . GLN B 1 4 ? 12.211 38.594 33.344 1 38.09 4 GLN B N 1
ATOM 2534 C CA . GLN B 1 4 ? 12.672 38.062 32.062 1 38.09 4 GLN B CA 1
ATOM 2535 C C . GLN B 1 4 ? 11.516 37.938 31.062 1 38.09 4 GLN B C 1
ATOM 2537 O O . GLN B 1 4 ? 10.492 37.344 31.359 1 38.09 4 GLN B O 1
ATOM 2542 N N . PRO B 1 5 ? 11.281 38.906 30.141 1 38.75 5 PRO B N 1
ATOM 2543 C CA . PRO B 1 5 ? 10.117 39.188 29.312 1 38.75 5 PRO B CA 1
ATOM 2544 C C . PRO B 1 5 ? 9.492 37.906 28.703 1 38.75 5 PRO B C 1
ATOM 2546 O O . PRO B 1 5 ? 10.188 36.906 28.531 1 38.75 5 PRO B O 1
ATOM 2549 N N . ALA B 1 6 ? 8.305 37.656 28.828 1 39.94 6 ALA B N 1
ATOM 2550 C CA . ALA B 1 6 ? 7.379 36.656 28.281 1 39.94 6 ALA B CA 1
ATOM 2551 C C . ALA B 1 6 ? 7.82 36.219 26.891 1 39.94 6 ALA B C 1
ATOM 2553 O O . ALA B 1 6 ? 7.203 35.312 26.281 1 39.94 6 ALA B O 1
ATOM 2554 N N . ARG B 1 7 ? 8.625 36.969 26.219 1 40.53 7 ARG B N 1
ATOM 2555 C CA . ARG B 1 7 ? 9.188 36.75 24.891 1 40.53 7 ARG B CA 1
ATOM 2556 C C . ARG B 1 7 ? 10.031 35.469 24.844 1 40.53 7 ARG B C 1
ATOM 2558 O O . ARG B 1 7 ? 10.445 35.031 23.766 1 40.53 7 ARG B O 1
ATOM 2565 N N . TYR B 1 8 ? 10.578 35.031 25.938 1 42.44 8 TYR B N 1
ATOM 2566 C CA . TYR B 1 8 ? 11.578 33.969 26 1 42.44 8 TYR B CA 1
ATOM 2567 C C . TYR B 1 8 ? 10.922 32.594 25.953 1 42.44 8 TYR B C 1
ATOM 2569 O O . TYR B 1 8 ? 11.602 31.578 25.859 1 42.44 8 TYR B O 1
ATOM 2577 N N . TYR B 1 9 ? 9.703 32.562 26.25 1 43.94 9 TYR B N 1
ATOM 2578 C CA . TYR B 1 9 ? 9.07 31.25 26.375 1 43.94 9 TYR B CA 1
ATOM 2579 C C . TYR B 1 9 ? 9.086 30.5 25.047 1 43.94 9 TYR B C 1
ATOM 2581 O O . TYR B 1 9 ? 9.141 29.281 25.016 1 43.94 9 TYR B O 1
ATOM 2589 N N . TYR B 1 10 ? 9.203 31.172 23.984 1 48.12 10 TYR B N 1
ATOM 2590 C CA . TYR B 1 10 ? 9.242 30.562 22.656 1 48.12 10 TYR B CA 1
ATOM 2591 C C . TYR B 1 10 ? 10.641 30.078 22.328 1 48.12 10 TYR B C 1
ATOM 2593 O O . TYR B 1 10 ? 10.812 29.203 21.469 1 48.12 10 TYR B O 1
ATOM 2601 N N . LYS B 1 11 ? 11.648 30.703 23.219 1 47.75 11 LYS B N 1
ATOM 2602 C CA . LYS B 1 11 ? 13.07 30.359 23.109 1 47.75 11 LYS B CA 1
ATOM 2603 C C . LYS B 1 11 ? 13.414 29.172 24 1 47.75 11 LYS B C 1
ATOM 2605 O O . LYS B 1 11 ? 12.938 29.078 25.141 1 47.75 11 LYS B O 1
ATOM 2610 N N . GLY B 1 12 ? 13.906 28.047 23.516 1 51.47 12 GLY B N 1
ATOM 2611 C CA . GLY B 1 12 ? 14.367 26.891 24.25 1 51.47 12 GLY B CA 1
ATOM 2612 C C . GLY B 1 12 ? 13.422 25.703 24.156 1 51.47 12 GLY B C 1
ATOM 2613 O O . GLY B 1 12 ? 13.68 24.641 24.734 1 51.47 12 GLY B O 1
ATOM 2614 N N . ASN B 1 13 ? 12.328 25.969 23.672 1 57.97 13 ASN B N 1
ATOM 2615 C CA . ASN B 1 13 ? 11.453 24.828 23.516 1 57.97 13 ASN B CA 1
ATOM 2616 C C . ASN B 1 13 ? 11.492 24.297 22.078 1 57.97 13 ASN B C 1
ATOM 2618 O O . ASN B 1 13 ? 10.641 24.641 21.266 1 57.97 13 ASN B O 1
ATOM 2622 N N . ARG B 1 14 ? 12.57 23.562 21.859 1 62.81 14 ARG B N 1
ATOM 2623 C CA . ARG B 1 14 ? 12.883 23.031 20.531 1 62.81 14 ARG B CA 1
ATOM 2624 C C . ARG B 1 14 ? 11.703 22.266 19.953 1 62.81 14 ARG B C 1
ATOM 2626 O O . ARG B 1 14 ? 11.43 22.328 18.75 1 62.81 14 ARG B O 1
ATOM 2633 N N . LEU B 1 15 ? 11.055 21.812 20.875 1 69.44 15 LEU B N 1
ATOM 2634 C CA . LEU B 1 15 ? 9.93 21.016 20.406 1 69.44 15 LEU B CA 1
ATOM 2635 C C . LEU B 1 15 ? 8.836 21.906 19.828 1 69.44 15 LEU B C 1
ATOM 2637 O O . LEU B 1 15 ? 8.297 21.609 18.766 1 69.44 15 LEU B O 1
ATOM 2641 N N . LYS B 1 16 ? 8.555 22.953 20.531 1 74.5 16 LYS B N 1
ATOM 2642 C CA . LYS B 1 16 ? 7.531 23.875 20.047 1 74.5 16 LYS B CA 1
ATOM 2643 C C . LYS B 1 16 ? 7.973 24.562 18.75 1 74.5 16 LYS B C 1
ATOM 2645 O O . LYS B 1 16 ? 7.176 24.719 17.828 1 74.5 16 LYS B O 1
ATOM 2650 N N . GLN B 1 17 ? 9.289 24.828 18.734 1 77.94 17 GLN B N 1
ATOM 2651 C CA . GLN B 1 17 ? 9.859 25.469 17.562 1 77.94 17 GLN B CA 1
ATOM 2652 C C . GLN B 1 17 ? 9.781 24.562 16.344 1 77.94 17 GLN B C 1
ATOM 2654 O O . GLN B 1 17 ? 9.352 25 15.266 1 77.94 17 GLN B O 1
ATOM 2659 N N . LEU B 1 18 ? 10.188 23.344 16.562 1 78.31 18 LEU B N 1
ATOM 2660 C CA . LEU B 1 18 ? 10.195 22.375 15.461 1 78.31 18 LEU B CA 1
ATOM 2661 C C . LEU B 1 18 ? 8.781 22.031 15.023 1 78.31 18 LEU B C 1
ATOM 2663 O O . LEU B 1 18 ? 8.523 21.844 13.836 1 78.31 18 LEU B O 1
ATOM 2667 N N . ARG B 1 19 ? 8.008 22 16.031 1 79 19 ARG B N 1
ATOM 2668 C CA . ARG B 1 19 ? 6.602 21.797 15.703 1 79 19 ARG B CA 1
ATOM 2669 C C . ARG B 1 19 ? 6.062 22.922 14.828 1 79 19 ARG B C 1
ATOM 2671 O O . ARG B 1 19 ? 5.367 22.656 13.844 1 79 19 ARG B O 1
ATOM 2678 N N . ALA B 1 20 ? 6.484 24.078 15.219 1 81.5 20 ALA B N 1
ATOM 2679 C CA . ALA B 1 20 ? 6.059 25.25 14.461 1 81.5 20 ALA B CA 1
ATOM 2680 C C . ALA B 1 20 ? 6.613 25.219 13.039 1 81.5 20 ALA B C 1
ATOM 2682 O O . ALA B 1 20 ? 5.891 25.5 12.078 1 81.5 20 ALA B O 1
ATOM 2683 N N . PHE B 1 21 ? 7.836 24.781 12.891 1 86.31 21 PHE B N 1
ATOM 2684 C CA . PHE B 1 21 ? 8.523 24.734 11.609 1 86.31 21 PHE B CA 1
ATOM 2685 C C . PHE B 1 21 ? 7.914 23.656 10.711 1 86.31 21 PHE B C 1
ATOM 2687 O O . PHE B 1 21 ? 7.602 23.922 9.547 1 86.31 21 PHE B O 1
ATOM 2694 N N . CYS B 1 22 ? 7.789 22.562 11.297 1 81.19 22 CYS B N 1
ATOM 2695 C CA . CYS B 1 22 ? 7.211 21.469 10.539 1 81.19 22 CYS B CA 1
ATOM 2696 C C . CYS B 1 22 ? 5.797 21.797 10.078 1 81.19 22 CYS B C 1
ATOM 2698 O O . CYS B 1 22 ? 5.41 21.469 8.961 1 81.19 22 CYS B O 1
ATOM 2700 N N . ALA B 1 23 ? 5.117 22.422 10.984 1 79.75 23 ALA B N 1
ATOM 2701 C CA . ALA B 1 23 ? 3.758 22.828 10.648 1 79.75 23 ALA B CA 1
ATOM 2702 C C . ALA B 1 23 ? 3.758 23.844 9.508 1 79.75 23 ALA B C 1
ATOM 2704 O O . ALA B 1 23 ? 2.928 23.766 8.594 1 79.75 23 ALA B O 1
ATOM 2705 N N . LEU B 1 24 ? 4.754 24.656 9.547 1 83.31 24 LEU B N 1
ATOM 2706 C CA . LEU B 1 24 ? 4.867 25.656 8.492 1 83.31 24 LEU B CA 1
ATOM 2707 C C . LEU B 1 24 ? 5.16 25.016 7.148 1 83.31 24 LEU B C 1
ATOM 2709 O O . LEU B 1 24 ? 4.559 25.375 6.133 1 83.31 24 LEU B O 1
ATOM 2713 N N . VAL B 1 25 ? 6.047 24.141 7.098 1 80.31 25 VAL B N 1
ATOM 2714 C CA . VAL B 1 25 ? 6.449 23.484 5.859 1 80.31 25 VAL B CA 1
ATOM 2715 C C . VAL B 1 25 ? 5.297 22.625 5.328 1 80.31 25 VAL B C 1
ATOM 2717 O O . VAL B 1 25 ? 5.02 22.625 4.129 1 80.31 25 VAL B O 1
ATOM 2720 N N . LYS B 1 26 ? 4.77 21.953 6.301 1 74.62 26 LYS B N 1
ATOM 2721 C CA . LYS B 1 26 ? 3.689 21.031 5.965 1 74.62 26 LYS B CA 1
ATOM 2722 C C . LYS B 1 26 ? 2.482 21.781 5.41 1 74.62 26 LYS B C 1
ATOM 2724 O O . LYS B 1 26 ? 1.879 21.359 4.426 1 74.62 26 LYS B O 1
ATOM 2729 N N . PHE B 1 27 ? 2.307 22.969 6.027 1 73.62 27 PHE B N 1
ATOM 2730 C CA . PHE B 1 27 ? 1.047 23.641 5.727 1 73.62 27 PHE B CA 1
ATOM 2731 C C . PHE B 1 27 ? 1.28 24.859 4.844 1 73.62 27 PHE B C 1
ATOM 2733 O O . PHE B 1 27 ? 0.333 25.422 4.297 1 73.62 27 PHE B O 1
ATOM 2740 N N . GLY B 1 28 ? 2.539 25.234 4.672 1 76.56 28 GLY B N 1
ATOM 2741 C CA . GLY B 1 28 ? 2.959 26.156 3.629 1 76.56 28 GLY B CA 1
ATOM 2742 C C . GLY B 1 28 ? 2.932 27.609 4.07 1 76.56 28 GLY B C 1
ATOM 2743 O O . GLY B 1 28 ? 3.648 28.438 3.516 1 76.56 28 GLY B O 1
ATOM 2744 N N . THR B 1 29 ? 2.082 27.984 5.031 1 78.81 29 THR B N 1
ATOM 2745 C CA . THR B 1 29 ? 2.035 29.375 5.453 1 78.81 29 THR B CA 1
ATOM 2746 C C . THR B 1 29 ? 2.047 29.484 6.977 1 78.81 29 THR B C 1
ATOM 2748 O O . THR B 1 29 ? 1.704 28.531 7.672 1 78.81 29 THR B O 1
ATOM 2751 N N . LEU B 1 30 ? 2.357 30.703 7.566 1 80.19 30 LEU B N 1
ATOM 2752 C CA . LEU B 1 30 ? 2.463 30.953 9 1 80.19 30 LEU B CA 1
ATOM 2753 C C . LEU B 1 30 ? 1.101 30.844 9.672 1 80.19 30 LEU B C 1
ATOM 2755 O O . LEU B 1 30 ? 0.994 30.297 10.781 1 80.19 30 LEU B O 1
ATOM 2759 N N . SER B 1 31 ? 0.186 31.266 8.977 1 79.75 31 SER B N 1
ATOM 2760 C CA . SER B 1 31 ? -1.164 31.234 9.531 1 79.75 31 SER B CA 1
ATOM 2761 C C . SER B 1 31 ? -1.691 29.812 9.648 1 79.75 31 SER B C 1
ATOM 2763 O O . SER B 1 31 ? -2.24 29.438 10.688 1 79.75 31 SER B O 1
ATOM 2765 N N . ARG B 1 32 ? -1.511 29.031 8.672 1 77.81 32 ARG B N 1
ATOM 2766 C CA . ARG B 1 32 ? -1.936 27.641 8.68 1 77.81 32 ARG B CA 1
ATOM 2767 C C . ARG B 1 32 ? -1.161 26.828 9.727 1 77.81 32 ARG B C 1
ATOM 2769 O O . ARG B 1 32 ? -1.721 25.953 10.375 1 77.81 32 ARG B O 1
ATOM 2776 N N . ALA B 1 33 ? 0.016 27.078 9.789 1 81.81 33 ALA B N 1
ATOM 2777 C CA . ALA B 1 33 ? 0.853 26.438 10.805 1 81.81 33 ALA B CA 1
ATOM 2778 C C . ALA B 1 33 ? 0.377 26.781 12.211 1 81.81 33 ALA B C 1
ATOM 2780 O O . ALA B 1 33 ? 0.3 25.906 13.078 1 81.81 33 ALA B O 1
ATOM 2781 N N . ALA B 1 34 ? 0.091 27.969 12.477 1 80 34 ALA B N 1
ATOM 2782 C CA . ALA B 1 34 ? -0.373 28.453 13.773 1 80 34 ALA B CA 1
ATOM 2783 C C . ALA B 1 34 ? -1.698 27.797 14.156 1 80 34 ALA B C 1
ATOM 2785 O O . ALA B 1 34 ? -1.865 27.328 15.289 1 80 34 ALA B O 1
ATOM 2786 N N . ASP B 1 35 ? -2.5 27.578 13.211 1 74.88 35 ASP B N 1
ATOM 2787 C CA . ASP B 1 35 ? -3.783 26.906 13.406 1 74.88 35 ASP B CA 1
ATOM 2788 C C . ASP B 1 35 ? -3.586 25.438 13.781 1 74.88 35 ASP B C 1
ATOM 2790 O O . ASP B 1 35 ? -4.227 24.938 14.711 1 74.88 35 ASP B O 1
ATOM 2794 N N . ALA B 1 36 ? -2.693 24.859 13.102 1 73.81 36 ALA B N 1
ATOM 2795 C CA . ALA B 1 36 ? -2.42 23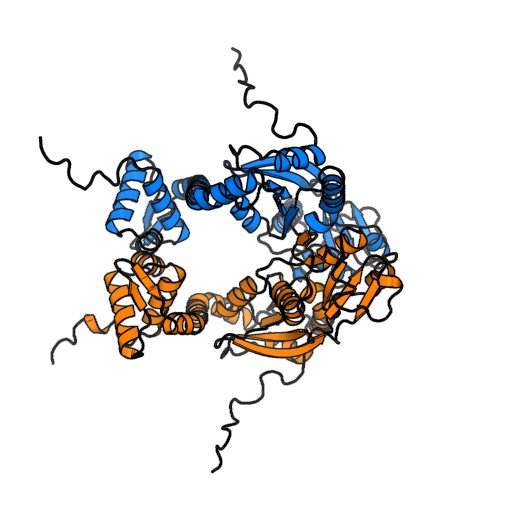.453 13.305 1 73.81 36 ALA B CA 1
ATOM 2796 C C . ALA B 1 36 ? -1.84 23.188 14.695 1 73.81 36 ALA B C 1
ATOM 2798 O O . ALA B 1 36 ? -2.076 22.141 15.297 1 73.81 36 ALA B O 1
ATOM 2799 N N . LEU B 1 37 ? -1.264 24.109 15.203 1 74.31 37 LEU B N 1
ATOM 2800 C CA . LEU B 1 37 ? -0.551 23.953 16.469 1 74.31 37 LEU B CA 1
ATOM 2801 C C . LEU B 1 37 ? -1.341 24.578 17.609 1 74.31 37 LEU B C 1
ATOM 2803 O O . LEU B 1 37 ? -0.921 24.5 18.781 1 74.31 37 LEU B O 1
ATOM 2807 N N . TYR B 1 38 ? -2.455 25.094 17.297 1 71.38 38 TYR B N 1
ATOM 2808 C CA . TYR B 1 38 ? -3.262 25.797 18.297 1 71.38 38 TYR B CA 1
ATOM 2809 C C . TYR B 1 38 ? -2.445 26.891 19 1 71.38 38 TYR B C 1
ATOM 2811 O O . TYR B 1 38 ? -2.469 26.984 20.219 1 71.38 38 TYR B O 1
ATOM 2819 N N . LEU B 1 39 ? -1.765 27.578 18.125 1 76.12 39 LEU B N 1
ATOM 2820 C CA . LEU B 1 39 ? -0.947 28.688 18.609 1 76.12 39 LEU B CA 1
ATOM 2821 C C . LEU B 1 39 ? -1.268 29.969 17.859 1 76.12 39 LEU B C 1
ATOM 2823 O O . LEU B 1 39 ? -1.926 29.938 16.812 1 76.12 39 LEU B O 1
ATOM 2827 N N . GLY B 1 40 ? -0.924 31.094 18.438 1 75.69 40 GLY B N 1
ATOM 2828 C CA . GLY B 1 40 ? -0.984 32.344 17.719 1 75.69 40 GLY B CA 1
ATOM 2829 C C . GLY B 1 40 ? 0.078 32.469 16.641 1 75.69 40 GLY B C 1
ATOM 2830 O O . GLY B 1 40 ? 1.163 31.906 16.766 1 75.69 40 GLY B O 1
ATOM 2831 N N . GLN B 1 41 ? -0.373 33.219 15.578 1 81.06 41 GLN B N 1
ATOM 2832 C CA . GLN B 1 41 ? 0.581 33.438 14.5 1 81.06 41 GLN B CA 1
ATOM 2833 C C . GLN B 1 41 ? 1.869 34.062 15.023 1 81.06 41 GLN B C 1
ATOM 2835 O O . GLN B 1 41 ? 2.961 33.719 14.555 1 81.06 41 GLN B O 1
ATOM 2840 N N . SER B 1 42 ? 1.635 35 15.852 1 81.81 42 SER B N 1
ATOM 2841 C CA . SER B 1 42 ? 2.811 35.625 16.438 1 81.81 42 SER B CA 1
ATOM 2842 C C . SER B 1 42 ? 3.67 34.625 17.188 1 81.81 42 SER B C 1
ATOM 2844 O O . SER B 1 42 ? 4.898 34.656 17.109 1 81.81 42 SER B O 1
ATOM 2846 N N . ALA B 1 43 ? 2.986 33.781 17.859 1 79.12 43 ALA B N 1
ATOM 2847 C CA . ALA B 1 43 ? 3.711 32.75 18.609 1 79.12 43 ALA B CA 1
ATOM 2848 C C . ALA B 1 43 ? 4.473 31.828 17.672 1 79.12 43 ALA B C 1
ATOM 2850 O O . ALA B 1 43 ? 5.633 31.484 17.922 1 79.12 43 ALA B O 1
ATOM 2851 N N . VAL B 1 44 ? 3.895 31.5 16.625 1 84.75 44 VAL B N 1
ATOM 2852 C CA . VAL B 1 44 ? 4.543 30.641 15.648 1 84.75 44 VAL B CA 1
ATOM 2853 C C . VAL B 1 44 ? 5.707 31.375 14.992 1 84.75 44 VAL B C 1
ATOM 2855 O O . VAL B 1 44 ? 6.797 30.812 14.828 1 84.75 44 VAL B O 1
ATOM 2858 N N . SER B 1 45 ? 5.461 32.594 14.688 1 84.62 45 SER B N 1
ATOM 2859 C CA . SER B 1 45 ? 6.512 33.406 14.086 1 84.62 45 SER B CA 1
ATOM 2860 C C . SER B 1 45 ? 7.711 33.531 15.023 1 84.62 45 SER B C 1
ATOM 2862 O O . SER B 1 45 ? 8.859 33.438 14.586 1 84.62 45 SER B O 1
ATOM 2864 N N . LEU B 1 46 ? 7.285 33.75 16.172 1 81.12 46 LEU B N 1
ATOM 2865 C CA . LEU B 1 46 ? 8.344 33.875 17.172 1 81.12 46 LEU B CA 1
ATOM 2866 C C . LEU B 1 46 ? 9.109 32.562 17.328 1 81.12 46 LEU B C 1
ATOM 2868 O O . LEU B 1 46 ? 10.336 32.562 17.453 1 81.12 46 LEU B O 1
ATOM 2872 N N . GLN B 1 47 ? 8.375 31.516 17.344 1 83.12 47 GLN B N 1
ATOM 2873 C CA . GLN B 1 47 ? 9.016 30.203 17.422 1 83.12 47 GLN B CA 1
ATOM 2874 C C . GLN B 1 47 ? 9.938 29.969 16.219 1 83.12 47 GLN B C 1
ATOM 2876 O O . GLN B 1 47 ? 11.047 29.453 16.375 1 83.12 47 GLN B O 1
ATOM 2881 N N . LEU B 1 48 ? 9.508 30.406 15.078 1 85.25 48 LEU B N 1
ATOM 2882 C CA . LEU B 1 48 ? 10.273 30.203 13.852 1 85.25 48 LEU B CA 1
ATOM 2883 C C . LEU B 1 48 ? 11.523 31.078 13.844 1 85.25 48 LEU B C 1
ATOM 2885 O O . LEU B 1 48 ? 12.602 30.625 13.461 1 85.25 48 LEU B O 1
ATOM 2889 N N . SER B 1 49 ? 11.281 32.312 14.242 1 82.69 49 SER B N 1
ATOM 2890 C CA . SER B 1 49 ? 12.414 33.219 14.328 1 82.69 49 SER B CA 1
ATOM 2891 C C . SER B 1 49 ? 13.445 32.719 15.336 1 82.69 49 SER B C 1
ATOM 2893 O O . SER B 1 49 ? 14.648 32.781 15.086 1 82.69 49 SER B O 1
ATOM 2895 N N . ALA B 1 50 ? 12.852 32.312 16.391 1 78.44 50 ALA B N 1
ATOM 2896 C CA . ALA B 1 50 ? 13.742 31.781 17.422 1 78.44 50 ALA B CA 1
ATOM 2897 C C . ALA B 1 50 ? 14.5 30.562 16.906 1 78.44 50 ALA B C 1
ATOM 2899 O O . ALA B 1 50 ? 15.695 30.406 17.172 1 78.44 50 ALA B O 1
ATOM 2900 N N . LEU B 1 51 ? 13.883 29.672 16.188 1 80.25 51 LEU B N 1
ATOM 2901 C CA . LEU B 1 51 ? 14.5 28.469 15.625 1 80.25 51 LEU B CA 1
ATOM 2902 C C . LEU B 1 51 ? 15.617 28.844 14.648 1 80.25 51 LEU B C 1
ATOM 2904 O O . LEU B 1 51 ? 16.719 28.281 14.719 1 80.25 51 LEU B O 1
ATOM 2908 N N . GLU B 1 52 ? 15.328 29.812 13.82 1 81.19 52 GLU B N 1
ATOM 2909 C CA . GLU B 1 52 ? 16.312 30.25 12.844 1 81.19 52 GLU B CA 1
ATOM 2910 C C . GLU B 1 52 ? 17.516 30.906 13.523 1 81.19 52 GLU B C 1
ATOM 2912 O O . GLU B 1 52 ? 18.672 30.672 13.133 1 81.19 52 GLU B O 1
ATOM 2917 N N . GLU B 1 53 ? 17.172 31.641 14.461 1 78.94 53 GLU B N 1
ATOM 2918 C CA . GLU B 1 53 ? 18.234 32.312 15.211 1 78.94 53 GLU B CA 1
ATOM 2919 C C . GLU B 1 53 ? 19.109 31.312 15.945 1 78.94 53 GLU B C 1
ATOM 2921 O O . GLU B 1 53 ? 20.344 31.406 15.906 1 78.94 53 GLU B O 1
ATOM 2926 N N . GLU B 1 54 ? 18.453 30.375 16.547 1 76 54 GLU B N 1
ATOM 2927 C CA . GLU B 1 54 ? 19.188 29.406 17.328 1 76 54 GLU B CA 1
ATOM 2928 C C . GLU B 1 54 ? 19.984 28.469 16.422 1 76 54 GLU B C 1
ATOM 2930 O O . GLU B 1 54 ? 21.078 28.031 16.781 1 76 54 GLU B O 1
ATOM 2935 N N . MET B 1 55 ? 19.484 28.156 15.266 1 76.56 55 MET B N 1
ATOM 2936 C CA . MET B 1 55 ? 20.156 27.234 14.352 1 76.56 55 MET B CA 1
ATOM 2937 C C . MET B 1 55 ? 21.141 27.969 13.453 1 76.56 55 MET B C 1
ATOM 2939 O O . MET B 1 55 ? 21.969 27.344 12.789 1 76.56 55 MET B O 1
ATOM 2943 N N . ALA B 1 56 ? 21.109 29.234 13.477 1 77.69 56 ALA B N 1
ATOM 2944 C CA . ALA B 1 56 ? 21.984 30.094 12.711 1 77.69 56 ALA B CA 1
ATOM 2945 C C . ALA B 1 56 ? 21.984 29.734 11.234 1 77.69 56 ALA B C 1
ATOM 2947 O O . ALA B 1 56 ? 23.016 29.766 10.57 1 77.69 56 ALA B O 1
ATOM 2948 N N . VAL B 1 57 ? 20.953 29.188 10.773 1 78.12 57 VAL B N 1
ATOM 2949 C CA . VAL B 1 57 ? 20.75 28.844 9.367 1 78.12 57 VAL B CA 1
ATOM 2950 C C . VAL B 1 57 ? 19.406 29.375 8.898 1 78.12 57 VAL B C 1
ATOM 2952 O O . VAL B 1 57 ? 18.406 29.297 9.625 1 78.12 57 VAL B O 1
ATOM 2955 N N . PRO B 1 58 ? 19.422 29.969 7.758 1 82 58 PRO B N 1
ATOM 2956 C CA . PRO B 1 58 ? 18.125 30.406 7.23 1 82 58 PRO B CA 1
ATOM 2957 C C . PRO B 1 58 ? 17.234 29.234 6.824 1 82 58 PRO B C 1
ATOM 2959 O O . PRO B 1 58 ? 17.656 28.375 6.047 1 82 58 PRO B O 1
ATOM 2962 N N . LEU B 1 59 ? 16.125 29.141 7.473 1 85.12 59 LEU B N 1
ATOM 2963 C CA . LEU B 1 59 ? 15.203 28.047 7.18 1 85.12 59 LEU B CA 1
ATOM 2964 C C . LEU B 1 59 ? 14.086 28.5 6.246 1 85.12 59 LEU B C 1
ATOM 2966 O O . LEU B 1 59 ? 13.508 27.688 5.523 1 85.12 59 LEU B O 1
ATOM 2970 N N . LEU B 1 60 ? 13.883 29.781 6.309 1 85.25 60 LEU B N 1
ATOM 2971 C CA . LEU B 1 60 ? 12.828 30.391 5.516 1 85.25 60 LEU B CA 1
ATOM 2972 C C . LEU B 1 60 ? 13.336 31.641 4.793 1 85.25 60 LEU B C 1
ATOM 2974 O O . LEU B 1 60 ? 14.234 32.312 5.285 1 85.25 60 LEU B O 1
ATOM 2978 N N . GLU B 1 61 ? 12.938 31.703 3.553 1 81.38 61 GLU B N 1
ATOM 2979 C CA . GLU B 1 61 ? 13.297 32.906 2.814 1 81.38 61 GLU B CA 1
ATOM 2980 C C . GLU B 1 61 ? 12.055 33.625 2.293 1 81.38 61 GLU B C 1
ATOM 2982 O O . GLU B 1 61 ? 11.07 32.969 1.93 1 81.38 61 GLU B O 1
ATOM 2987 N N . ARG B 1 62 ? 12.055 34.781 2.441 1 72.31 62 ARG B N 1
ATOM 2988 C CA . ARG B 1 62 ? 10.93 35.594 1.98 1 72.31 62 ARG B CA 1
ATOM 2989 C C . ARG B 1 62 ? 11.023 35.844 0.48 1 72.31 62 ARG B C 1
ATOM 2991 O O . ARG B 1 62 ? 12.086 36.219 -0.029 1 72.31 62 ARG B O 1
ATOM 2998 N N . GLN B 1 63 ? 10.25 35.375 -0.252 1 69.12 63 GLN B N 1
ATOM 2999 C CA . GLN B 1 63 ? 10.109 35.75 -1.655 1 69.12 63 GLN B CA 1
ATOM 3000 C C . GLN B 1 63 ? 8.867 36.625 -1.874 1 69.12 63 GLN B C 1
ATOM 3002 O O . GLN B 1 63 ? 7.777 36.094 -2.104 1 69.12 63 GLN B O 1
ATOM 3007 N N . GLY B 1 64 ? 9.023 37.875 -1.764 1 61.28 64 GLY B N 1
ATOM 3008 C CA . GLY B 1 64 ? 7.891 38.781 -1.774 1 61.28 64 GLY B CA 1
ATOM 3009 C C . GLY B 1 64 ? 7 38.656 -0.556 1 61.28 64 GLY B C 1
ATOM 3010 O O . GLY B 1 64 ? 7.465 38.75 0.579 1 61.28 64 GLY B O 1
ATOM 3011 N N . ARG B 1 65 ? 5.734 38.188 -0.753 1 61.75 65 ARG B N 1
ATOM 3012 C CA . ARG B 1 65 ? 4.773 38.062 0.336 1 61.75 65 ARG B CA 1
ATOM 3013 C C . ARG B 1 65 ? 4.723 36.625 0.846 1 61.75 65 ARG B C 1
ATOM 3015 O O . ARG B 1 65 ? 4.109 36.344 1.879 1 61.75 65 ARG B O 1
ATOM 3022 N N . ASN B 1 66 ? 5.465 35.781 0.198 1 67.19 66 ASN B N 1
ATOM 3023 C CA . ASN B 1 66 ? 5.352 34.375 0.545 1 67.19 66 ASN B CA 1
ATOM 3024 C C . ASN B 1 66 ? 6.605 33.875 1.255 1 67.19 66 ASN B C 1
ATOM 3026 O O . ASN B 1 66 ? 7.703 34.375 1.015 1 67.19 66 ASN B O 1
ATOM 3030 N N . LEU B 1 67 ? 6.379 33.031 2.254 1 75.62 67 LEU B N 1
ATOM 3031 C CA . LEU B 1 67 ? 7.473 32.344 2.932 1 75.62 67 LEU B CA 1
ATOM 3032 C C . LEU B 1 67 ? 7.797 31.016 2.24 1 75.62 67 LEU B C 1
ATOM 3034 O O . LEU B 1 67 ? 6.902 30.219 1.992 1 75.62 67 LEU B O 1
ATOM 3038 N N . ARG B 1 68 ? 9.047 31.016 1.761 1 80.5 68 ARG B N 1
ATOM 3039 C CA . ARG B 1 68 ? 9.508 29.781 1.138 1 80.5 68 ARG B CA 1
ATOM 3040 C C . ARG B 1 68 ? 10.523 29.062 2.021 1 80.5 68 ARG B C 1
ATOM 3042 O O . ARG B 1 68 ? 11.328 29.703 2.693 1 80.5 68 ARG B O 1
ATOM 3049 N N . VAL B 1 69 ? 10.461 27.766 1.918 1 80.88 69 VAL B N 1
ATOM 3050 C CA . VAL B 1 69 ? 11.398 26.953 2.674 1 80.88 69 VAL B CA 1
ATOM 3051 C C . VAL B 1 69 ? 12.727 26.859 1.916 1 80.88 69 VAL B C 1
ATOM 3053 O O . VAL B 1 69 ? 12.734 26.625 0.706 1 80.88 69 VAL B O 1
ATOM 3056 N N . THR B 1 70 ? 13.883 27.234 2.566 1 79.81 70 THR B N 1
ATOM 3057 C CA . THR B 1 70 ? 15.219 27.141 1.98 1 79.81 70 THR B CA 1
ATOM 3058 C C . THR B 1 70 ? 15.656 25.688 1.84 1 79.81 70 THR B C 1
ATOM 3060 O O . THR B 1 70 ? 14.969 24.781 2.311 1 79.81 70 THR B O 1
ATOM 3063 N N . ARG B 1 71 ? 16.672 25.531 1.187 1 72 71 ARG B N 1
ATOM 3064 C CA . ARG B 1 71 ? 17.281 24.203 1.097 1 72 71 ARG B CA 1
ATOM 3065 C C . ARG B 1 71 ? 17.594 23.641 2.482 1 72 71 ARG B C 1
ATOM 3067 O O . ARG B 1 71 ? 17.328 22.469 2.754 1 72 71 ARG B O 1
ATOM 3074 N N . GLU B 1 72 ? 18.031 24.531 3.256 1 73.94 72 GLU B N 1
ATOM 3075 C CA . GLU B 1 72 ? 18.328 24.172 4.641 1 73.94 72 GLU B CA 1
ATOM 3076 C C . GLU B 1 72 ? 17.047 23.844 5.41 1 73.94 72 GLU B C 1
ATOM 3078 O O . GLU B 1 72 ? 17.016 22.938 6.234 1 73.94 72 GLU B O 1
ATOM 3083 N N . GLY B 1 73 ? 16.109 24.562 5.047 1 78 73 GLY B N 1
ATOM 3084 C CA . GLY B 1 73 ? 14.812 24.328 5.672 1 78 73 GLY B CA 1
ATOM 3085 C C . GLY B 1 73 ? 14.211 22.984 5.301 1 78 73 GLY B C 1
ATOM 3086 O O . GLY B 1 73 ? 13.695 22.266 6.164 1 78 73 GLY B O 1
ATOM 3087 N N . MET B 1 74 ? 14.359 22.719 4.105 1 76.25 74 MET B N 1
ATOM 3088 C CA . MET B 1 74 ? 13.828 21.438 3.656 1 76.25 74 MET B CA 1
ATOM 3089 C C . MET B 1 74 ? 14.586 20.281 4.289 1 76.25 74 MET B C 1
ATOM 3091 O O . MET B 1 74 ? 13.992 19.266 4.676 1 76.25 74 MET B O 1
ATOM 3095 N N . ALA B 1 75 ? 15.82 20.547 4.449 1 68.81 75 ALA B N 1
ATOM 3096 C CA . ALA B 1 75 ? 16.641 19.562 5.129 1 68.81 75 ALA B CA 1
ATOM 3097 C C . ALA B 1 75 ? 16.219 19.391 6.582 1 68.81 75 ALA B C 1
ATOM 3099 O O . ALA B 1 75 ? 16.094 18.266 7.074 1 68.81 75 ALA B O 1
ATOM 3100 N N . LEU B 1 76 ? 15.93 20.422 7.199 1 73.06 76 LEU B N 1
ATOM 3101 C CA . LEU B 1 76 ? 15.477 20.375 8.586 1 73.06 76 LEU B CA 1
ATOM 3102 C C . LEU B 1 76 ? 14.109 19.719 8.688 1 73.06 76 LEU B C 1
ATOM 3104 O O . LEU B 1 76 ? 13.859 18.922 9.594 1 73.06 76 LEU B O 1
ATOM 3108 N N . TYR B 1 77 ? 13.336 20.078 7.754 1 77.38 77 TYR B N 1
ATOM 3109 C CA . TYR B 1 77 ? 12 19.5 7.758 1 77.38 77 TYR B CA 1
ATOM 3110 C C . TYR B 1 77 ? 12.055 17.984 7.652 1 77.38 77 TYR B C 1
ATOM 3112 O O . TYR B 1 77 ? 11.375 17.281 8.391 1 77.38 77 TYR B O 1
ATOM 3120 N N . GLU B 1 78 ? 12.844 17.625 6.902 1 65.62 78 GLU B N 1
ATOM 3121 C CA . GLU B 1 78 ? 13 16.188 6.699 1 65.62 78 GLU B CA 1
ATOM 3122 C C . GLU B 1 78 ? 13.516 15.5 7.957 1 65.62 78 GLU B C 1
ATOM 3124 O O . GLU B 1 78 ? 13.117 14.383 8.273 1 65.62 78 GLU B O 1
ATOM 3129 N N . LEU B 1 79 ? 14.242 16.328 8.672 1 60.19 79 LEU B N 1
ATOM 3130 C CA . LEU B 1 79 ? 14.844 15.789 9.891 1 60.19 79 LEU B CA 1
ATOM 3131 C C . LEU B 1 79 ? 13.875 15.883 11.062 1 60.19 79 LEU B C 1
ATOM 3133 O O . LEU B 1 79 ? 13.781 14.961 11.875 1 60.19 79 LEU B O 1
ATOM 3137 N N . ALA B 1 80 ? 13.156 16.938 11.055 1 68.25 80 ALA B N 1
ATOM 3138 C CA . ALA B 1 80 ? 12.383 17.266 12.25 1 68.25 80 ALA B CA 1
ATOM 3139 C C . ALA B 1 80 ? 11.008 16.609 12.211 1 68.25 80 ALA B C 1
ATOM 3141 O O . ALA B 1 80 ? 10.477 16.219 13.258 1 68.25 80 ALA B O 1
ATOM 3142 N N . ARG B 1 81 ? 10.508 16.5 11.086 1 69 81 ARG B N 1
ATOM 3143 C CA . ARG B 1 81 ? 9.125 16.062 10.93 1 69 81 ARG B CA 1
ATOM 3144 C C . ARG B 1 81 ? 8.891 14.719 11.602 1 69 81 ARG B C 1
ATOM 3146 O O . ARG B 1 81 ? 7.98 14.578 12.422 1 69 81 ARG B O 1
ATOM 3153 N N . PRO B 1 82 ? 9.711 13.867 11.508 1 57.12 82 PRO B N 1
ATOM 3154 C CA . PRO B 1 82 ? 9.492 12.586 12.188 1 57.12 82 PRO B CA 1
ATOM 3155 C C . PRO B 1 82 ? 9.633 12.695 13.711 1 57.12 82 PRO B C 1
ATOM 3157 O O . PRO B 1 82 ? 8.93 12 14.445 1 57.12 82 PRO B O 1
ATOM 3160 N N . LEU B 1 83 ? 10.398 13.547 14.117 1 55.53 83 LEU B N 1
ATOM 3161 C CA . LEU B 1 83 ? 10.617 13.75 15.547 1 55.53 83 LEU B CA 1
ATOM 3162 C C . LEU B 1 83 ? 9.391 14.367 16.203 1 55.53 83 LEU B C 1
ATOM 3164 O O . LEU B 1 83 ? 8.969 13.938 17.281 1 55.53 83 LEU B O 1
ATOM 3168 N N . ILE B 1 84 ? 8.852 15.281 15.516 1 62 84 ILE B N 1
ATOM 3169 C CA . ILE B 1 84 ? 7.688 15.969 16.047 1 62 84 ILE B CA 1
ATOM 3170 C C . ILE B 1 84 ? 6.477 15.039 16.031 1 62 84 ILE B C 1
ATOM 3172 O O . ILE B 1 84 ? 5.73 14.961 17 1 62 84 ILE B O 1
ATOM 3176 N N . GLU B 1 85 ? 6.32 14.383 15.016 1 59.25 85 GLU B N 1
ATOM 3177 C CA . GLU B 1 85 ? 5.227 13.422 14.914 1 59.25 85 GLU B CA 1
ATOM 3178 C C . GLU B 1 85 ? 5.355 12.328 15.969 1 59.25 85 GLU B C 1
ATOM 3180 O O . GLU B 1 85 ? 4.359 11.898 16.547 1 59.25 85 GLU B O 1
ATOM 3185 N N . GLY B 1 86 ? 6.473 11.914 16.297 1 53.06 86 GLY B N 1
ATOM 3186 C CA . GLY B 1 86 ? 6.762 10.961 17.344 1 53.06 86 GLY B CA 1
ATOM 3187 C C . GLY B 1 86 ? 6.41 11.477 18.734 1 53.06 86 GLY B C 1
ATOM 3188 O O . GLY B 1 86 ? 5.805 10.758 19.531 1 53.06 86 GLY B O 1
ATOM 3189 N N . ILE B 1 87 ? 6.695 12.648 18.969 1 51.56 87 ILE B N 1
ATOM 3190 C CA . ILE B 1 87 ? 6.426 13.266 20.266 1 51.56 87 ILE B CA 1
ATOM 3191 C C . ILE B 1 87 ? 4.918 13.445 20.453 1 51.56 87 ILE B C 1
ATOM 3193 O O . ILE B 1 87 ? 4.379 13.164 21.516 1 51.56 87 ILE B O 1
ATOM 3197 N N . ASP B 1 88 ? 4.352 13.812 19.391 1 52.59 88 ASP B N 1
ATOM 3198 C CA . ASP B 1 88 ? 2.918 14.062 19.469 1 52.59 88 ASP B CA 1
ATOM 3199 C C . ASP B 1 88 ? 2.139 12.758 19.594 1 52.59 88 ASP B C 1
ATOM 3201 O O . ASP B 1 88 ? 1.057 12.727 20.188 1 52.59 88 ASP B O 1
ATOM 3205 N N . GLY B 1 89 ? 2.729 11.75 19.078 1 49.34 89 GLY B N 1
ATOM 3206 C CA . GLY B 1 89 ? 2.115 10.43 19.156 1 49.34 89 GLY B CA 1
ATOM 3207 C C . GLY B 1 89 ? 2.557 9.633 20.375 1 49.34 89 GLY B C 1
ATOM 3208 O O . GLY B 1 89 ? 2.234 8.445 20.484 1 49.34 89 GLY B O 1
ATOM 3209 N N . ILE B 1 90 ? 3.172 10.289 21.219 1 46.72 90 ILE B N 1
ATOM 3210 C CA . ILE B 1 90 ? 3.822 9.578 22.312 1 46.72 90 ILE B CA 1
ATOM 3211 C C . ILE B 1 90 ? 2.768 8.938 23.203 1 46.72 90 ILE B C 1
ATOM 3213 O O . ILE B 1 90 ? 2.957 7.824 23.703 1 46.72 90 ILE B O 1
ATOM 3217 N N . ASP B 1 91 ? 1.833 9.727 23.406 1 45.16 91 ASP B N 1
ATOM 3218 C CA . ASP B 1 91 ? 0.824 9.148 24.281 1 45.16 91 ASP B CA 1
ATOM 3219 C C . ASP B 1 91 ? 0.194 7.91 23.656 1 45.16 91 ASP B C 1
ATOM 3221 O O . ASP B 1 91 ? 0.006 6.891 24.328 1 45.16 91 ASP B O 1
ATOM 3225 N N . GLU B 1 92 ? -0.169 8.062 22.438 1 43.47 92 GLU B N 1
ATOM 3226 C CA . GLU B 1 92 ? -0.704 6.887 21.766 1 43.47 92 GLU B CA 1
ATOM 3227 C C . GLU B 1 92 ? 0.33 5.766 21.703 1 43.47 92 GLU B C 1
ATOM 3229 O O . GLU B 1 92 ? 0.002 4.602 21.938 1 43.47 92 GLU B O 1
ATOM 3234 N N . SER B 1 93 ? 1.506 6.289 21.547 1 44 93 SER B N 1
ATOM 3235 C CA . SER B 1 93 ? 2.607 5.332 21.547 1 44 93 SER B CA 1
ATOM 3236 C C . SER B 1 93 ? 2.822 4.758 22.953 1 44 93 SER B C 1
ATOM 3238 O O . SER B 1 93 ? 3.092 3.562 23.094 1 44 93 SER B O 1
ATOM 3240 N N . LEU B 1 94 ? 2.684 5.68 23.828 1 41.34 94 LEU B N 1
ATOM 3241 C CA . LEU B 1 94 ? 2.793 5.23 25.219 1 41.34 94 LEU B CA 1
ATOM 3242 C C . LEU B 1 94 ? 1.658 4.273 25.562 1 41.34 94 LEU B C 1
ATOM 3244 O O . LEU B 1 94 ? 1.887 3.236 26.188 1 41.34 94 LEU B O 1
ATOM 3248 N N . ARG B 1 95 ? 0.548 4.699 25.266 1 41.31 95 ARG B N 1
ATOM 3249 C CA . ARG B 1 95 ? -0.558 3.781 25.516 1 41.31 95 ARG B CA 1
ATOM 3250 C C . ARG B 1 95 ? -0.354 2.463 24.781 1 41.31 95 ARG B C 1
ATOM 3252 O O . ARG B 1 95 ? -0.605 1.391 25.344 1 41.31 95 ARG B O 1
ATOM 3259 N N . GLN B 1 96 ? 0.048 2.684 23.609 1 41.84 96 GLN B N 1
ATOM 3260 C CA . GLN B 1 96 ? 0.366 1.466 22.859 1 41.84 96 GLN B CA 1
ATOM 3261 C C . GLN B 1 96 ? 1.525 0.715 23.516 1 41.84 96 GLN B C 1
ATOM 3263 O O . GLN B 1 96 ? 1.504 -0.514 23.609 1 41.84 96 GLN B O 1
ATOM 3268 N N . THR B 1 97 ? 2.482 1.541 23.875 1 40.34 97 THR B N 1
ATOM 3269 C CA . THR B 1 97 ? 3.592 0.963 24.625 1 40.34 97 THR B CA 1
ATOM 3270 C C . THR B 1 97 ? 3.111 0.419 25.969 1 40.34 97 THR B C 1
ATOM 3272 O O . THR B 1 97 ? 3.506 -0.675 26.375 1 40.34 97 THR B O 1
ATOM 3275 N N . LEU B 1 98 ? 2.502 1.315 26.641 1 39.91 98 LEU B N 1
ATOM 3276 C CA . LEU B 1 98 ? 2.008 0.827 27.922 1 39.91 98 LEU B CA 1
ATOM 3277 C C . LEU B 1 98 ? 1.027 -0.323 27.719 1 39.91 98 LEU B C 1
ATOM 3279 O O . LEU B 1 98 ? 1.012 -1.273 28.5 1 39.91 98 LEU B O 1
ATOM 3283 N N . SER B 1 99 ? 0.124 -0.032 26.906 1 40.09 99 SER B N 1
ATOM 3284 C CA . SER B 1 99 ? -0.715 -1.185 26.594 1 40.09 99 SER B CA 1
ATOM 3285 C C . SER B 1 99 ? 0.088 -2.283 25.906 1 40.09 99 SER B C 1
ATOM 3287 O O . SER B 1 99 ? -0.234 -3.467 26.031 1 40.09 99 SER B O 1
ATOM 3289 N N . GLY B 1 100 ? 1.063 -1.894 25.094 1 42.22 100 GLY B N 1
ATOM 3290 C CA . GLY B 1 100 ? 1.988 -2.828 24.484 1 42.22 100 GLY B CA 1
ATOM 3291 C C . GLY B 1 100 ? 2.967 -3.441 25.453 1 42.22 100 GLY B C 1
ATOM 3292 O O . GLY B 1 100 ? 3.797 -4.27 25.078 1 42.22 100 GLY B O 1
ATOM 3293 N N . MET B 1 101 ? 3.432 -2.699 26.453 1 39.12 101 MET B N 1
ATOM 3294 C CA . MET B 1 101 ? 4.328 -3.4 27.375 1 39.12 101 MET B CA 1
ATOM 3295 C C . MET B 1 101 ? 3.92 -4.863 27.516 1 39.12 101 MET B C 1
ATOM 3297 O O . MET B 1 101 ? 4.762 -5.758 27.453 1 39.12 101 MET B O 1
ATOM 3301 N N . ASP B 1 102 ? 2.914 -5.07 28.312 1 41.09 102 ASP B N 1
ATOM 3302 C CA . ASP B 1 102 ? 2.625 -6.496 28.422 1 41.09 102 ASP B CA 1
ATOM 3303 C C . ASP B 1 102 ? 1.774 -6.977 27.25 1 41.09 102 ASP B C 1
ATOM 3305 O O . ASP B 1 102 ? 1.341 -8.133 27.219 1 41.09 102 ASP B O 1
ATOM 3309 N N . THR B 1 103 ? 1.188 -6.105 26.453 1 50.59 103 THR B N 1
ATOM 3310 C CA . THR B 1 103 ? 0.215 -6.66 25.516 1 50.59 103 THR B CA 1
ATOM 3311 C C . THR B 1 103 ? 0.899 -7.125 24.234 1 50.59 103 THR B C 1
ATOM 3313 O O . THR B 1 103 ? 1.893 -6.535 23.812 1 50.59 103 THR B O 1
ATOM 3316 N N . GLY B 1 104 ? 1.128 -8.32 23.922 1 72.38 104 GLY B N 1
ATOM 3317 C CA . GLY B 1 104 ? 1.596 -9.266 22.922 1 72.38 104 GLY B CA 1
ATOM 3318 C C . GLY B 1 104 ? 1.283 -8.828 21.5 1 72.38 104 GLY B C 1
ATOM 3319 O O . GLY B 1 104 ? 1.019 -9.664 20.641 1 72.38 104 GLY B O 1
ATOM 3320 N N . GLU B 1 105 ? 1.339 -7.285 21.266 1 81.94 105 GLU B N 1
ATOM 3321 C CA . GLU B 1 105 ? 1.027 -6.902 19.891 1 81.94 105 GLU B CA 1
ATOM 3322 C C . GLU B 1 105 ? 2.277 -6.434 19.156 1 81.94 105 GLU B C 1
ATOM 3324 O O . GLU B 1 105 ? 3.123 -5.746 19.734 1 81.94 105 GLU B O 1
ATOM 3329 N N . LEU B 1 106 ? 2.451 -6.746 17.953 1 89.62 106 LEU B N 1
ATOM 3330 C CA . LEU B 1 106 ? 3.535 -6.363 17.047 1 89.62 106 LEU B CA 1
ATOM 3331 C C . LEU B 1 106 ? 2.982 -5.754 15.758 1 89.62 106 LEU B C 1
ATOM 3333 O O . LEU B 1 106 ? 2.256 -6.418 15.016 1 89.62 106 LEU B O 1
ATOM 3337 N N . ASN B 1 107 ? 3.248 -4.387 15.555 1 92.5 107 ASN B N 1
ATOM 3338 C CA . ASN B 1 107 ? 2.793 -3.668 14.375 1 92.5 107 ASN B CA 1
ATOM 3339 C C . ASN B 1 107 ? 3.912 -3.514 13.344 1 92.5 107 ASN B C 1
ATOM 3341 O O . ASN B 1 107 ? 4.926 -2.871 13.617 1 92.5 107 ASN B O 1
ATOM 3345 N N . ILE B 1 108 ? 3.693 -4.117 12.141 1 95.25 108 ILE B N 1
ATOM 3346 C CA . ILE B 1 108 ? 4.695 -4.098 11.078 1 95.25 108 ILE B CA 1
ATOM 3347 C C . ILE B 1 108 ? 4.113 -3.445 9.828 1 95.25 108 ILE B C 1
ATOM 3349 O O . ILE B 1 108 ? 3.057 -3.854 9.344 1 95.25 108 ILE B O 1
ATOM 3353 N N . ALA B 1 109 ? 4.805 -2.414 9.352 1 95.81 109 ALA B N 1
ATOM 3354 C CA . ALA B 1 109 ? 4.426 -1.812 8.078 1 95.81 109 ALA B CA 1
ATOM 3355 C C . ALA B 1 109 ? 5.25 -2.391 6.93 1 95.81 109 ALA B C 1
ATOM 3357 O O . ALA B 1 109 ? 6.449 -2.625 7.078 1 95.81 109 ALA B O 1
ATOM 3358 N N . ALA B 1 110 ? 4.566 -2.688 5.836 1 95.31 110 ALA B N 1
ATOM 3359 C CA . ALA B 1 110 ? 5.234 -3.176 4.629 1 95.31 110 ALA B CA 1
ATOM 3360 C C . ALA B 1 110 ? 4.34 -3.016 3.404 1 95.31 110 ALA B C 1
ATOM 3362 O O . ALA B 1 110 ? 3.117 -2.912 3.527 1 95.31 110 ALA B O 1
ATOM 3363 N N . GLY B 1 111 ? 5.004 -2.902 2.291 1 92 111 GLY B N 1
ATOM 3364 C CA . GLY B 1 111 ? 4.238 -2.949 1.058 1 92 111 GLY B CA 1
ATOM 3365 C C . GLY B 1 111 ? 3.607 -4.305 0.797 1 92 111 GLY B C 1
ATOM 3366 O O . GLY B 1 111 ? 4.031 -5.312 1.368 1 92 111 GLY B O 1
ATOM 3367 N N . GLU B 1 112 ? 2.695 -4.355 -0.093 1 90.94 112 GLU B N 1
ATOM 3368 C CA . GLU B 1 112 ? 1.909 -5.555 -0.359 1 90.94 112 GLU B CA 1
ATOM 3369 C C . GLU B 1 112 ? 2.801 -6.711 -0.798 1 90.94 112 GLU B C 1
ATOM 3371 O O . GLU B 1 112 ? 2.664 -7.832 -0.299 1 90.94 112 GLU B O 1
ATOM 3376 N N . SER B 1 113 ? 3.641 -6.434 -1.659 1 91.69 113 SER B N 1
ATOM 3377 C CA . SER B 1 113 ? 4.492 -7.504 -2.164 1 91.69 113 SER B CA 1
ATOM 3378 C C . SER B 1 113 ? 5.379 -8.07 -1.06 1 91.69 113 SER B C 1
ATOM 3380 O O . SER B 1 113 ? 5.648 -9.273 -1.03 1 91.69 113 SER B O 1
ATOM 3382 N N . THR B 1 114 ? 5.855 -7.191 -0.263 1 93.75 114 THR B N 1
ATOM 3383 C CA . THR B 1 114 ? 6.664 -7.637 0.867 1 93.75 114 THR B CA 1
ATOM 3384 C C . THR B 1 114 ? 5.844 -8.523 1.799 1 93.75 114 THR B C 1
ATOM 3386 O O . THR B 1 114 ? 6.324 -9.57 2.25 1 93.75 114 THR B O 1
ATOM 3389 N N . ILE B 1 115 ? 4.668 -8.141 2.059 1 95.19 115 ILE B N 1
ATOM 3390 C CA . ILE B 1 115 ? 3.771 -8.891 2.938 1 95.19 115 ILE B CA 1
ATOM 3391 C C . ILE B 1 115 ? 3.436 -10.234 2.309 1 95.19 115 ILE B C 1
ATOM 3393 O O . ILE B 1 115 ? 3.309 -11.242 3.012 1 95.19 115 ILE B O 1
ATOM 3397 N N . LEU B 1 116 ? 3.414 -10.305 1.029 1 94.06 116 LEU B N 1
ATOM 3398 C CA . LEU B 1 116 ? 2.994 -11.508 0.315 1 94.06 116 LEU B CA 1
ATOM 3399 C C . LEU B 1 116 ? 4.145 -12.5 0.192 1 94.06 116 LEU B C 1
ATOM 3401 O O . LEU B 1 116 ? 3.939 -13.711 0.271 1 94.06 116 LEU B O 1
ATOM 3405 N N . HIS B 1 117 ? 5.352 -11.953 0.047 1 93.69 117 HIS B N 1
ATOM 3406 C CA . HIS B 1 117 ? 6.383 -12.852 -0.46 1 93.69 117 HIS B CA 1
ATOM 3407 C C . HIS B 1 117 ? 7.555 -12.945 0.51 1 93.69 117 HIS B C 1
ATOM 3409 O O . HIS B 1 117 ? 8.305 -13.93 0.492 1 93.69 117 HIS B O 1
ATOM 3415 N N . LEU B 1 118 ? 7.719 -11.977 1.293 1 93.06 118 LEU B N 1
ATOM 3416 C CA . LEU B 1 118 ? 8.883 -11.977 2.172 1 93.06 118 LEU B CA 1
ATOM 3417 C C . LEU B 1 118 ? 8.477 -12.281 3.611 1 93.06 118 LEU B C 1
ATOM 3419 O O . LEU B 1 118 ? 9.148 -13.047 4.305 1 93.06 118 LEU B O 1
ATOM 3423 N N . LEU B 1 119 ? 7.363 -11.805 4.059 1 94.81 119 LEU B N 1
ATOM 3424 C CA . LEU B 1 119 ? 7.008 -11.805 5.477 1 94.81 119 LEU B CA 1
ATOM 3425 C C . LEU B 1 119 ? 6.363 -13.125 5.871 1 94.81 119 LEU B C 1
ATOM 3427 O O . LEU B 1 119 ? 6.375 -13.5 7.047 1 94.81 119 LEU B O 1
ATOM 3431 N N . PRO B 1 120 ? 5.73 -13.867 4.938 1 92.25 120 PRO B N 1
ATOM 3432 C CA . PRO B 1 120 ? 4.953 -15.031 5.375 1 92.25 120 PRO B CA 1
ATOM 3433 C C . PRO B 1 120 ? 5.773 -16 6.219 1 92.25 120 PRO B C 1
ATOM 3435 O O . PRO B 1 120 ? 5.324 -16.438 7.285 1 92.25 120 PRO B O 1
ATOM 3438 N N . THR B 1 121 ? 6.969 -16.266 5.84 1 90.81 121 THR B N 1
ATOM 3439 C CA . THR B 1 121 ? 7.805 -17.203 6.586 1 90.81 121 THR B CA 1
ATOM 3440 C C . THR B 1 121 ? 8.203 -16.625 7.938 1 90.81 121 THR B C 1
ATOM 3442 O O . THR B 1 121 ? 8.25 -17.328 8.938 1 90.81 121 THR B O 1
ATOM 3445 N N . LEU B 1 122 ? 8.406 -15.391 7.934 1 93.5 122 LEU B N 1
ATOM 3446 C CA . LEU B 1 122 ? 8.789 -14.703 9.164 1 93.5 122 LEU B CA 1
ATOM 3447 C C . LEU B 1 122 ? 7.625 -14.656 10.141 1 93.5 122 LEU B C 1
ATOM 3449 O O . LEU B 1 122 ? 7.805 -14.875 11.344 1 93.5 122 LEU B O 1
ATOM 3453 N N . VAL B 1 123 ? 6.531 -14.328 9.633 1 92.81 123 VAL B N 1
ATOM 3454 C CA . VAL B 1 123 ? 5.328 -14.25 10.453 1 92.81 123 VAL B CA 1
ATOM 3455 C C . VAL B 1 123 ? 5.004 -15.625 11.031 1 92.81 123 VAL B C 1
ATOM 3457 O O . VAL B 1 123 ? 4.645 -15.75 12.203 1 92.81 123 VAL B O 1
ATOM 3460 N N . ARG B 1 124 ? 5.062 -16.672 10.188 1 91.31 124 ARG B N 1
ATOM 3461 C CA . ARG B 1 124 ? 4.816 -18.031 10.641 1 91.31 124 ARG B CA 1
ATOM 3462 C C . ARG B 1 124 ? 5.773 -18.422 11.766 1 91.31 124 ARG B C 1
ATOM 3464 O O . ARG B 1 124 ? 5.348 -18.938 12.797 1 91.31 124 ARG B O 1
ATOM 3471 N N . ARG B 1 125 ? 7.039 -18.141 11.617 1 91.69 125 ARG B N 1
ATOM 3472 C CA . ARG B 1 125 ? 8.047 -18.469 12.625 1 91.69 125 ARG B CA 1
ATOM 3473 C C . ARG B 1 125 ? 7.797 -17.688 13.922 1 91.69 125 ARG B C 1
ATOM 3475 O O . ARG B 1 125 ? 7.973 -18.234 15.016 1 91.69 125 ARG B O 1
ATOM 3482 N N . ASN B 1 126 ? 7.473 -16.484 13.75 1 91.44 126 ASN B N 1
ATOM 3483 C CA . ASN B 1 126 ? 7.164 -15.672 14.93 1 91.44 126 ASN B CA 1
ATOM 3484 C C . ASN B 1 126 ? 5.992 -16.25 15.711 1 91.44 126 ASN B C 1
ATOM 3486 O O . ASN B 1 126 ? 6.016 -16.281 16.938 1 91.44 126 ASN B O 1
ATOM 3490 N N . ARG B 1 127 ? 4.949 -16.656 14.992 1 86.94 127 ARG B N 1
ATOM 3491 C CA . ARG B 1 127 ? 3.77 -17.219 15.633 1 86.94 127 ARG B CA 1
ATOM 3492 C C . ARG B 1 127 ? 4.121 -18.516 16.375 1 86.94 127 ARG B C 1
ATOM 3494 O O . ARG B 1 127 ? 3.604 -18.781 17.453 1 86.94 127 ARG B O 1
ATOM 3501 N N . GLU B 1 128 ? 4.965 -19.328 15.805 1 88.25 128 GLU B N 1
ATOM 3502 C CA . GLU B 1 128 ? 5.395 -20.594 16.406 1 88.25 128 GLU B CA 1
ATOM 3503 C C . GLU B 1 128 ? 6.215 -20.344 17.672 1 88.25 128 GLU B C 1
ATOM 3505 O O . GLU B 1 128 ? 6.047 -21.047 18.672 1 88.25 128 GLU B O 1
ATOM 3510 N N . ARG B 1 129 ? 7 -19.359 17.656 1 88.19 129 ARG B N 1
ATOM 3511 C CA . ARG B 1 129 ? 7.922 -19.094 18.75 1 88.19 129 ARG B CA 1
ATOM 3512 C C . ARG B 1 129 ? 7.258 -18.25 19.828 1 88.19 129 ARG B C 1
ATOM 3514 O O . ARG B 1 129 ? 7.59 -18.359 21.016 1 88.19 129 ARG B O 1
ATOM 3521 N N . HIS B 1 130 ? 6.367 -17.406 19.344 1 86.94 130 HIS B N 1
ATOM 3522 C CA . HIS B 1 130 ? 5.723 -16.469 20.266 1 86.94 130 HIS B CA 1
ATOM 3523 C C . HIS B 1 130 ? 4.219 -16.406 20.016 1 86.94 130 HIS B C 1
ATOM 3525 O O . HIS B 1 130 ? 3.686 -15.367 19.625 1 86.94 130 HIS B O 1
ATOM 3531 N N . PRO B 1 131 ? 3.516 -17.422 20.391 1 80.94 131 PRO B N 1
ATOM 3532 C CA . PRO B 1 131 ? 2.086 -17.531 20.094 1 80.94 131 PRO B CA 1
ATOM 3533 C C . PRO B 1 131 ? 1.254 -16.469 20.797 1 80.94 131 PRO B C 1
ATOM 3535 O O . PRO B 1 131 ? 0.123 -16.188 20.391 1 80.94 131 PRO B O 1
ATOM 3538 N N . GLY B 1 132 ? 1.762 -15.812 21.766 1 77 132 GLY B N 1
ATOM 3539 C CA . GLY B 1 132 ? 1.02 -14.805 22.516 1 77 132 GLY B CA 1
ATOM 3540 C C . GLY B 1 132 ? 1.118 -13.422 21.891 1 77 132 GLY B C 1
ATOM 3541 O O . GLY B 1 132 ? 0.404 -12.5 22.297 1 77 132 GLY B O 1
ATOM 3542 N N . VAL B 1 133 ? 1.928 -13.328 20.891 1 82 133 VAL B N 1
ATOM 3543 C CA . VAL B 1 133 ? 2.121 -12.023 20.266 1 82 133 VAL B CA 1
ATOM 3544 C C . VAL B 1 133 ? 1.154 -11.867 19.094 1 82 133 VAL B C 1
ATOM 3546 O O . VAL B 1 133 ? 1.089 -12.734 18.203 1 82 133 VAL B O 1
ATOM 3549 N N . HIS B 1 134 ? 0.364 -10.836 19.078 1 83 134 HIS B N 1
ATOM 3550 C CA . HIS B 1 134 ? -0.549 -10.523 17.984 1 83 134 HIS B CA 1
ATOM 3551 C C . HIS B 1 134 ? 0.11 -9.609 16.953 1 83 134 HIS B C 1
ATOM 3553 O O . HIS B 1 134 ? 0.438 -8.461 17.25 1 83 134 HIS B O 1
ATOM 3559 N N . VAL B 1 135 ? 0.219 -10.148 15.773 1 88.06 135 VAL B N 1
ATOM 3560 C CA . VAL B 1 135 ? 0.886 -9.398 14.711 1 88.06 135 VAL B CA 1
ATOM 3561 C C . VAL B 1 135 ? -0.149 -8.641 13.883 1 88.06 135 VAL B C 1
ATOM 3563 O O . VAL B 1 135 ? -1.17 -9.203 13.484 1 88.06 135 VAL B O 1
ATOM 3566 N N . HIS B 1 136 ? 0.123 -7.363 13.695 1 90.5 136 HIS B N 1
ATOM 3567 C CA . HIS B 1 136 ? -0.653 -6.504 12.805 1 90.5 136 HIS B CA 1
ATOM 3568 C C . HIS B 1 136 ? 0.188 -6.031 11.625 1 90.5 136 HIS B C 1
ATOM 3570 O O . HIS B 1 136 ? 1.164 -5.297 11.812 1 90.5 136 HIS B O 1
ATOM 3576 N N . LEU B 1 137 ? -0.219 -6.477 10.469 1 94 137 LEU B N 1
ATOM 3577 C CA . LEU B 1 137 ? 0.478 -6.062 9.258 1 94 137 LEU B CA 1
ATOM 3578 C C . LEU B 1 137 ? -0.237 -4.891 8.594 1 94 137 LEU B C 1
ATOM 3580 O O . LEU B 1 137 ? -1.397 -5.012 8.195 1 94 137 LEU B O 1
ATOM 3584 N N . HIS B 1 138 ? 0.494 -3.846 8.5 1 91.81 138 HIS B N 1
ATOM 3585 C CA . HIS B 1 138 ? -0.022 -2.656 7.828 1 91.81 138 HIS B CA 1
ATOM 3586 C C . HIS B 1 138 ? 0.428 -2.607 6.371 1 91.81 138 HIS B C 1
ATOM 3588 O O . HIS B 1 138 ? 1.604 -2.365 6.09 1 91.81 138 HIS B O 1
ATOM 3594 N N . ASN B 1 139 ? -0.542 -2.844 5.547 1 91 139 ASN B N 1
ATOM 3595 C CA . ASN B 1 139 ? -0.294 -2.773 4.113 1 91 139 ASN B CA 1
ATOM 3596 C C . ASN B 1 139 ? -0.283 -1.331 3.613 1 91 139 ASN B C 1
ATOM 3598 O O . ASN B 1 139 ? -1.34 -0.729 3.416 1 91 139 ASN B O 1
ATOM 3602 N N . VAL B 1 140 ? 0.901 -0.839 3.344 1 85.06 140 VAL B N 1
ATOM 3603 C CA . VAL B 1 140 ? 1.021 0.585 3.047 1 85.06 140 VAL B CA 1
ATOM 3604 C C . VAL B 1 140 ? 2.109 0.804 1.998 1 85.06 140 VAL B C 1
ATOM 3606 O O . VAL B 1 140 ? 2.969 -0.057 1.798 1 85.06 140 VAL B O 1
ATOM 3609 N N . THR B 1 141 ? 1.96 1.949 1.342 1 76.5 141 THR B N 1
ATOM 3610 C CA . THR B 1 141 ? 3.023 2.373 0.437 1 76.5 141 THR B CA 1
ATOM 3611 C C . THR B 1 141 ? 4.195 2.963 1.217 1 76.5 141 THR B C 1
ATOM 3613 O O . THR B 1 141 ? 4.09 3.193 2.424 1 76.5 141 THR B O 1
ATOM 3616 N N . GLY B 1 142 ? 5.324 3.174 0.476 1 73.75 142 GLY B N 1
ATOM 3617 C CA . GLY B 1 142 ? 6.523 3.699 1.109 1 73.75 142 GLY B CA 1
ATOM 3618 C C . GLY B 1 142 ? 6.277 4.977 1.888 1 73.75 142 GLY B C 1
ATOM 3619 O O . GLY B 1 142 ? 6.684 5.094 3.045 1 73.75 142 GLY B O 1
ATOM 3620 N N . ARG B 1 143 ? 5.566 5.863 1.292 1 68.44 143 ARG B N 1
ATOM 3621 C CA . ARG B 1 143 ? 5.32 7.148 1.94 1 68.44 143 ARG B CA 1
ATOM 3622 C C . ARG B 1 143 ? 4.453 6.977 3.182 1 68.44 143 ARG B C 1
ATOM 3624 O O . ARG B 1 143 ? 4.762 7.523 4.242 1 68.44 143 ARG B O 1
ATOM 3631 N N . ASP B 1 144 ? 3.451 6.242 3.068 1 75.06 144 ASP B N 1
ATOM 3632 C CA . ASP B 1 144 ? 2.555 6.004 4.195 1 75.06 144 ASP B CA 1
ATOM 3633 C C . ASP B 1 144 ? 3.252 5.203 5.289 1 75.06 144 ASP B C 1
ATOM 3635 O O . ASP B 1 144 ? 3.02 5.43 6.48 1 75.06 144 ASP B O 1
ATOM 3639 N N . GLY B 1 145 ? 4.09 4.375 4.852 1 85.25 145 GLY B N 1
ATOM 3640 C CA . GLY B 1 145 ? 4.848 3.602 5.824 1 85.25 145 GLY B CA 1
ATOM 3641 C C . GLY B 1 145 ? 5.77 4.453 6.676 1 85.25 145 GLY B C 1
ATOM 3642 O O . GLY B 1 145 ? 5.855 4.258 7.891 1 85.25 145 GLY B O 1
ATOM 3643 N N . LEU B 1 146 ? 6.391 5.359 6.023 1 83.81 146 LEU B N 1
ATOM 3644 C CA . LEU B 1 146 ? 7.293 6.254 6.742 1 83.81 146 LEU B CA 1
ATOM 3645 C C . LEU B 1 146 ? 6.527 7.098 7.754 1 83.81 146 LEU B C 1
ATOM 3647 O O . LEU B 1 146 ? 7.02 7.348 8.859 1 83.81 146 LEU B O 1
ATOM 3651 N N . ALA B 1 147 ? 5.371 7.484 7.344 1 79.12 147 ALA B N 1
ATOM 3652 C CA . ALA B 1 147 ? 4.531 8.258 8.258 1 79.12 147 ALA B CA 1
ATOM 3653 C C . ALA B 1 147 ? 4.164 7.441 9.492 1 79.12 147 ALA B C 1
ATOM 3655 O O . ALA B 1 147 ? 4.168 7.961 10.609 1 79.12 147 ALA B O 1
ATOM 3656 N N . LEU B 1 148 ? 3.926 6.191 9.312 1 85.5 148 LEU B N 1
ATOM 3657 C CA . LEU B 1 148 ? 3.57 5.312 10.422 1 85.5 148 LEU B CA 1
ATOM 3658 C C . LEU B 1 148 ? 4.75 5.129 11.367 1 85.5 148 LEU B C 1
ATOM 3660 O O . LEU B 1 148 ? 4.574 5.109 12.586 1 85.5 148 LEU B O 1
ATOM 3664 N N . ILE B 1 149 ? 5.902 5.035 10.773 1 88.06 149 ILE B N 1
ATOM 3665 C CA . ILE B 1 149 ? 7.117 4.879 11.562 1 88.06 149 ILE B CA 1
ATOM 3666 C C . ILE B 1 149 ? 7.379 6.148 12.367 1 88.06 149 ILE B C 1
ATOM 3668 O O . ILE B 1 149 ? 7.641 6.086 13.57 1 88.06 149 ILE B O 1
ATOM 3672 N N . ARG B 1 150 ? 7.227 7.215 11.695 1 80.12 150 ARG B N 1
ATOM 3673 C CA . ARG B 1 150 ? 7.516 8.5 12.312 1 80.12 150 ARG B CA 1
ATOM 3674 C C . ARG B 1 150 ? 6.547 8.797 13.453 1 80.12 150 ARG B C 1
ATOM 3676 O O . ARG B 1 150 ? 6.926 9.406 14.461 1 80.12 150 ARG B O 1
ATOM 3683 N N . ASN B 1 151 ? 5.359 8.305 13.273 1 74.25 151 ASN B N 1
ATOM 3684 C CA . ASN B 1 151 ? 4.32 8.562 14.273 1 74.25 151 ASN B CA 1
ATOM 3685 C C . ASN B 1 151 ? 4.219 7.422 15.281 1 74.25 151 ASN B C 1
ATOM 3687 O O . ASN B 1 151 ? 3.275 7.367 16.062 1 74.25 151 ASN B O 1
ATOM 3691 N N . ASP B 1 152 ? 5.062 6.562 15.211 1 78.5 152 ASP B N 1
ATOM 3692 C CA . ASP B 1 152 ? 5.164 5.43 16.125 1 78.5 152 ASP B CA 1
ATOM 3693 C C . ASP B 1 152 ? 3.875 4.609 16.125 1 78.5 152 ASP B C 1
ATOM 3695 O O . ASP B 1 152 ? 3.443 4.133 17.188 1 78.5 152 ASP B O 1
ATOM 3699 N N . GLN B 1 153 ? 3.287 4.586 14.992 1 81.81 153 GLN B N 1
ATOM 3700 C CA . GLN B 1 153 ? 2.066 3.799 14.859 1 81.81 153 GLN B CA 1
ATOM 3701 C C . GLN B 1 153 ? 2.387 2.346 14.516 1 81.81 153 GLN B C 1
ATOM 3703 O O . GLN B 1 153 ? 1.523 1.473 14.625 1 81.81 153 GLN B O 1
ATOM 3708 N N . VAL B 1 154 ? 3.639 2.148 14.164 1 92 154 VAL B N 1
ATOM 3709 C CA . VAL B 1 154 ? 4.141 0.797 13.945 1 92 154 VAL B CA 1
ATOM 3710 C C . VAL B 1 154 ? 5.484 0.621 14.648 1 92 154 VAL B C 1
ATOM 3712 O O . VAL B 1 154 ? 6.172 1.602 14.938 1 92 154 VAL B O 1
ATOM 3715 N N . ASP B 1 155 ? 5.762 -0.632 14.922 1 90.81 155 ASP B N 1
ATOM 3716 C CA . ASP B 1 155 ? 7.012 -0.939 15.609 1 90.81 155 ASP B CA 1
ATOM 3717 C C . ASP B 1 155 ? 8.188 -0.908 14.641 1 90.81 155 ASP B C 1
ATOM 3719 O O . ASP B 1 155 ? 9.297 -0.517 15.016 1 90.81 155 ASP B O 1
ATOM 3723 N N . LEU B 1 156 ? 7.969 -1.331 13.492 1 94.75 156 LEU B N 1
ATOM 3724 C CA . LEU B 1 156 ? 8.984 -1.395 12.445 1 94.75 156 LEU B CA 1
ATOM 3725 C C . LEU B 1 156 ? 8.336 -1.533 11.07 1 94.75 156 LEU B C 1
ATOM 3727 O O . LEU B 1 156 ? 7.125 -1.718 10.969 1 94.75 156 LEU B O 1
ATOM 3731 N N . ALA B 1 157 ? 9.172 -1.351 10.133 1 96.62 157 ALA B N 1
ATOM 3732 C CA . ALA B 1 157 ? 8.75 -1.633 8.758 1 96.62 157 ALA B CA 1
ATOM 3733 C C . ALA B 1 157 ? 9.766 -2.531 8.055 1 96.62 157 ALA B C 1
ATOM 3735 O O . ALA B 1 157 ? 10.922 -2.621 8.469 1 96.62 157 ALA B O 1
ATOM 3736 N N . ILE B 1 158 ? 9.234 -3.262 7.137 1 96.19 158 ILE B N 1
ATOM 3737 C CA . ILE B 1 158 ? 10.078 -4.043 6.242 1 96.19 158 ILE B CA 1
ATOM 3738 C C . ILE B 1 158 ? 9.859 -3.596 4.801 1 96.19 158 ILE B C 1
ATOM 3740 O O . ILE B 1 158 ? 8.734 -3.623 4.301 1 96.19 158 ILE B O 1
ATOM 3744 N N . GLY B 1 159 ? 10.906 -3.174 4.203 1 93.81 159 GLY B N 1
ATOM 3745 C CA . GLY B 1 159 ? 10.773 -2.699 2.836 1 93.81 159 GLY B CA 1
ATOM 3746 C C . GLY B 1 159 ? 12.086 -2.229 2.24 1 93.81 159 GLY B C 1
ATOM 3747 O O . GLY B 1 159 ? 13.164 -2.623 2.703 1 93.81 159 GLY B O 1
ATOM 3748 N N . SER B 1 160 ? 11.93 -1.49 1.146 1 91 160 SER B N 1
ATOM 3749 C CA . SER B 1 160 ? 13.078 -0.968 0.412 1 91 160 SER B CA 1
ATOM 3750 C C . SER B 1 160 ? 13.188 0.547 0.553 1 91 160 SER B C 1
ATOM 3752 O O . SER B 1 160 ? 12.172 1.247 0.554 1 91 160 SER B O 1
ATOM 3754 N N . MET B 1 161 ? 14.414 0.955 0.758 1 86.38 161 MET B N 1
ATOM 3755 C CA . MET B 1 161 ? 14.68 2.389 0.811 1 86.38 161 MET B CA 1
ATOM 3756 C C . MET B 1 161 ? 15.875 2.754 -0.067 1 86.38 161 MET B C 1
ATOM 3758 O O . MET B 1 161 ? 16.969 2.207 0.103 1 86.38 161 MET B O 1
ATOM 3762 N N . LEU B 1 162 ? 15.547 3.66 -0.977 1 77.5 162 LEU B N 1
ATOM 3763 C CA . LEU B 1 162 ? 16.656 4.145 -1.794 1 77.5 162 LEU B CA 1
ATOM 3764 C C . LEU B 1 162 ? 17.375 5.297 -1.101 1 77.5 162 LEU B C 1
ATOM 3766 O O . LEU B 1 162 ? 18.609 5.34 -1.082 1 77.5 162 LEU B O 1
ATOM 3770 N N . GLU B 1 163 ? 16.562 6.199 -0.633 1 79.25 163 GLU B N 1
ATOM 3771 C CA . GLU B 1 163 ? 17.078 7.293 0.194 1 79.25 163 GLU B CA 1
ATOM 3772 C C . GLU B 1 163 ? 16.578 7.168 1.634 1 79.25 163 GLU B C 1
ATOM 3774 O O . GLU B 1 163 ? 15.383 7.031 1.877 1 79.25 163 GLU B O 1
ATOM 3779 N N . VAL B 1 164 ? 17.578 7.18 2.457 1 86.38 164 VAL B N 1
ATOM 3780 C CA . VAL B 1 164 ? 17.234 7.02 3.869 1 86.38 164 VAL B CA 1
ATOM 3781 C C . VAL B 1 164 ? 17.25 8.375 4.562 1 86.38 164 VAL B C 1
ATOM 3783 O O . VAL B 1 164 ? 18.297 9.008 4.695 1 86.38 164 VAL B O 1
ATOM 3786 N N . PRO B 1 165 ? 16.125 8.742 5 1 84 165 PRO B N 1
ATOM 3787 C CA . PRO B 1 165 ? 16.094 10.008 5.75 1 84 165 PRO B CA 1
ATOM 3788 C C . PRO B 1 165 ? 16.906 9.945 7.039 1 84 165 PRO B C 1
ATOM 3790 O O . PRO B 1 165 ? 17.078 8.867 7.613 1 84 165 PRO B O 1
ATOM 3793 N N . PRO B 1 166 ? 17.297 11.094 7.516 1 81.88 166 PRO B N 1
ATOM 3794 C CA . PRO B 1 166 ? 18.188 11.125 8.688 1 81.88 166 PRO B CA 1
ATOM 3795 C C . PRO B 1 166 ? 17.516 10.602 9.953 1 81.88 166 PRO B C 1
ATOM 3797 O O . PRO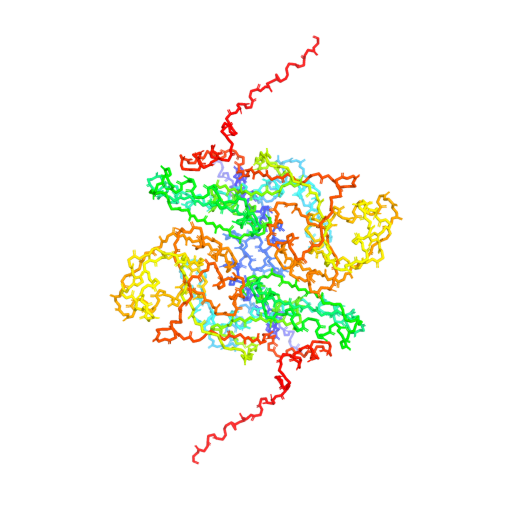 B 1 166 ? 18.188 10.117 10.859 1 81.88 166 PRO B O 1
ATOM 3800 N N . ASP B 1 167 ? 16.25 10.672 9.969 1 84.25 167 ASP B N 1
ATOM 3801 C CA . ASP B 1 167 ? 15.531 10.273 11.172 1 84.25 167 ASP B CA 1
ATOM 3802 C C . ASP B 1 167 ? 15.156 8.789 11.125 1 84.25 167 ASP B C 1
ATOM 3804 O O . ASP B 1 167 ? 14.484 8.289 12.023 1 84.25 167 ASP B O 1
ATOM 3808 N N . ILE B 1 168 ? 15.695 8.148 10.156 1 91.94 168 ILE B N 1
ATOM 3809 C CA . ILE B 1 168 ? 15.32 6.754 9.93 1 91.94 168 ILE B CA 1
ATOM 3810 C C . ILE B 1 168 ? 16.562 5.875 9.953 1 91.94 168 ILE B C 1
ATOM 3812 O O . ILE B 1 168 ? 17.609 6.258 9.422 1 91.94 168 ILE B O 1
ATOM 3816 N N . ALA B 1 169 ? 16.469 4.785 10.625 1 92.44 169 ALA B N 1
ATOM 3817 C CA . ALA B 1 169 ? 17.484 3.73 10.531 1 92.44 169 ALA B CA 1
ATOM 3818 C C . ALA B 1 169 ? 17.016 2.621 9.586 1 92.44 169 ALA B C 1
ATOM 3820 O O . ALA B 1 169 ? 15.891 2.145 9.68 1 92.44 169 ALA B O 1
ATOM 3821 N N . TYR B 1 170 ? 17.844 2.311 8.758 1 94.62 170 TYR B N 1
ATOM 3822 C CA . TYR B 1 170 ? 17.562 1.291 7.75 1 94.62 170 TYR B CA 1
ATOM 3823 C C . TYR B 1 170 ? 18.688 0.267 7.684 1 94.62 170 TYR B C 1
ATOM 3825 O O . TYR B 1 170 ? 19.859 0.629 7.531 1 94.62 170 TYR B O 1
ATOM 3833 N N . GLU B 1 171 ? 18.375 -1.019 7.789 1 94.94 171 GLU B N 1
ATOM 3834 C CA . GLU B 1 171 ? 19.328 -2.111 7.648 1 94.94 171 GLU B CA 1
ATOM 3835 C C . GLU B 1 171 ? 18.906 -3.078 6.543 1 94.94 171 GLU B C 1
ATOM 3837 O O . GLU B 1 171 ? 18.016 -3.91 6.75 1 94.94 171 GLU B O 1
ATOM 3842 N N . PRO B 1 172 ? 19.609 -2.949 5.457 1 94.75 172 PRO B N 1
ATOM 3843 C CA . PRO B 1 172 ? 19.312 -3.906 4.391 1 94.75 172 PRO B CA 1
ATOM 3844 C C . PRO B 1 172 ? 19.734 -5.332 4.738 1 94.75 172 PRO B C 1
ATOM 3846 O O . PRO B 1 172 ? 20.797 -5.535 5.348 1 94.75 172 PRO B O 1
ATOM 3849 N N . VAL B 1 173 ? 18.906 -6.309 4.402 1 96.06 173 VAL B N 1
ATOM 3850 C CA . VAL B 1 173 ? 19.156 -7.711 4.715 1 96.06 173 VAL B CA 1
ATOM 3851 C C . VAL B 1 173 ? 19.094 -8.547 3.438 1 96.06 173 VAL B C 1
ATOM 3853 O O . VAL B 1 173 ? 19.938 -9.414 3.215 1 96.06 173 VAL B O 1
ATOM 3856 N N . TYR B 1 174 ? 18.141 -8.195 2.619 1 95.69 174 TYR B N 1
ATOM 3857 C CA . TYR B 1 174 ? 17.906 -8.953 1.393 1 95.69 174 TYR B CA 1
ATOM 3858 C C . TYR B 1 174 ? 18.297 -8.125 0.167 1 95.69 174 TYR B C 1
ATOM 3860 O O . TYR B 1 174 ? 18.219 -6.898 0.188 1 95.69 174 TYR B O 1
ATOM 3868 N N . HIS B 1 175 ? 18.703 -8.812 -0.875 1 95.88 175 HIS B N 1
ATOM 3869 C CA . HIS B 1 175 ? 19.016 -8.219 -2.172 1 95.88 175 HIS B CA 1
ATOM 3870 C C . HIS B 1 175 ? 18.453 -9.055 -3.311 1 95.88 175 HIS B C 1
ATOM 3872 O O . HIS B 1 175 ? 18.703 -10.266 -3.383 1 95.88 175 HIS B O 1
ATOM 3878 N N . PHE B 1 176 ? 17.688 -8.375 -4.113 1 96.38 176 PHE B N 1
ATOM 3879 C CA . PHE B 1 176 ? 17.016 -9.117 -5.164 1 96.38 176 PHE B CA 1
ATOM 3880 C C . PHE B 1 176 ? 17.312 -8.523 -6.535 1 96.38 176 PHE B C 1
ATOM 3882 O O . PHE B 1 176 ? 17.438 -7.305 -6.676 1 96.38 176 PHE B O 1
ATOM 3889 N N . ASP B 1 177 ? 17.328 -9.367 -7.508 1 96.69 177 ASP B N 1
ATOM 3890 C CA . ASP B 1 177 ? 17.625 -8.961 -8.875 1 96.69 177 ASP B CA 1
ATOM 3891 C C . ASP B 1 177 ? 16.406 -8.367 -9.562 1 96.69 177 ASP B C 1
ATOM 3893 O O . ASP B 1 177 ? 15.273 -8.742 -9.258 1 96.69 177 ASP B O 1
ATOM 3897 N N . PRO B 1 178 ? 16.719 -7.336 -10.422 1 96 178 PRO B N 1
ATOM 3898 C CA . PRO B 1 178 ? 15.648 -6.91 -11.328 1 96 178 PRO B CA 1
ATOM 3899 C C . PRO B 1 178 ? 15.344 -7.953 -12.406 1 96 178 PRO B C 1
ATOM 3901 O O . PRO B 1 178 ? 16.266 -8.484 -13.031 1 96 178 PRO B O 1
ATOM 3904 N N . MET B 1 179 ? 14.125 -8.266 -12.609 1 97.75 179 MET B N 1
ATOM 3905 C CA . MET B 1 179 ? 13.734 -9.32 -13.547 1 97.75 179 MET B CA 1
ATOM 3906 C C . MET B 1 179 ? 12.812 -8.773 -14.633 1 97.75 179 MET B C 1
ATOM 3908 O O . MET B 1 179 ? 11.828 -8.086 -14.328 1 97.75 179 MET B O 1
ATOM 3912 N N . LEU B 1 180 ? 13.156 -9.055 -15.789 1 98.31 180 LEU B N 1
ATOM 3913 C CA . LEU B 1 180 ? 12.258 -8.812 -16.906 1 98.31 180 LEU B CA 1
ATOM 3914 C C . LEU B 1 180 ? 11.172 -9.883 -16.984 1 98.31 180 LEU B C 1
ATOM 3916 O O . LEU B 1 180 ? 11.461 -11.078 -16.891 1 98.31 180 LEU B O 1
ATOM 3920 N N . ILE B 1 181 ? 9.898 -9.438 -17.094 1 98.5 181 ILE B N 1
ATOM 3921 C CA . ILE B 1 181 ? 8.828 -10.406 -17.297 1 98.5 181 ILE B CA 1
ATOM 3922 C C . ILE B 1 181 ? 8.07 -10.07 -18.578 1 98.5 181 ILE B C 1
ATOM 3924 O O . ILE B 1 181 ? 7.895 -8.898 -18.906 1 98.5 181 ILE B O 1
ATOM 3928 N N . ALA B 1 182 ? 7.703 -11.055 -19.281 1 98.62 182 ALA B N 1
ATOM 3929 C CA . ALA B 1 182 ? 6.934 -11 -20.531 1 98.62 182 ALA B CA 1
ATOM 3930 C C . ALA B 1 182 ? 6.023 -12.211 -20.672 1 98.62 182 ALA B C 1
ATOM 3932 O O . ALA B 1 182 ? 6.164 -13.188 -19.922 1 98.62 182 ALA B O 1
ATOM 3933 N N . PRO B 1 183 ? 4.992 -12.078 -21.562 1 97.62 183 PRO B N 1
ATOM 3934 C CA . PRO B 1 183 ? 4.223 -13.289 -21.844 1 97.62 183 PRO B CA 1
ATOM 3935 C C . PRO B 1 183 ? 5.094 -14.445 -22.312 1 97.62 183 PRO B C 1
ATOM 3937 O O . PRO B 1 183 ? 6.148 -14.219 -22.922 1 97.62 183 PRO B O 1
ATOM 3940 N N . LEU B 1 184 ? 4.645 -15.672 -22.109 1 95.44 184 LEU B N 1
ATOM 3941 C CA . LEU B 1 184 ? 5.426 -16.875 -22.406 1 95.44 184 LEU B CA 1
ATOM 3942 C C . LEU B 1 184 ? 5.766 -16.938 -23.891 1 95.44 184 LEU B C 1
ATOM 3944 O O . LEU B 1 184 ? 6.859 -17.359 -24.266 1 95.44 184 LEU B O 1
ATOM 3948 N N . ASP B 1 185 ? 4.863 -16.469 -24.688 1 94.81 185 ASP B N 1
ATOM 3949 C CA . ASP B 1 185 ? 5.051 -16.562 -26.125 1 94.81 185 ASP B CA 1
ATOM 3950 C C . ASP B 1 185 ? 5.555 -15.242 -26.703 1 94.81 185 ASP B C 1
ATOM 3952 O O . ASP B 1 185 ? 5.441 -15 -27.906 1 94.81 185 ASP B O 1
ATOM 3956 N N . HIS B 1 186 ? 6.137 -14.453 -25.906 1 96.62 186 HIS B N 1
ATOM 3957 C CA . HIS B 1 186 ? 6.637 -13.156 -26.328 1 96.62 186 HIS B CA 1
ATOM 3958 C C . HIS B 1 186 ? 7.887 -13.305 -27.188 1 96.62 186 HIS B C 1
ATOM 3960 O O . HIS B 1 186 ? 8.695 -14.211 -26.969 1 96.62 186 HIS B O 1
ATOM 3966 N N . PRO B 1 187 ? 8.133 -12.453 -28.156 1 96.06 187 PRO B N 1
ATOM 3967 C CA . PRO B 1 187 ? 9.32 -12.508 -29 1 96.06 187 PRO B CA 1
ATOM 3968 C C . PRO B 1 187 ? 10.617 -12.523 -28.188 1 96.06 187 PRO B C 1
ATOM 3970 O O . PRO B 1 187 ? 11.617 -13.094 -28.641 1 96.06 187 PRO B O 1
ATOM 3973 N N . LEU B 1 188 ? 10.633 -12.016 -27.109 1 97 188 LEU B N 1
ATOM 3974 C CA . LEU B 1 188 ? 11.812 -11.953 -26.266 1 97 188 LEU B CA 1
ATOM 3975 C C . LEU B 1 188 ? 12.188 -13.344 -25.75 1 97 188 LEU B C 1
ATOM 3977 O O . LEU B 1 188 ? 13.289 -13.539 -25.234 1 97 188 LEU B O 1
ATOM 3981 N N . ALA B 1 189 ? 11.266 -14.266 -25.875 1 95.19 189 ALA B N 1
ATOM 3982 C CA . ALA B 1 189 ? 11.523 -15.633 -25.422 1 95.19 189 ALA B CA 1
ATOM 3983 C C . ALA B 1 189 ? 12.688 -16.25 -26.203 1 95.19 189 ALA B C 1
ATOM 3985 O O . ALA B 1 189 ? 13.359 -17.156 -25.703 1 95.19 189 ALA B O 1
ATOM 3986 N N . GLN B 1 190 ? 12.969 -15.703 -27.328 1 95.25 190 GLN B N 1
ATOM 3987 C CA . GLN B 1 190 ? 14.008 -16.234 -28.188 1 95.25 190 GLN B CA 1
ATOM 3988 C C . GLN B 1 190 ? 15.367 -15.633 -27.859 1 95.25 190 GLN B C 1
ATOM 3990 O O . GLN B 1 190 ? 16.391 -16.031 -28.406 1 95.25 190 GLN B O 1
ATOM 3995 N N . ILE B 1 191 ? 15.359 -14.719 -26.984 1 95.56 191 ILE B N 1
ATOM 3996 C CA . ILE B 1 191 ? 16.594 -14.039 -26.594 1 95.56 191 ILE B CA 1
ATOM 3997 C C . ILE B 1 191 ? 16.953 -14.422 -25.156 1 95.56 191 ILE B C 1
ATOM 3999 O O . ILE B 1 191 ? 16.25 -14.047 -24.219 1 95.56 191 ILE B O 1
ATOM 4003 N N . ALA B 1 192 ? 18 -15.07 -24.922 1 93.44 192 ALA B N 1
ATOM 4004 C CA . ALA B 1 192 ? 18.406 -15.555 -23.609 1 93.44 192 ALA B CA 1
ATOM 4005 C C . ALA B 1 192 ? 18.781 -14.406 -22.688 1 93.44 192 ALA B C 1
ATOM 4007 O O . ALA B 1 192 ? 18.438 -14.414 -21.5 1 93.44 192 ALA B O 1
ATOM 4008 N N . GLU B 1 193 ? 19.484 -13.383 -23.219 1 95.75 193 GLU B N 1
ATOM 4009 C CA . GLU B 1 193 ? 19.906 -12.203 -22.469 1 95.75 193 GLU B CA 1
ATOM 4010 C C . GLU B 1 193 ? 19.5 -10.922 -23.188 1 95.75 193 GLU B C 1
ATOM 4012 O O . GLU B 1 193 ? 20.328 -10.297 -23.859 1 95.75 193 GLU B O 1
ATOM 4017 N N . PRO B 1 194 ? 18.328 -10.539 -22.984 1 96.81 194 PRO B N 1
ATOM 4018 C CA . PRO B 1 194 ? 17.859 -9.359 -23.703 1 96.81 194 PRO B CA 1
ATOM 4019 C C . PRO B 1 194 ? 18.609 -8.086 -23.297 1 96.81 194 PRO B C 1
ATOM 4021 O O . PRO B 1 194 ? 18.922 -7.902 -22.125 1 96.81 194 PRO B O 1
ATOM 4024 N N . THR B 1 195 ? 18.875 -7.254 -24.281 1 96.94 195 THR B N 1
ATOM 4025 C CA . THR B 1 195 ? 19.438 -5.926 -24.047 1 96.94 195 THR B CA 1
ATOM 4026 C C . THR B 1 195 ? 18.328 -4.887 -23.906 1 96.94 195 THR B C 1
ATOM 4028 O O . THR B 1 195 ? 17.141 -5.191 -24.125 1 96.94 195 THR B O 1
ATOM 4031 N N . LEU B 1 196 ? 18.75 -3.729 -23.5 1 97.19 196 LEU B N 1
ATOM 4032 C CA . LEU B 1 196 ? 17.781 -2.645 -23.422 1 97.19 196 LEU B CA 1
ATOM 4033 C C . LEU B 1 196 ? 17.188 -2.342 -24.797 1 97.19 196 LEU B C 1
ATOM 4035 O O . LEU B 1 196 ? 16.016 -1.979 -24.906 1 97.19 196 LEU B O 1
ATOM 4039 N N . GLU B 1 197 ? 18.016 -2.486 -25.812 1 96.81 197 GLU B N 1
ATOM 4040 C CA . GLU B 1 197 ? 17.562 -2.264 -27.188 1 96.81 197 GLU B CA 1
ATOM 4041 C C . GLU B 1 197 ? 16.516 -3.297 -27.594 1 96.81 197 GLU B C 1
ATOM 4043 O O . GLU B 1 197 ? 15.609 -2.988 -28.359 1 96.81 197 GLU B O 1
ATOM 4048 N N . ASP B 1 198 ? 16.703 -4.492 -27.078 1 97.31 198 ASP B N 1
ATOM 4049 C CA . ASP B 1 198 ? 15.727 -5.543 -27.359 1 97.31 198 ASP B CA 1
ATOM 4050 C C . ASP B 1 198 ? 14.391 -5.238 -26.688 1 97.31 198 ASP B C 1
ATOM 4052 O O . ASP B 1 198 ? 13.336 -5.609 -27.188 1 97.31 198 ASP B O 1
ATOM 4056 N N . ILE B 1 199 ? 14.43 -4.531 -25.5 1 97.5 199 ILE B N 1
ATOM 4057 C CA . ILE B 1 199 ? 13.266 -4.258 -24.672 1 97.5 199 ILE B CA 1
ATOM 4058 C C . ILE B 1 199 ? 12.547 -3.01 -25.172 1 97.5 199 ILE B C 1
ATOM 4060 O O . ILE B 1 199 ? 11.32 -2.928 -25.125 1 97.5 199 ILE B O 1
ATOM 4064 N N . SER B 1 200 ? 13.25 -2.211 -25.797 1 95.94 200 SER B N 1
ATOM 4065 C CA . SER B 1 200 ? 12.859 -0.854 -26.172 1 95.94 200 SER B CA 1
ATOM 4066 C C . SER B 1 200 ? 11.602 -0.854 -27.031 1 95.94 200 SER B C 1
ATOM 4068 O O . SER B 1 200 ? 10.719 -0.01 -26.844 1 95.94 200 SER B O 1
ATOM 4070 N N . PRO B 1 201 ? 11.414 -1.798 -27.906 1 95.06 201 PRO B N 1
ATOM 4071 C CA . PRO B 1 201 ? 10.258 -1.728 -28.797 1 95.06 201 PRO B CA 1
ATOM 4072 C C . PRO B 1 201 ? 8.953 -2.135 -28.109 1 95.06 201 PRO B C 1
ATOM 4074 O O . PRO B 1 201 ? 7.871 -1.933 -28.672 1 95.06 201 PRO B O 1
ATOM 4077 N N . HIS B 1 202 ? 9.062 -2.66 -27 1 95.81 202 HIS B N 1
ATOM 4078 C CA . HIS B 1 202 ? 7.887 -3.217 -26.344 1 95.81 202 HIS B CA 1
ATOM 4079 C C . HIS B 1 202 ? 7.387 -2.293 -25.234 1 95.81 202 HIS B C 1
ATOM 4081 O O . HIS B 1 202 ? 8.18 -1.646 -24.547 1 95.81 202 HIS B O 1
ATOM 4087 N N . GLY B 1 203 ? 6.066 -2.266 -25.078 1 93.94 203 GLY B N 1
ATOM 4088 C CA . GLY B 1 203 ? 5.477 -1.42 -24.047 1 93.94 203 GLY B CA 1
ATOM 4089 C C . GLY B 1 203 ? 5.703 -1.943 -22.641 1 93.94 203 GLY B C 1
ATOM 4090 O O . GLY B 1 203 ? 5.43 -3.111 -22.359 1 93.94 203 GLY B O 1
ATOM 4091 N N . LEU B 1 204 ? 6.129 -1.013 -21.812 1 95.19 204 LEU B N 1
ATOM 4092 C CA . LEU B 1 204 ? 6.391 -1.363 -20.422 1 95.19 204 LEU B CA 1
ATOM 4093 C C . LEU B 1 204 ? 5.195 -1.021 -19.531 1 95.19 204 LEU B C 1
ATOM 4095 O O . LEU B 1 204 ? 4.602 0.052 -19.672 1 95.19 204 LEU B O 1
ATOM 4099 N N . ILE B 1 205 ? 4.848 -1.995 -18.719 1 94.75 205 ILE B N 1
ATOM 4100 C CA . ILE B 1 205 ? 3.939 -1.734 -17.609 1 94.75 205 ILE B CA 1
ATOM 4101 C C . ILE B 1 205 ? 4.738 -1.347 -16.359 1 94.75 205 ILE B C 1
ATOM 4103 O O . ILE B 1 205 ? 5.508 -2.154 -15.836 1 94.75 205 ILE B O 1
ATOM 4107 N N . LEU B 1 206 ? 4.57 -0.136 -15.945 1 92.62 206 LEU B N 1
ATOM 4108 C CA . LEU B 1 206 ? 5.41 0.363 -14.867 1 92.62 206 LEU B CA 1
ATOM 4109 C C . LEU B 1 206 ? 4.562 0.946 -13.742 1 92.62 206 LEU B C 1
ATOM 4111 O O . LEU B 1 206 ? 3.426 1.368 -13.969 1 92.62 206 LEU B O 1
ATOM 4115 N N . PRO B 1 207 ? 5.121 0.881 -12.516 1 88.31 207 PRO B N 1
ATOM 4116 C CA . PRO B 1 207 ? 4.445 1.604 -11.43 1 88.31 207 PRO B CA 1
ATOM 4117 C C . PRO B 1 207 ? 4.441 3.115 -11.648 1 88.31 207 PRO B C 1
ATOM 4119 O O . PRO B 1 207 ? 5.109 3.617 -12.555 1 88.31 207 PRO B O 1
ATOM 4122 N N . PRO B 1 208 ? 3.615 3.773 -10.836 1 77.88 208 PRO B N 1
ATOM 4123 C CA . PRO B 1 208 ? 3.541 5.227 -10.984 1 77.88 208 PRO B CA 1
ATOM 4124 C C . PRO B 1 208 ? 4.91 5.898 -10.906 1 77.88 208 PRO B C 1
ATOM 4126 O O . PRO B 1 208 ? 5.789 5.438 -10.172 1 77.88 208 PRO B O 1
ATOM 4129 N N . ARG B 1 209 ? 5.008 6.992 -11.586 1 69.31 209 ARG B N 1
ATOM 4130 C CA . ARG B 1 209 ? 6.258 7.719 -11.789 1 69.31 209 ARG B CA 1
ATOM 4131 C C . ARG B 1 209 ? 6.863 8.156 -10.461 1 69.31 209 ARG B C 1
ATOM 4133 O O . ARG B 1 209 ? 8.086 8.273 -10.336 1 69.31 209 ARG B O 1
ATOM 4140 N N . ARG B 1 210 ? 6.055 8.289 -9.492 1 60.69 210 ARG B N 1
ATOM 4141 C CA . ARG B 1 210 ? 6.559 8.812 -8.227 1 60.69 210 ARG B CA 1
ATOM 4142 C C . ARG B 1 210 ? 7.25 7.715 -7.422 1 60.69 210 ARG B C 1
ATOM 4144 O O . ARG B 1 210 ? 7.977 8 -6.469 1 60.69 210 ARG B O 1
ATOM 4151 N N . LEU B 1 211 ? 7.16 6.621 -7.891 1 68.06 211 LEU B N 1
ATOM 4152 C CA . LEU B 1 211 ? 7.746 5.512 -7.148 1 68.06 211 LEU B CA 1
ATOM 4153 C C . LEU B 1 211 ? 9.148 5.195 -7.656 1 68.06 211 LEU B C 1
ATOM 4155 O O . LEU B 1 211 ? 9.484 5.504 -8.805 1 68.06 211 LEU B O 1
ATOM 4159 N N . SER B 1 212 ? 9.93 4.535 -6.938 1 72 212 SER B N 1
ATOM 4160 C CA . SER B 1 212 ? 11.359 4.309 -7.125 1 72 212 SER B CA 1
ATOM 4161 C C . SER B 1 212 ? 11.625 3.439 -8.352 1 72 212 SER B C 1
ATOM 4163 O O . SER B 1 212 ? 12.609 3.648 -9.062 1 72 212 SER B O 1
ATOM 4165 N N . THR B 1 213 ? 10.719 2.594 -8.609 1 79.12 213 THR B N 1
ATOM 4166 C CA . THR B 1 213 ? 10.977 1.665 -9.703 1 79.12 213 THR B CA 1
ATOM 4167 C C . THR B 1 213 ? 10.984 2.396 -11.039 1 79.12 213 THR B C 1
ATOM 4169 O O . THR B 1 213 ? 11.859 2.164 -11.875 1 79.12 213 THR B O 1
ATOM 4172 N N . TRP B 1 214 ? 10.039 3.25 -11.172 1 81.06 214 TRP B N 1
ATOM 4173 C CA . TRP B 1 214 ? 9.977 4.008 -12.414 1 81.06 214 TRP B CA 1
ATOM 4174 C C . TRP B 1 214 ? 11.242 4.836 -12.617 1 81.06 214 TRP B C 1
ATOM 4176 O O . TRP B 1 214 ? 11.805 4.863 -13.711 1 81.06 214 TRP B O 1
ATOM 4186 N N . ARG B 1 215 ? 11.648 5.465 -11.602 1 79.31 215 ARG B N 1
ATOM 4187 C CA . ARG B 1 215 ? 12.828 6.32 -11.672 1 79.31 215 ARG B CA 1
ATOM 4188 C C . ARG B 1 215 ? 14.062 5.52 -12.078 1 79.31 215 ARG B C 1
ATOM 4190 O O . ARG B 1 215 ? 14.875 5.992 -12.875 1 79.31 215 ARG B O 1
ATOM 4197 N N . LEU B 1 216 ? 14.18 4.434 -11.539 1 83.62 216 LEU B N 1
ATOM 4198 C CA . LEU B 1 216 ? 15.328 3.586 -11.852 1 83.62 216 LEU B CA 1
ATOM 4199 C C . LEU B 1 216 ? 15.281 3.133 -13.305 1 83.62 216 LEU B C 1
ATOM 4201 O O . LEU B 1 216 ? 16.297 3.166 -14.008 1 83.62 216 LEU B O 1
ATOM 4205 N N . VAL B 1 217 ? 14.133 2.742 -13.734 1 90.31 217 VAL B N 1
ATOM 4206 C CA . VAL B 1 217 ? 13.969 2.297 -15.117 1 90.31 217 VAL B CA 1
ATOM 4207 C C . VAL B 1 217 ? 14.258 3.453 -16.078 1 90.31 217 VAL B C 1
ATOM 4209 O O . VAL B 1 217 ? 15.008 3.299 -17.031 1 90.31 217 VAL B O 1
ATOM 4212 N N . ASP B 1 218 ? 13.719 4.527 -15.695 1 87.44 218 ASP B N 1
ATOM 4213 C CA . ASP B 1 218 ? 13.898 5.715 -16.516 1 87.44 218 ASP B CA 1
ATOM 4214 C C . ASP B 1 218 ? 15.367 6.117 -16.594 1 87.44 218 ASP B C 1
ATOM 4216 O O . ASP B 1 218 ? 15.891 6.395 -17.672 1 87.44 218 ASP B O 1
ATOM 4220 N N . LEU B 1 219 ? 16.031 6.105 -15.5 1 86.62 219 LEU B N 1
ATOM 4221 C CA . LEU B 1 219 ? 17.422 6.5 -15.406 1 86.62 219 LEU B CA 1
ATOM 4222 C C . LEU B 1 219 ? 18.312 5.566 -16.219 1 86.62 219 LEU B C 1
ATOM 4224 O O . LEU B 1 219 ? 19.188 6.027 -16.969 1 86.62 219 LEU B O 1
ATOM 4228 N N . VAL B 1 220 ? 18.078 4.344 -16.141 1 91.12 220 VAL B N 1
ATOM 4229 C CA . VAL B 1 220 ? 18.922 3.352 -16.797 1 91.12 220 VAL B CA 1
ATOM 4230 C C . VAL B 1 220 ? 18.75 3.457 -18.312 1 91.12 220 VAL B C 1
ATOM 4232 O O . VAL B 1 220 ? 19.734 3.445 -19.062 1 91.12 220 VAL B O 1
ATOM 4235 N N . PHE B 1 221 ? 17.562 3.6 -18.781 1 92.88 221 PHE B N 1
ATOM 4236 C CA . PHE B 1 221 ? 17.312 3.727 -20.219 1 92.88 221 PHE B CA 1
ATOM 4237 C C . PHE B 1 221 ? 17.875 5.035 -20.75 1 92.88 221 PHE B C 1
ATOM 4239 O O . PHE B 1 221 ? 18.438 5.074 -21.844 1 92.88 221 PHE B O 1
ATOM 4246 N N . GLN B 1 222 ? 17.719 6.059 -19.969 1 90.44 222 GLN B N 1
ATOM 4247 C CA . GLN B 1 222 ? 18.25 7.363 -20.359 1 90.44 222 GLN B CA 1
ATOM 4248 C C . GLN B 1 222 ? 19.766 7.344 -20.422 1 90.44 222 GLN B C 1
ATOM 4250 O O . GLN B 1 222 ? 20.359 7.887 -21.375 1 90.44 222 GLN B O 1
ATOM 4255 N N . GLN B 1 223 ? 20.375 6.82 -19.453 1 89.44 223 GLN B N 1
ATOM 4256 C CA . GLN B 1 223 ? 21.828 6.754 -19.375 1 89.44 223 GLN B CA 1
ATOM 4257 C C . GLN B 1 223 ? 22.406 6.031 -20.594 1 89.44 223 GLN B C 1
ATOM 4259 O O . GLN B 1 223 ? 23.5 6.359 -21.062 1 89.44 223 GLN B O 1
ATOM 4264 N N . ARG B 1 224 ? 21.656 5.152 -21.125 1 92.69 224 ARG B N 1
ATOM 4265 C CA . ARG B 1 224 ? 22.125 4.371 -22.266 1 92.69 224 ARG B CA 1
ATOM 4266 C C . ARG B 1 224 ? 21.531 4.898 -23.578 1 92.69 224 ARG B C 1
ATOM 4268 O O . ARG B 1 224 ? 21.734 4.305 -24.641 1 92.69 224 ARG B O 1
ATOM 4275 N N . ARG B 1 225 ? 20.734 5.895 -23.484 1 93.94 225 ARG B N 1
ATOM 4276 C CA . ARG B 1 225 ? 20.141 6.586 -24.609 1 93.94 225 ARG B CA 1
ATOM 4277 C C . ARG B 1 225 ? 19.266 5.641 -25.438 1 93.94 225 ARG B C 1
ATOM 4279 O O . ARG B 1 225 ? 19.344 5.609 -26.656 1 93.94 225 ARG B O 1
ATOM 4286 N N . VAL B 1 226 ? 18.641 4.785 -24.797 1 94.5 226 VAL B N 1
ATOM 4287 C CA . VAL B 1 226 ? 17.656 3.893 -25.406 1 94.5 226 VAL B CA 1
ATOM 4288 C C . VAL B 1 226 ? 16.25 4.328 -25.016 1 94.5 226 VAL B C 1
ATOM 4290 O O . VAL B 1 226 ? 15.961 4.496 -23.828 1 94.5 226 VAL B O 1
ATOM 4293 N N . PRO B 1 227 ? 15.438 4.578 -25.969 1 93.38 227 PRO B N 1
ATOM 4294 C CA . PRO B 1 227 ? 14.07 4.949 -25.609 1 93.38 227 PRO B CA 1
ATOM 4295 C C . PRO B 1 227 ? 13.242 3.76 -25.109 1 93.38 227 PRO B C 1
ATOM 4297 O O . PRO B 1 227 ? 13.625 2.607 -25.328 1 93.38 227 PRO B O 1
ATOM 4300 N N . TYR B 1 228 ? 12.227 4.074 -24.344 1 91.19 228 TYR B N 1
ATOM 4301 C CA . TYR B 1 228 ? 11.258 3.037 -24 1 91.19 228 TYR B CA 1
ATOM 4302 C C . TYR B 1 228 ? 9.836 3.555 -24.125 1 91.19 228 TYR B C 1
ATOM 4304 O O . TYR B 1 228 ? 9.609 4.766 -24.203 1 91.19 228 TYR B O 1
ATOM 4312 N N . LYS B 1 229 ? 8.898 2.533 -24.219 1 87.81 229 LYS B N 1
ATOM 4313 C CA . LYS B 1 229 ? 7.477 2.838 -24.344 1 87.81 229 LYS B CA 1
ATOM 4314 C C . LYS B 1 229 ? 6.715 2.432 -23.078 1 87.81 229 LYS B C 1
ATOM 4316 O O . LYS B 1 229 ? 7 1.391 -22.484 1 87.81 229 LYS B O 1
ATOM 4321 N N . LEU B 1 230 ? 5.762 3.322 -22.781 1 86.75 230 LEU B N 1
ATOM 4322 C CA . LEU B 1 230 ? 4.883 2.998 -21.656 1 86.75 230 LEU B CA 1
ATOM 4323 C C . LEU B 1 230 ? 3.564 2.414 -22.156 1 86.75 230 LEU B C 1
ATOM 4325 O O . LEU B 1 230 ? 2.871 3.035 -22.969 1 86.75 230 LEU B O 1
ATOM 4329 N N . ALA B 1 231 ? 3.244 1.245 -21.719 1 87.69 231 ALA B N 1
ATOM 4330 C CA . ALA B 1 231 ? 1.982 0.612 -22.109 1 87.69 231 ALA B CA 1
ATOM 4331 C C . ALA B 1 231 ? 0.884 0.935 -21.094 1 87.69 231 ALA B C 1
ATOM 4333 O O . ALA B 1 231 ? -0.267 1.168 -21.469 1 87.69 231 ALA B O 1
ATOM 4334 N N . LEU B 1 232 ? 1.229 0.789 -19.828 1 88.81 232 LEU B N 1
ATOM 4335 C CA . LEU B 1 232 ? 0.282 0.955 -18.734 1 88.81 232 LEU B CA 1
ATOM 4336 C C . LEU B 1 232 ? 0.999 1.377 -17.453 1 88.81 232 LEU B C 1
ATOM 4338 O O . LEU B 1 232 ? 2.084 0.876 -17.156 1 88.81 232 LEU B O 1
ATOM 4342 N N . GLU B 1 233 ? 0.347 2.326 -16.75 1 89.56 233 GLU B N 1
ATOM 4343 C CA . GLU B 1 233 ? 0.836 2.715 -15.43 1 89.56 233 GLU B CA 1
ATOM 4344 C C . GLU B 1 233 ? -0.077 2.189 -14.328 1 89.56 233 GLU B C 1
ATOM 4346 O O . GLU B 1 233 ? -1.266 2.512 -14.289 1 89.56 233 GLU B O 1
ATOM 4351 N N . VAL B 1 234 ? 0.559 1.357 -13.516 1 90.19 234 VAL B N 1
ATOM 4352 C CA . VAL B 1 234 ? -0.255 0.793 -12.445 1 90.19 234 VAL B CA 1
ATOM 4353 C C . VAL B 1 234 ? 0.64 0.383 -11.273 1 90.19 234 VAL B C 1
ATOM 4355 O O . VAL B 1 234 ? 1.773 -0.059 -11.477 1 90.19 234 VAL B O 1
ATOM 4358 N N . GLY B 1 235 ? 0.069 0.543 -10.102 1 87.56 235 GLY B N 1
ATOM 4359 C CA . GLY B 1 235 ? 0.791 0.12 -8.914 1 87.56 235 GLY B CA 1
ATOM 4360 C C . GLY B 1 235 ? 0.487 -1.31 -8.508 1 87.56 235 GLY B C 1
ATOM 4361 O O . GLY B 1 235 ? -0.623 -1.8 -8.727 1 87.56 235 GLY B O 1
ATOM 4362 N N . GLY B 1 236 ? 1.559 -2.008 -7.812 1 89.81 236 GLY B N 1
ATOM 4363 C CA . GLY B 1 236 ? 1.387 -3.354 -7.293 1 89.81 236 GLY B CA 1
ATOM 4364 C C . GLY B 1 236 ? 1.987 -4.422 -8.188 1 89.81 236 GLY B C 1
ATOM 4365 O O . GLY B 1 236 ? 1.535 -4.613 -9.32 1 89.81 236 GLY B O 1
ATOM 4366 N N . TRP B 1 237 ? 2.84 -5.176 -7.672 1 92.31 237 TRP B N 1
ATOM 4367 C CA . TRP B 1 237 ? 3.545 -6.195 -8.445 1 92.31 237 TRP B CA 1
ATOM 4368 C C . TRP B 1 237 ? 2.584 -7.281 -8.914 1 92.31 237 TRP B C 1
ATOM 4370 O O . TRP B 1 237 ? 2.725 -7.809 -10.016 1 92.31 237 TRP B O 1
ATOM 4380 N N . GLU B 1 238 ? 1.655 -7.586 -8.125 1 93.81 238 GLU B N 1
ATOM 4381 C CA . GLU B 1 238 ? 0.684 -8.602 -8.516 1 93.81 238 GLU B CA 1
ATOM 4382 C C . GLU B 1 238 ? -0.13 -8.148 -9.727 1 93.81 238 GLU B C 1
ATOM 4384 O O . GLU B 1 238 ? -0.403 -8.945 -10.625 1 93.81 238 GLU B O 1
ATOM 4389 N N . VAL B 1 239 ? -0.49 -6.902 -9.672 1 93.56 239 VAL B N 1
ATOM 4390 C CA . VAL B 1 239 ? -1.245 -6.336 -10.781 1 93.56 239 VAL B CA 1
ATOM 4391 C C . VAL B 1 239 ? -0.392 -6.363 -12.055 1 93.56 239 VAL B C 1
ATOM 4393 O O . VAL B 1 239 ? -0.857 -6.785 -13.109 1 93.56 239 VAL B O 1
ATOM 4396 N N . ILE B 1 240 ? 0.796 -5.969 -11.883 1 95.44 240 ILE B N 1
ATOM 4397 C CA . ILE B 1 240 ? 1.711 -5.898 -13.016 1 95.44 240 ILE B CA 1
ATOM 4398 C C . ILE B 1 240 ? 1.907 -7.297 -13.609 1 95.44 240 ILE B C 1
ATOM 4400 O O . ILE B 1 240 ? 1.804 -7.484 -14.82 1 95.44 240 ILE B O 1
ATOM 4404 N N . LYS B 1 241 ? 2.121 -8.266 -12.805 1 96.38 241 LYS B N 1
ATOM 4405 C CA . LYS B 1 241 ? 2.303 -9.641 -13.266 1 96.38 241 LYS B CA 1
ATOM 4406 C C . LYS B 1 241 ? 1.076 -10.125 -14.031 1 96.38 241 LYS B C 1
ATOM 4408 O O . LYS B 1 241 ? 1.206 -10.75 -15.086 1 96.38 241 LYS B O 1
ATOM 4413 N N . GLN B 1 242 ? -0.055 -9.789 -13.508 1 93.88 242 GLN B N 1
ATOM 4414 C CA . GLN B 1 242 ? -1.299 -10.219 -14.133 1 93.88 242 GLN B CA 1
ATOM 4415 C C . GLN B 1 242 ? -1.466 -9.586 -15.516 1 93.88 242 GLN B C 1
ATOM 4417 O O . GLN B 1 242 ? -1.821 -10.266 -16.469 1 93.88 242 GLN B O 1
ATOM 4422 N N . TYR B 1 243 ? -1.232 -8.344 -15.617 1 95.25 243 TYR B N 1
ATOM 4423 C CA . TYR B 1 243 ? -1.446 -7.625 -16.875 1 95.25 243 TYR B CA 1
ATOM 4424 C C . TYR B 1 243 ? -0.391 -8.008 -17.906 1 95.25 243 TYR B C 1
ATOM 4426 O O . TYR B 1 243 ? -0.67 -8.039 -19.109 1 95.25 243 TYR B O 1
ATOM 4434 N N . VAL B 1 244 ? 0.779 -8.359 -17.438 1 97 244 VAL B N 1
ATOM 4435 C CA . VAL B 1 244 ? 1.796 -8.891 -18.344 1 97 244 VAL B CA 1
ATOM 4436 C C . VAL B 1 244 ? 1.351 -10.258 -18.859 1 97 244 VAL B C 1
ATOM 4438 O O . VAL B 1 244 ? 1.438 -10.523 -20.062 1 97 244 VAL B O 1
ATOM 4441 N N . ALA B 1 245 ? 0.875 -11.07 -18.031 1 95.25 245 ALA B N 1
ATOM 4442 C CA . ALA B 1 245 ? 0.416 -12.398 -18.422 1 95.25 245 ALA B CA 1
ATOM 4443 C C . ALA B 1 245 ? -0.715 -12.312 -19.438 1 95.25 245 ALA B C 1
ATOM 4445 O O . ALA B 1 245 ? -0.862 -13.195 -20.297 1 95.25 245 ALA B O 1
ATOM 4446 N N . MET B 1 246 ? -1.409 -11.211 -19.375 1 92.31 246 MET B N 1
ATOM 4447 C CA . MET B 1 246 ? -2.543 -11.008 -20.281 1 92.31 246 MET B CA 1
ATOM 4448 C C . MET B 1 246 ? -2.084 -10.445 -21.625 1 92.31 246 MET B C 1
ATOM 4450 O O . MET B 1 246 ? -2.898 -10.227 -22.516 1 92.31 246 MET B O 1
ATOM 4454 N N . GLY B 1 247 ? -0.851 -10.109 -21.672 1 92.88 247 GLY B N 1
ATOM 4455 C CA . GLY B 1 247 ? -0.295 -9.664 -22.938 1 92.88 247 GLY B CA 1
ATOM 4456 C C . GLY B 1 247 ? -0.405 -8.164 -23.156 1 92.88 247 GLY B C 1
ATOM 4457 O O . GLY B 1 247 ? -0.3 -7.68 -24.281 1 92.88 247 GLY B O 1
ATOM 4458 N N . LEU B 1 248 ? -0.575 -7.426 -22.094 1 92.38 248 LEU B N 1
ATOM 4459 C CA . LEU B 1 248 ? -0.791 -5.992 -22.234 1 92.38 248 LEU B CA 1
ATOM 4460 C C . LEU B 1 248 ? 0.537 -5.242 -22.25 1 92.38 248 LEU B C 1
ATOM 4462 O O . LEU B 1 248 ? 0.565 -4.027 -22.484 1 92.38 248 LEU B O 1
ATOM 4466 N N . GLY B 1 249 ? 1.607 -5.949 -22.062 1 94.88 249 GLY B N 1
ATOM 4467 C CA . GLY B 1 249 ? 2.947 -5.383 -22.062 1 94.88 249 GLY B CA 1
ATOM 4468 C C . GLY B 1 249 ? 3.969 -6.266 -21.375 1 94.88 249 GLY B C 1
ATOM 4469 O O . GLY B 1 249 ? 3.701 -7.438 -21.109 1 94.88 249 GLY B O 1
ATOM 4470 N N . ILE B 1 250 ? 5.164 -5.723 -21.234 1 98.12 250 ILE B N 1
ATOM 4471 C CA . ILE B 1 250 ? 6.227 -6.355 -20.453 1 98.12 250 ILE B CA 1
ATOM 4472 C C . ILE B 1 250 ? 6.605 -5.465 -19.281 1 98.12 250 ILE B C 1
ATOM 4474 O O . ILE B 1 250 ? 6.125 -4.336 -19.172 1 98.12 250 ILE B O 1
ATOM 4478 N N . SER B 1 251 ? 7.391 -6.047 -18.359 1 97.75 251 SER B N 1
ATOM 4479 C CA . SER B 1 251 ? 7.73 -5.227 -17.203 1 97.75 251 SER B CA 1
ATOM 4480 C C . SER B 1 251 ? 9.055 -5.668 -16.578 1 97.75 251 SER B C 1
ATOM 4482 O O . SER B 1 251 ? 9.633 -6.672 -17 1 97.75 251 SER B O 1
ATOM 4484 N N . ILE B 1 252 ? 9.586 -4.785 -15.766 1 96.69 252 ILE B N 1
ATOM 4485 C CA . ILE B 1 252 ? 10.75 -5.07 -14.93 1 96.69 252 ILE B CA 1
ATOM 4486 C C . ILE B 1 252 ? 10.344 -5.055 -13.461 1 96.69 252 ILE B C 1
ATOM 4488 O O . ILE B 1 252 ? 9.906 -4.023 -12.938 1 96.69 252 ILE B O 1
ATOM 4492 N N . VAL B 1 253 ? 10.508 -6.207 -12.836 1 96.19 253 VAL B N 1
ATOM 4493 C CA . VAL B 1 253 ? 10.055 -6.34 -11.453 1 96.19 253 VAL B CA 1
ATOM 4494 C C . VAL B 1 253 ? 11.211 -6.812 -10.578 1 96.19 253 VAL B C 1
ATOM 4496 O O . VAL B 1 253 ? 12.266 -7.195 -11.086 1 96.19 253 VAL B O 1
ATOM 4499 N N . THR B 1 254 ? 10.977 -6.727 -9.289 1 94.38 254 THR B N 1
ATOM 4500 C CA . THR B 1 254 ? 11.945 -7.273 -8.344 1 94.38 254 THR B CA 1
ATOM 4501 C C . THR B 1 254 ? 11.773 -8.781 -8.211 1 94.38 254 THR B C 1
ATOM 4503 O O . THR B 1 254 ? 10.664 -9.273 -8.023 1 94.38 254 THR B O 1
ATOM 4506 N N . GLY B 1 255 ? 12.797 -9.5 -8.188 1 96 255 GLY B N 1
ATOM 4507 C CA . GLY B 1 255 ? 12.797 -10.953 -8.32 1 96 255 GLY B CA 1
ATOM 4508 C C . GLY B 1 255 ? 12.047 -11.656 -7.211 1 96 255 GLY B C 1
ATOM 4509 O O . GLY B 1 255 ? 11.5 -12.742 -7.414 1 96 255 GLY B O 1
ATOM 4510 N N . PHE B 1 256 ? 11.938 -11.07 -6.043 1 93.88 256 PHE B N 1
ATOM 4511 C CA . PHE B 1 256 ? 11.375 -11.789 -4.906 1 93.88 256 PHE B CA 1
ATOM 4512 C C . PHE B 1 256 ? 9.875 -11.977 -5.07 1 93.88 256 PHE B C 1
ATOM 4514 O O . PHE B 1 256 ? 9.273 -12.812 -4.398 1 93.88 256 PHE B O 1
ATOM 4521 N N . CYS B 1 257 ? 9.258 -11.156 -5.961 1 94.94 257 CYS B N 1
ATOM 4522 C CA . CYS B 1 257 ? 7.812 -11.25 -6.086 1 94.94 257 CYS B CA 1
ATOM 4523 C C . CYS B 1 257 ? 7.422 -12.359 -7.059 1 94.94 257 CYS B C 1
ATOM 4525 O O . CYS B 1 257 ? 6.234 -12.641 -7.242 1 94.94 257 CYS B O 1
ATOM 4527 N N . LEU B 1 258 ? 8.391 -13.008 -7.703 1 96.81 258 LEU B N 1
ATOM 4528 C CA . LEU B 1 258 ? 8.133 -14.062 -8.672 1 96.81 258 LEU B CA 1
ATOM 4529 C C . LEU B 1 258 ? 8.102 -15.43 -7.996 1 96.81 258 LEU B C 1
ATOM 4531 O O . LEU B 1 258 ? 9.117 -15.883 -7.453 1 96.81 258 LEU B O 1
ATOM 4535 N N . THR B 1 259 ? 6.949 -16.031 -8.094 1 93.25 259 THR B N 1
ATOM 4536 C CA . THR B 1 259 ? 6.762 -17.359 -7.523 1 93.25 259 THR B CA 1
ATOM 4537 C C . THR B 1 259 ? 6.938 -18.438 -8.586 1 93.25 259 THR B C 1
ATOM 4539 O O . THR B 1 259 ? 7.145 -18.125 -9.766 1 93.25 259 THR B O 1
ATOM 4542 N N . ALA B 1 260 ? 6.828 -19.734 -8.133 1 91.44 260 ALA B N 1
ATOM 4543 C CA . ALA B 1 260 ? 6.871 -20.844 -9.07 1 91.44 260 ALA B CA 1
ATOM 4544 C C . ALA B 1 260 ? 5.711 -20.781 -10.055 1 91.44 260 ALA B C 1
ATOM 4546 O O . ALA B 1 260 ? 5.879 -21.047 -11.25 1 91.44 260 ALA B O 1
ATOM 4547 N N . SER B 1 261 ? 4.531 -20.344 -9.523 1 90.5 261 SER B N 1
ATOM 4548 C CA . SER B 1 261 ? 3.355 -20.219 -10.383 1 90.5 261 SER B CA 1
ATOM 4549 C C . SER B 1 261 ? 3.555 -19.141 -11.438 1 90.5 261 SER B C 1
ATOM 4551 O O . SER B 1 261 ? 3.092 -19.266 -12.57 1 90.5 261 SER B O 1
ATOM 4553 N N . ASP B 1 262 ? 4.27 -18.078 -11.047 1 95 262 ASP B N 1
ATOM 4554 C CA . ASP B 1 262 ? 4.559 -17.016 -12.008 1 95 262 ASP B CA 1
ATOM 4555 C C . ASP B 1 262 ? 5.465 -17.516 -13.133 1 95 262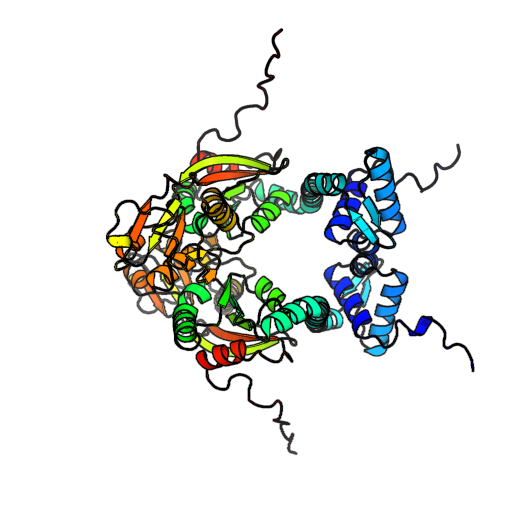 ASP B C 1
ATOM 4557 O O . ASP B 1 262 ? 5.266 -17.188 -14.297 1 95 262 ASP B O 1
ATOM 4561 N N . ARG B 1 263 ? 6.355 -18.359 -12.781 1 94.56 263 ARG B N 1
ATOM 4562 C CA . ARG B 1 263 ? 7.34 -18.844 -13.742 1 94.56 263 ARG B CA 1
ATOM 4563 C C . ARG B 1 263 ? 6.703 -19.828 -14.734 1 94.56 263 ARG B C 1
ATOM 4565 O O . ARG B 1 263 ? 7.281 -20.109 -15.789 1 94.56 263 ARG B O 1
ATOM 4572 N N . GLU B 1 264 ? 5.57 -20.281 -14.445 1 93.81 264 GLU B N 1
ATOM 4573 C CA . GLU B 1 264 ? 4.832 -21.141 -15.352 1 93.81 264 GLU B CA 1
ATOM 4574 C C . GLU B 1 264 ? 4.055 -20.344 -16.391 1 93.81 264 GLU B C 1
ATOM 4576 O O . GLU B 1 264 ? 3.693 -20.859 -17.438 1 93.81 264 GLU B O 1
ATOM 4581 N N . ARG B 1 265 ? 3.824 -19.109 -16.078 1 94.88 265 ARG B N 1
ATOM 4582 C CA . ARG B 1 265 ? 2.928 -18.359 -16.953 1 94.88 265 ARG B CA 1
ATOM 4583 C C . ARG B 1 265 ? 3.625 -17.141 -17.547 1 94.88 265 ARG B C 1
ATOM 4585 O O . ARG B 1 265 ? 3.068 -16.453 -18.406 1 94.88 265 ARG B O 1
ATOM 4592 N N . LEU B 1 266 ? 4.859 -16.875 -17.062 1 97.75 266 LEU B N 1
ATOM 4593 C CA . LEU B 1 266 ? 5.598 -15.711 -17.531 1 97.75 266 LEU B CA 1
ATOM 4594 C C . LEU B 1 266 ? 7.008 -16.094 -17.953 1 97.75 266 LEU B C 1
ATOM 4596 O O . LEU B 1 266 ? 7.625 -16.984 -17.359 1 97.75 266 LEU B O 1
ATOM 4600 N N . LEU B 1 267 ? 7.445 -15.445 -19 1 98.19 267 LEU B N 1
ATOM 4601 C CA . LEU B 1 267 ? 8.875 -15.422 -19.297 1 98.19 267 LEU B CA 1
ATOM 4602 C C . LEU B 1 267 ? 9.625 -14.562 -18.281 1 98.19 267 LEU B C 1
ATOM 4604 O O . LEU B 1 267 ? 9.195 -13.453 -17.969 1 98.19 267 LEU B O 1
ATOM 4608 N N . VAL B 1 268 ? 10.703 -15.109 -17.766 1 98.12 268 VAL B N 1
ATOM 4609 C CA . VAL B 1 268 ? 11.492 -14.398 -16.766 1 98.12 268 VAL B CA 1
ATOM 4610 C C . VAL B 1 268 ? 12.961 -14.367 -17.188 1 98.12 268 VAL B C 1
ATOM 4612 O O . VAL B 1 268 ? 13.562 -15.414 -17.453 1 98.12 268 VAL B O 1
ATOM 4615 N N . ARG B 1 269 ? 13.5 -13.109 -17.312 1 98.06 269 ARG B N 1
ATOM 4616 C CA . ARG B 1 269 ? 14.906 -12.914 -17.641 1 98.06 269 ARG B CA 1
ATOM 4617 C C . ARG B 1 269 ? 15.578 -11.969 -16.656 1 98.06 269 ARG B C 1
ATOM 4619 O O . ARG B 1 269 ? 14.992 -10.961 -16.25 1 98.06 269 ARG B O 1
ATOM 4626 N N . ASN B 1 270 ? 16.75 -12.328 -16.312 1 97.5 270 ASN B N 1
ATOM 4627 C CA . ASN B 1 270 ? 17.5 -11.508 -15.367 1 97.5 270 ASN B CA 1
ATOM 4628 C C . ASN B 1 270 ? 18.109 -10.289 -16.047 1 97.5 270 ASN B C 1
ATOM 4630 O O . ASN B 1 270 ? 18.688 -10.398 -17.141 1 97.5 270 ASN B O 1
ATOM 4634 N N . LEU B 1 271 ? 17.984 -9.078 -15.445 1 97.12 271 LEU B N 1
ATOM 4635 C CA . LEU B 1 271 ? 18.5 -7.844 -16.031 1 97.12 271 LEU B CA 1
ATOM 4636 C C . LEU B 1 271 ? 19.594 -7.238 -15.148 1 97.12 271 LEU B C 1
ATOM 4638 O O . LEU B 1 271 ? 19.828 -6.027 -15.18 1 97.12 271 LEU B O 1
ATOM 4642 N N . ARG B 1 272 ? 20.25 -8.078 -14.375 1 95.19 272 ARG B N 1
ATOM 4643 C CA . ARG B 1 272 ? 21.281 -7.629 -13.438 1 95.19 272 ARG B CA 1
ATOM 4644 C C . ARG B 1 272 ? 22.406 -6.918 -14.172 1 95.19 272 ARG B C 1
ATOM 4646 O O . ARG B 1 272 ? 23.141 -6.133 -13.57 1 95.19 272 ARG B O 1
ATOM 4653 N N . ALA B 1 273 ? 22.562 -7.137 -15.398 1 95.19 273 ALA B N 1
ATOM 4654 C CA . ALA B 1 273 ? 23.594 -6.484 -16.203 1 95.19 273 ALA B CA 1
ATOM 4655 C C . ALA B 1 273 ? 23.312 -4.996 -16.359 1 95.19 273 ALA B C 1
ATOM 4657 O O . ALA B 1 273 ? 24.219 -4.199 -16.594 1 95.19 273 ALA B O 1
ATOM 4658 N N . TYR B 1 274 ? 22.078 -4.59 -16.172 1 94.56 274 TYR B N 1
ATOM 4659 C CA . TYR B 1 274 ? 21.688 -3.219 -16.469 1 94.56 274 TYR B CA 1
ATOM 4660 C C . TYR B 1 274 ? 21.188 -2.498 -15.234 1 94.56 274 TYR B C 1
ATOM 4662 O O . TYR B 1 274 ? 21.266 -1.271 -15.141 1 94.56 274 TYR B O 1
ATOM 4670 N N . PHE B 1 275 ? 20.625 -3.279 -14.328 1 93.75 275 PHE B N 1
ATOM 4671 C CA . PHE B 1 275 ? 20 -2.684 -13.148 1 93.75 275 PHE B CA 1
ATOM 4672 C C . PHE B 1 275 ? 20.641 -3.217 -11.875 1 93.75 275 PHE B C 1
ATOM 4674 O O . PHE B 1 275 ? 20.984 -4.398 -11.789 1 93.75 275 PHE B O 1
ATOM 4681 N N . PRO B 1 276 ? 20.719 -2.32 -10.875 1 90.38 276 PRO B N 1
ATOM 4682 C CA . PRO B 1 276 ? 21.219 -2.801 -9.594 1 90.38 276 PRO B CA 1
ATOM 4683 C C . PRO B 1 276 ? 20.203 -3.65 -8.836 1 90.38 276 PRO B C 1
ATOM 4685 O O . PRO B 1 276 ? 19 -3.559 -9.102 1 90.38 276 PRO B O 1
ATOM 4688 N N . GLN B 1 277 ? 20.75 -4.461 -7.98 1 94.25 277 GLN B N 1
ATOM 4689 C CA . GLN B 1 277 ? 19.859 -5.176 -7.07 1 94.25 277 GLN B CA 1
ATOM 4690 C C . GLN B 1 277 ? 19.109 -4.203 -6.168 1 94.25 277 GLN B C 1
ATOM 4692 O O . GLN B 1 277 ? 19.625 -3.152 -5.801 1 94.25 277 GLN B O 1
ATOM 4697 N N . ARG B 1 278 ? 17.891 -4.645 -5.902 1 92.44 278 ARG B N 1
ATOM 4698 C CA . ARG B 1 278 ? 17.062 -3.898 -4.949 1 92.44 278 ARG B CA 1
ATOM 4699 C C . ARG B 1 278 ? 17.188 -4.484 -3.547 1 92.44 278 ARG B C 1
ATOM 4701 O O . ARG B 1 278 ? 17.031 -5.695 -3.361 1 92.44 278 ARG B O 1
ATOM 4708 N N . SER B 1 279 ? 17.5 -3.619 -2.596 1 93.12 279 SER B N 1
ATOM 4709 C CA . SER B 1 279 ? 17.641 -4.086 -1.22 1 93.12 279 SER B CA 1
ATOM 4710 C C . SER B 1 279 ? 16.328 -3.947 -0.452 1 93.12 279 SER B C 1
ATOM 4712 O O . SER B 1 279 ? 15.555 -3.025 -0.704 1 93.12 279 SER B O 1
ATOM 4714 N N . TYR B 1 280 ? 16.125 -4.945 0.404 1 94.94 280 TYR B N 1
ATOM 4715 C CA . TYR B 1 280 ? 15.047 -4.922 1.377 1 94.94 280 TYR B CA 1
ATOM 4716 C C . TYR B 1 280 ? 15.562 -5.191 2.783 1 94.94 280 TYR B C 1
ATOM 4718 O O . TYR B 1 280 ? 16.5 -5.969 2.965 1 94.94 280 TYR B O 1
ATOM 4726 N N . GLY B 1 281 ? 14.945 -4.473 3.691 1 96 281 GLY B N 1
ATOM 4727 C CA . GLY B 1 281 ? 15.414 -4.641 5.059 1 96 281 GLY B CA 1
ATOM 4728 C C . GLY B 1 281 ? 14.461 -4.066 6.09 1 96 281 GLY B C 1
ATOM 4729 O O . GLY B 1 281 ? 13.266 -3.92 5.828 1 96 281 GLY B O 1
ATOM 4730 N N . VAL B 1 282 ? 15.039 -3.895 7.285 1 96.62 282 VAL B N 1
ATOM 4731 C CA . VAL B 1 282 ? 14.258 -3.428 8.43 1 96.62 282 VAL B CA 1
ATOM 4732 C C . VAL B 1 282 ? 14.414 -1.916 8.578 1 96.62 282 VAL B C 1
ATOM 4734 O O . VAL B 1 282 ? 15.516 -1.381 8.438 1 96.62 282 VAL B O 1
ATOM 4737 N N . VAL B 1 283 ? 13.297 -1.277 8.719 1 95.5 283 VAL B N 1
ATOM 4738 C CA . VAL B 1 283 ? 13.242 0.169 8.898 1 95.5 283 VAL B CA 1
ATOM 4739 C C . VAL B 1 283 ? 12.703 0.494 10.297 1 95.5 283 VAL B C 1
ATOM 4741 O O . VAL B 1 283 ? 11.641 0.007 10.688 1 95.5 283 VAL B O 1
ATOM 4744 N N . VAL B 1 284 ? 13.391 1.268 10.984 1 93.44 284 VAL B N 1
ATOM 4745 C CA . VAL B 1 284 ? 12.922 1.74 12.281 1 93.44 284 VAL B CA 1
ATOM 4746 C C . VAL B 1 284 ? 13.234 3.229 12.43 1 93.44 284 VAL B C 1
ATOM 4748 O O . VAL B 1 284 ? 14.016 3.787 11.656 1 93.44 284 VAL B O 1
ATOM 4751 N N . ARG B 1 285 ? 12.555 3.764 13.352 1 88.81 285 ARG B N 1
ATOM 4752 C CA . ARG B 1 285 ? 12.883 5.148 13.68 1 88.81 285 ARG B CA 1
ATOM 4753 C C . ARG B 1 285 ? 14.195 5.234 14.445 1 88.81 285 ARG B C 1
ATOM 4755 O O . ARG B 1 285 ? 14.445 4.449 15.359 1 88.81 285 ARG B O 1
ATOM 4762 N N . LYS B 1 286 ? 14.938 6.227 13.992 1 84.56 286 LYS B N 1
ATOM 4763 C CA . LYS B 1 286 ? 16.203 6.402 14.711 1 84.56 286 LYS B CA 1
ATOM 4764 C C . LYS B 1 286 ? 15.945 6.801 16.156 1 84.56 286 LYS B C 1
ATOM 4766 O O . LYS B 1 286 ? 15.094 7.648 16.438 1 84.56 286 LYS B O 1
ATOM 4771 N N . GLY B 1 287 ? 16.672 6.086 17.062 1 76.31 287 GLY B N 1
ATOM 4772 C CA . GLY B 1 287 ? 16.562 6.414 18.469 1 76.31 287 GLY B CA 1
ATOM 4773 C C . GLY B 1 287 ? 15.461 5.656 19.188 1 76.31 287 GLY B C 1
ATOM 4774 O O . GLY B 1 287 ? 15.406 5.637 20.406 1 76.31 287 GLY B O 1
ATOM 4775 N N . ARG B 1 288 ? 14.656 5.105 18.469 1 77.19 288 ARG B N 1
ATOM 4776 C CA . ARG B 1 288 ? 13.586 4.34 19.094 1 77.19 288 ARG B CA 1
ATOM 4777 C C . ARG B 1 288 ? 14.102 3.01 19.641 1 77.19 288 ARG B C 1
ATOM 4779 O O . ARG B 1 288 ? 14.875 2.322 18.969 1 77.19 288 ARG B O 1
ATOM 4786 N N . VAL B 1 289 ? 13.75 2.771 20.875 1 73.31 289 VAL B N 1
ATOM 4787 C CA . VAL B 1 289 ? 14.055 1.467 21.453 1 73.31 289 VAL B CA 1
ATOM 4788 C C . VAL B 1 289 ? 12.977 0.46 21.062 1 73.31 289 VAL B C 1
ATOM 4790 O O . VAL B 1 289 ? 11.781 0.707 21.266 1 73.31 289 VAL B O 1
ATOM 4793 N N . LEU B 1 290 ? 13.438 -0.618 20.562 1 83.69 290 LEU B N 1
ATOM 4794 C CA . LEU B 1 290 ? 12.508 -1.66 20.141 1 83.69 290 LEU B CA 1
ATOM 4795 C C . LEU B 1 290 ? 11.906 -2.369 21.344 1 83.69 290 LEU B C 1
ATOM 4797 O O . LEU B 1 290 ? 12.602 -2.637 22.328 1 83.69 290 LEU B O 1
ATOM 4801 N N . THR B 1 291 ? 10.586 -2.559 21.25 1 79.69 291 THR B N 1
ATOM 4802 C CA . THR B 1 291 ? 9.977 -3.43 22.25 1 79.69 291 THR B CA 1
ATOM 4803 C C . THR B 1 291 ? 10.562 -4.836 22.156 1 79.69 291 THR B C 1
ATOM 4805 O O . THR B 1 291 ? 11.156 -5.211 21.156 1 79.69 291 THR B O 1
ATOM 4808 N N . PRO B 1 292 ? 10.406 -5.613 23.188 1 80.5 292 PRO B N 1
ATOM 4809 C CA . PRO B 1 292 ? 10.922 -6.988 23.172 1 80.5 292 PRO B CA 1
ATOM 4810 C C . PRO B 1 292 ? 10.352 -7.805 22 1 80.5 292 PRO B C 1
ATOM 4812 O O . PRO B 1 292 ? 11.086 -8.562 21.359 1 80.5 292 PRO B O 1
ATOM 4815 N N . HIS B 1 293 ? 9.062 -7.676 21.75 1 85.5 293 HIS B N 1
ATOM 4816 C CA . HIS B 1 293 ? 8.445 -8.422 20.656 1 85.5 293 HIS B CA 1
ATOM 4817 C C . HIS B 1 293 ? 8.984 -7.961 19.297 1 85.5 293 HIS B C 1
ATOM 4819 O O . HIS B 1 293 ? 9.188 -8.773 18.391 1 85.5 293 HIS B O 1
ATOM 4825 N N . ALA B 1 294 ? 9.219 -6.648 19.219 1 90.44 294 ALA B N 1
ATOM 4826 C CA . ALA B 1 294 ? 9.797 -6.117 17.984 1 90.44 294 ALA B CA 1
ATOM 4827 C C . ALA B 1 294 ? 11.234 -6.59 17.812 1 90.44 294 ALA B C 1
ATOM 4829 O O . ALA B 1 294 ? 11.648 -6.938 16.703 1 90.44 294 ALA B O 1
ATOM 4830 N N . ARG B 1 295 ? 11.969 -6.625 18.891 1 89.12 295 ARG B N 1
ATOM 4831 C CA . ARG B 1 295 ? 13.344 -7.094 18.875 1 89.12 295 ARG B CA 1
ATOM 4832 C C . ARG B 1 295 ? 13.422 -8.562 18.453 1 89.12 295 ARG B C 1
ATOM 4834 O O . ARG B 1 295 ? 14.258 -8.938 17.641 1 89.12 295 ARG B O 1
ATOM 4841 N N . ARG B 1 296 ? 12.602 -9.336 18.969 1 88.81 296 ARG B N 1
ATOM 4842 C CA . ARG B 1 296 ? 12.562 -10.758 18.625 1 88.81 296 ARG B CA 1
ATOM 4843 C C . ARG B 1 296 ? 12.234 -10.953 17.156 1 88.81 296 ARG B C 1
ATOM 4845 O O . ARG B 1 296 ? 12.797 -11.836 16.5 1 88.81 296 ARG B O 1
ATOM 4852 N N . PHE B 1 297 ? 11.32 -10.141 16.641 1 93.62 297 PHE B N 1
ATOM 4853 C CA . PHE B 1 297 ? 10.977 -10.25 15.219 1 93.62 297 PHE B CA 1
ATOM 4854 C C . PHE B 1 297 ? 12.148 -9.836 14.344 1 93.62 297 PHE B C 1
ATOM 4856 O O . PHE B 1 297 ? 12.422 -10.477 13.32 1 93.62 297 PHE B O 1
ATOM 4863 N N . VAL B 1 298 ? 12.781 -8.789 14.727 1 93.81 298 VAL B N 1
ATOM 4864 C CA . VAL B 1 298 ? 13.945 -8.312 14 1 93.81 298 VAL B CA 1
ATOM 4865 C C . VAL B 1 298 ? 15.031 -9.391 13.992 1 93.81 298 VAL B C 1
ATOM 4867 O O . VAL B 1 298 ? 15.703 -9.602 12.984 1 93.81 298 VAL B O 1
ATOM 4870 N N . ASP B 1 299 ? 15.164 -10.094 15.062 1 92.19 299 ASP B N 1
ATOM 4871 C CA . ASP B 1 299 ? 16.141 -11.172 15.156 1 92.19 299 ASP B CA 1
ATOM 4872 C C . ASP B 1 299 ? 15.781 -12.336 14.234 1 92.19 299 ASP B C 1
ATOM 4874 O O . ASP B 1 299 ? 16.656 -13.07 13.781 1 92.19 299 ASP B O 1
ATOM 4878 N N . LEU B 1 300 ? 14.484 -12.523 14.023 1 92.81 300 LEU B N 1
ATOM 4879 C CA . LEU B 1 300 ? 14.047 -13.531 13.062 1 92.81 300 LEU B CA 1
ATOM 4880 C C . LEU B 1 300 ? 14.477 -13.156 11.648 1 92.81 300 LEU B C 1
ATOM 4882 O O . LEU B 1 300 ? 14.742 -14.039 10.82 1 92.81 300 LEU B O 1
ATOM 4886 N N . VAL B 1 301 ? 14.453 -11.82 11.359 1 94 301 VAL B N 1
ATOM 4887 C CA . VAL B 1 301 ? 14.891 -11.359 10.047 1 94 301 VAL B CA 1
ATOM 4888 C C . VAL B 1 301 ? 16.391 -11.57 9.906 1 94 301 VAL B C 1
ATOM 4890 O O . VAL B 1 301 ? 16.859 -12.211 8.953 1 94 301 VAL B O 1
ATOM 4893 N N . LYS B 1 302 ? 17.109 -11.047 10.773 1 91.31 302 LYS B N 1
ATOM 4894 C CA . LYS B 1 302 ? 18.547 -11.211 10.883 1 91.31 302 LYS B CA 1
ATOM 4895 C C . LYS B 1 302 ? 19.031 -10.945 12.312 1 91.31 302 LYS B C 1
ATOM 4897 O O . LYS B 1 302 ? 18.891 -9.836 12.82 1 91.31 302 LYS B O 1
ATOM 4902 N N . PRO B 1 303 ? 19.609 -11.984 12.906 1 86.06 303 PRO B N 1
ATOM 4903 C CA . PRO B 1 303 ? 20.078 -11.812 14.281 1 86.06 303 PRO B CA 1
ATOM 4904 C C . PRO B 1 303 ? 21.078 -10.68 14.438 1 86.06 303 PRO B C 1
ATOM 4906 O O . PRO B 1 303 ? 22 -10.547 13.617 1 86.06 303 PRO B O 1
ATOM 4909 N N . GLY B 1 304 ? 20.906 -9.789 15.453 1 77.38 304 GLY B N 1
ATOM 4910 C CA . GLY B 1 304 ? 21.875 -8.781 15.836 1 77.38 304 GLY B CA 1
ATOM 4911 C C . GLY B 1 304 ? 21.703 -7.469 15.094 1 77.38 304 GLY B C 1
ATOM 4912 O O . GLY B 1 304 ? 22.531 -6.566 15.227 1 77.38 304 GLY B O 1
ATOM 4913 N N . LEU B 1 305 ? 20.641 -7.434 14.375 1 81.56 305 LEU B N 1
ATOM 4914 C CA . LEU B 1 305 ? 20.406 -6.172 13.672 1 81.56 305 LEU B CA 1
ATOM 4915 C C . LEU B 1 305 ? 20.219 -5.027 14.664 1 81.56 305 LEU B C 1
ATOM 4917 O O . LEU B 1 305 ? 19.562 -5.191 15.688 1 81.56 305 LEU B O 1
ATOM 4921 N N . PHE B 1 306 ? 20.797 -3.875 14.391 1 74.25 306 PHE B N 1
ATOM 4922 C CA . PHE B 1 306 ? 20.703 -2.617 15.125 1 74.25 306 PHE B CA 1
ATOM 4923 C C . PHE B 1 306 ? 21.422 -2.721 16.469 1 74.25 306 PHE B C 1
ATOM 4925 O O . PHE B 1 306 ? 21.203 -1.893 17.359 1 74.25 306 PHE B O 1
ATOM 4932 N N . THR B 1 307 ? 22 -3.842 16.859 1 62.25 307 THR B N 1
ATOM 4933 C CA . THR B 1 307 ? 22.75 -3.941 18.094 1 62.25 307 THR B CA 1
ATOM 4934 C C . THR B 1 307 ? 24.094 -3.236 17.969 1 62.25 307 THR B C 1
ATOM 4936 O O . THR B 1 307 ? 24.719 -2.906 18.984 1 62.25 307 THR B O 1
ATOM 4939 N N . ARG B 1 308 ? 24.844 -3.178 16.812 1 51.41 308 ARG B N 1
ATOM 4940 C CA . ARG B 1 308 ? 26.156 -2.547 16.875 1 51.41 308 ARG B CA 1
ATOM 4941 C C . ARG B 1 308 ? 26.047 -1.091 17.312 1 51.41 308 ARG B C 1
ATOM 4943 O O . ARG B 1 308 ? 25.141 -0.375 16.891 1 51.41 308 ARG B O 1
ATOM 4950 N N . GLY B 1 309 ? 26.516 -0.616 18.422 1 42.34 309 GLY B N 1
ATOM 4951 C CA . GLY B 1 309 ? 26.906 0.683 18.953 1 42.34 309 GLY B CA 1
ATOM 4952 C C . GLY B 1 309 ? 27.344 1.655 17.875 1 42.34 309 GLY B C 1
ATOM 4953 O O . GLY B 1 309 ? 27.828 1.242 16.812 1 42.34 309 GLY B O 1
ATOM 4954 N N . HIS B 1 310 ? 26.703 2.852 17.719 1 37.66 310 HIS B N 1
ATOM 4955 C CA . HIS B 1 310 ? 27.312 4.109 17.297 1 37.66 310 HIS B CA 1
ATOM 4956 C C . HIS B 1 310 ? 28.797 4.129 17.609 1 37.66 310 HIS B C 1
ATOM 4958 O O . HIS B 1 310 ? 29.422 5.195 17.641 1 37.66 310 HIS B O 1
ATOM 4964 N N . SER B 1 311 ? 29.422 3.139 18.141 1 32.91 311 SER B N 1
ATOM 4965 C CA . SER B 1 311 ? 30.75 3.543 18.562 1 32.91 311 SER B CA 1
ATOM 4966 C C . SER B 1 311 ? 31.625 3.939 17.375 1 32.91 311 SER B C 1
ATOM 4968 O O . SER B 1 311 ? 32.781 4.309 17.547 1 32.91 311 SER B O 1
ATOM 4970 N N . ASP B 1 312 ? 31.609 3.342 16.266 1 32.03 312 ASP B N 1
ATOM 4971 C CA . ASP B 1 312 ? 32.938 3.543 15.742 1 32.03 312 ASP B CA 1
ATOM 4972 C C . ASP B 1 312 ? 33.219 5.02 15.438 1 32.03 312 ASP B C 1
ATOM 4974 O O . ASP B 1 312 ? 32.531 5.605 14.586 1 32.03 312 ASP B O 1
ATOM 4978 N N . PRO B 1 313 ? 33.625 5.785 16.5 1 33.97 313 PRO B N 1
ATOM 4979 C CA . PRO B 1 313 ? 34.469 6.934 16.156 1 33.97 313 PRO B CA 1
ATOM 4980 C C . PRO B 1 313 ? 35.5 6.598 15.094 1 33.97 313 PRO B C 1
ATOM 4982 O O . PRO B 1 313 ? 36.344 5.707 15.297 1 33.97 313 PRO B O 1
ATOM 4985 N N . GLY B 1 314 ? 35.344 6.355 13.93 1 30.17 314 GLY B N 1
ATOM 4986 C CA . GLY B 1 314 ? 36.5 6.473 13.078 1 30.17 314 GLY B CA 1
ATOM 4987 C C . GLY B 1 314 ? 37.469 7.535 13.547 1 30.17 314 GLY B C 1
ATOM 4988 O O . GLY B 1 314 ? 37.062 8.648 13.875 1 30.17 314 GLY B O 1
ATOM 4989 N N . HIS B 1 315 ? 38.625 7.086 14.312 1 30.36 315 HIS B N 1
ATOM 4990 C CA . HIS B 1 315 ? 39.938 7.703 14.375 1 30.36 315 HIS B CA 1
ATOM 4991 C C . HIS B 1 315 ? 40.344 8.289 13.023 1 30.36 315 HIS B C 1
ATOM 4993 O O . HIS B 1 315 ? 40.406 7.57 12.023 1 30.36 315 HIS B O 1
ATOM 4999 N N . SER B 1 316 ? 39.875 9.438 12.625 1 25.47 316 SER B N 1
ATOM 5000 C CA . SER B 1 316 ? 40.781 10.18 11.773 1 25.47 316 SER B CA 1
ATOM 5001 C C . SER B 1 316 ? 42.219 10.078 12.289 1 25.47 316 SER B C 1
ATOM 5003 O O . SER B 1 316 ? 42.531 10.609 13.352 1 25.47 316 SER B O 1
ATOM 5005 N N . GLU B 1 317 ? 42.875 8.938 12.148 1 21.3 317 GLU B N 1
ATOM 5006 C CA . GLU B 1 317 ? 44.312 9.086 11.961 1 21.3 317 GLU B CA 1
ATOM 5007 C C . GLU B 1 317 ? 44.625 10.195 10.961 1 21.3 317 GLU B C 1
ATOM 5009 O O . GLU B 1 317 ? 44.062 10.242 9.867 1 21.3 317 GLU B O 1
ATOM 5014 N N . ARG B 1 318 ? 45.406 11.227 11.633 1 18.38 318 ARG B N 1
ATOM 5015 C CA . ARG B 1 318 ? 46.75 11.484 11.094 1 18.38 318 ARG B CA 1
ATOM 5016 C C . ARG B 1 318 ? 47.625 10.227 11.125 1 18.38 318 ARG B C 1
ATOM 5018 O O . ARG B 1 318 ? 47.562 9.469 12.102 1 18.38 318 ARG B O 1
#

Secondary structure (DSSP, 8-state):
-----TTSTTSS-HHHHHHHHHHHHHHSSHHHHHHHHT--HHHHHHHHHHHHHHHTS--EEEETTEEEE-HHHHHHHHHHHHHHHHHHTHHHHHHHHHHHHSS-EEEEEE-HHHHHHTHHHHHHHHHHH-TTPEEEEEE--HHHHHHHHHTTSSSEEEE--SS--TTEEEEEEEEE-EEEEEETT-GGGG-SS--HHHHTTSEEEE--TTSHHHHHHHHHHHHTT---EEEEEE--HHHHHHHHHTTS-BEEEEGGG--HHHHHHEEEEE-TTTSPPEEEEEEEETTPPPPHHHHHHHHHHSTTTTTS-S--------/-----GGGTTSS-HHHHHHHHHHHHHHSSHHHHHHHHT--HHHHHHHHHHHHHHHTS--EEEETTEEEE-HHHHHHHHHHHHHHHHHHTHHHHHHHHHHHHSS-EEEEEE-HHHHHHTHHHHHHHHHHH-TTPEEEEEE--HHHHHHHHHTTSSSEEEE--SS--TTEEEEEEEEE-EEEEEETT-GGGG-SS--HHHHTTSEEEE--TTSHHHHHHHHHHHHTT---EEEEEE--HHHHHHHHHTTS-BEEEEGGG--HHHHHHEEEEE-TTTSPPEEEEEEEETTPPPPHHHHHHHHHHSTTTTTS-TT-------